Protein AF-0000000084927747 (afdb_homodimer)

Sequence (650 aa):
MRRVLSGTRPTGILHLGNYFGAIESWVKLQNEYECFFFVADWHALTTGYEDTSNLKEYTKQVVIDLLASGLDPKKCTIFVQSHVPQHAELHLLFSMITPLSWLYRCPTYKDQMRELKERNIATYGFLGYPCLQAADILIYKAELVPVGEDQLPHLELTREIARRFNFLYGQTFPEPQAILNTVKVLVGTDGRKMSKSYGNTIALSEDLESVRKKVMNMVTDPARIRKNDPGHPEVCTVFAYHQIFSQEIVAETEEDCRQGRIGCVECKKRLFENISRFLEPIQSKRRELENDLDYVLGVISEGARKAREIASTTLQEAKDRAGLLMRRVLSGTRPTGILHLGNYFGAIESWVKLQNEYECFFFVADWHALTTGYEDTSNLKEYTKQVVIDLLASGLDPKKCTIFVQSHVPQHAELHLLFSMITPLSWLYRCPTYKDQMRELKERNIATYGFLGYPCLQAADILIYKAELVPVGEDQLPHLELTREIARRFNFLYGQTFPEPQAILNTVKVLVGTDGRKMSKSYGNTIALSEDLESVRKKVMNMVTDPARIRKNDPGHPEVCTVFAYHQIFSQEIVAETEEDCRQGRIGCVECKKRLFENISRFLEPIQSKRRELENDLDYVLGVISEGARKAREIASTTLQEAKDRAGLL

InterPro domains:
  IPR001412 Aminoacyl-tRNA synthetase, class I, conserved site [PS00178] (10-19)
  IPR002305 Aminoacyl-tRNA synthetase, class Ic [PF00579] (3-279)
  IPR002306 Tryptophan-tRNA ligase [PR01039] (14-30)
  IPR002306 Tryptophan-tRNA ligase [PR01039] (65-84)
  IPR002306 Tryptophan-tRNA ligase [PR01039] (143-164)
  IPR002306 Tryptophan-tRNA ligase [PR01039] (193-203)
  IPR002306 Tryptophan-tRNA ligase [TIGR00233] (2-324)
  IPR002306 Tryptophan-tRNA ligase [cd00806] (3-278)
  IPR014729 Rossmann-like alpha/beta/alpha sandwich fold [G3DSA:3.40.50.620] (4-320)
  IPR024109 Tryptophan-tRNA ligase, bacterial-type [MF_00140_B] (1-325)
  IPR050203 Tryptophan--tRNA ligase [PTHR43766] (2-324)

Secondary structure (DSSP, 8-state):
--EEEEEE--SS--BHHHIIIIIHHHHHHTTTSEEEEEE-HHHHHHHHTT--TTHHHHHHHHHHHHHHTT--TTTEEEEEGGG-THHHHHHHHHHHHSBHHHHHT-HHHHHHHHHTTTS---BHHHHTHHHHHHHHHHTTT-SEEEE-GGGHHHHHHHHHHHHHHHHHH-S-----EEEE----PPPPTTSSPP-GGGT---BTT--HHHHHHHHHT----TT--STTSPP-GGG-HHHHHHHHH-TTTHHHHHHHHHTT-S-HHHHHHHHHHHHHHHHHHHHHHHHHHHT-HHHHHHHHHHHHHHHHHHHHHHHHHHHHHTT--/--EEEEEE--SS--BHHHIIIIIHHHHHHTTTSEEEEEE-HHHHHHHHTT--TTHHHHHHHHHHHHHHTT--TTTEEEEEGGG-THHHHHHHHHHHHSBHHHHHT-HHHHHHHHHTTTS---BHHHHTHHHHHHHHHHTTT-SEEEE-GGGHHHHHHHHHHHHHHHHHH-S-----EEEE----PPPPTTSSPP-GGGT---BTT--HHHHHHHHHT----TT--STTSPP-GGG-HHHHHHHHH-TTTHHHHHHHHHTT-S-HHHHHHHHHHHHHHHHHHHHHHHHHHHT-HHHHHHHHHHHHHHHHHHHHHHHHHHHHHTT--

Organism: Caldicellulosiruptor owensensis (strain ATCC 700167 / DSM 13100 / OL) (NCBI:txid632518)

Structure (mmCIF, N/CA/C/O backbone):
data_AF-0000000084927747-model_v1
#
loop_
_entity.id
_entity.type
_entity.pdbx_description
1 polymer 'Tryptophan--tRNA ligase'
#
loop_
_atom_site.group_PDB
_atom_site.id
_atom_site.type_symbol
_atom_site.label_atom_id
_atom_site.label_alt_id
_atom_site.label_comp_id
_atom_site.label_asym_id
_atom_site.label_entity_id
_atom_site.label_seq_id
_atom_site.pdbx_PDB_ins_code
_atom_site.Cartn_x
_atom_site.Cartn_y
_atom_site.Cartn_z
_atom_site.occupancy
_atom_site.B_iso_or_equiv
_atom_site.auth_seq_id
_atom_site.auth_comp_id
_atom_site.auth_asym_id
_atom_site.auth_atom_id
_atom_site.pdbx_PDB_model_num
ATOM 1 N N . MET A 1 1 ? 25.672 -16.641 -2.494 1 81.12 1 MET A N 1
ATOM 2 C CA . MET A 1 1 ? 24.781 -17.219 -3.492 1 81.12 1 MET A CA 1
ATOM 3 C C . MET A 1 1 ? 23.781 -16.188 -4.004 1 81.12 1 MET A C 1
ATOM 5 O O . MET A 1 1 ? 23.359 -15.312 -3.248 1 81.12 1 MET A O 1
ATOM 9 N N . ARG A 1 2 ? 23.484 -16.312 -5.383 1 93.44 2 ARG A N 1
ATOM 10 C CA . ARG A 1 2 ? 22.531 -15.383 -5.973 1 93.44 2 ARG A CA 1
ATOM 11 C C . ARG A 1 2 ? 21.109 -15.695 -5.523 1 93.44 2 ARG A C 1
ATOM 13 O O . ARG A 1 2 ? 20.766 -16.859 -5.32 1 93.44 2 ARG A O 1
ATOM 20 N N . ARG A 1 3 ? 20.266 -14.672 -5.344 1 98.19 3 ARG A N 1
ATOM 21 C CA . ARG A 1 3 ? 18.906 -14.828 -4.852 1 98.19 3 ARG A CA 1
ATOM 22 C C . ARG A 1 3 ? 17.906 -14.883 -6.004 1 98.19 3 ARG A C 1
ATOM 24 O O . ARG A 1 3 ? 18.016 -14.117 -6.965 1 98.19 3 ARG A O 1
ATOM 31 N N . VAL A 1 4 ? 17.047 -15.859 -5.895 1 97.94 4 VAL A N 1
ATOM 32 C CA . VAL A 1 4 ? 15.953 -16.047 -6.852 1 97.94 4 VAL A CA 1
ATOM 33 C C . VAL A 1 4 ? 14.609 -15.852 -6.156 1 97.94 4 VAL A C 1
ATOM 35 O O . VAL A 1 4 ? 14.422 -16.281 -5.02 1 97.94 4 VAL A O 1
ATOM 38 N N . LEU A 1 5 ? 13.734 -15.133 -6.801 1 98.12 5 LEU A N 1
ATOM 39 C CA . LEU A 1 5 ? 12.391 -14.945 -6.277 1 98.12 5 LEU A CA 1
ATOM 40 C C . LEU A 1 5 ? 11.344 -15.289 -7.332 1 98.12 5 LEU A C 1
ATOM 42 O O . LEU A 1 5 ? 11.484 -14.906 -8.5 1 98.12 5 LEU A O 1
ATOM 46 N N . SER A 1 6 ? 10.344 -15.977 -6.922 1 97.12 6 SER A N 1
ATOM 47 C CA . SER A 1 6 ? 9.164 -16.172 -7.762 1 97.12 6 SER A CA 1
ATOM 48 C C . SER A 1 6 ? 7.934 -16.484 -6.918 1 97.12 6 SER A C 1
ATOM 50 O O . SER A 1 6 ? 8.055 -16.875 -5.754 1 97.12 6 SER A O 1
ATOM 52 N N . GLY A 1 7 ? 6.797 -16.203 -7.426 1 96.62 7 GLY A N 1
ATOM 53 C CA . GLY A 1 7 ? 5.559 -16.438 -6.703 1 96.62 7 GLY A CA 1
ATOM 54 C C . GLY A 1 7 ? 4.426 -16.906 -7.602 1 96.62 7 GLY A C 1
ATOM 55 O O . GLY A 1 7 ? 4.523 -16.828 -8.828 1 96.62 7 GLY A O 1
ATOM 56 N N . THR A 1 8 ? 3.422 -17.453 -7.023 1 96.81 8 THR A N 1
ATOM 57 C CA . THR A 1 8 ? 2.221 -17.875 -7.73 1 96.81 8 THR A CA 1
ATOM 58 C C . THR A 1 8 ? 0.967 -17.484 -6.957 1 96.81 8 THR A C 1
ATOM 60 O O . THR A 1 8 ? 0.959 -17.5 -5.727 1 96.81 8 THR A O 1
ATOM 63 N N . ARG A 1 9 ? -0.05 -17.109 -7.648 1 97.25 9 ARG A N 1
ATOM 64 C CA . ARG A 1 9 ? -1.311 -16.719 -7.023 1 97.25 9 ARG A CA 1
ATOM 65 C C . ARG A 1 9 ? -2.131 -17.938 -6.629 1 97.25 9 ARG A C 1
ATOM 67 O O . ARG A 1 9 ? -2.174 -18.922 -7.367 1 97.25 9 ARG A O 1
ATOM 74 N N . PRO A 1 10 ? -2.791 -17.891 -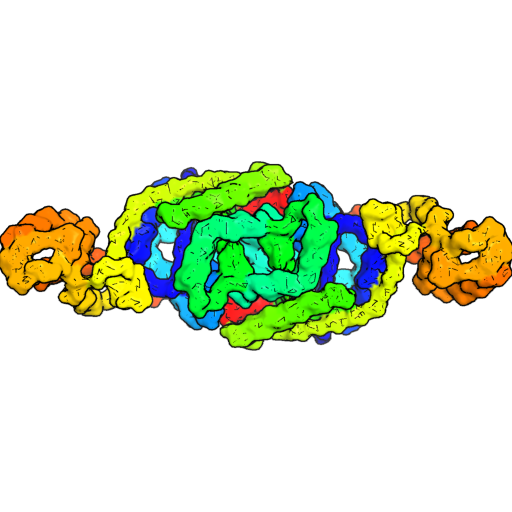5.512 1 97.94 10 PRO A N 1
ATOM 75 C CA . PRO A 1 10 ? -3.674 -18.969 -5.098 1 97.94 10 PRO A CA 1
ATOM 76 C C . PRO A 1 10 ? -5.098 -18.828 -5.633 1 97.94 10 PRO A C 1
ATOM 78 O O . PRO A 1 10 ? -6.047 -18.734 -4.855 1 97.94 10 PRO A O 1
ATOM 81 N N . THR A 1 11 ? -5.266 -18.828 -6.934 1 93.94 11 THR A N 1
ATOM 82 C CA . THR A 1 11 ? -6.562 -18.578 -7.555 1 93.94 11 THR A CA 1
ATOM 83 C C . THR A 1 11 ? -7.285 -19.891 -7.844 1 93.94 11 THR A C 1
ATOM 85 O O . THR A 1 11 ? -8.367 -19.891 -8.438 1 93.94 11 THR A O 1
ATOM 88 N N . GLY A 1 12 ? -6.719 -21 -7.484 1 90.81 12 GLY A N 1
ATOM 89 C CA . GLY A 1 12 ? -7.285 -22.328 -7.711 1 90.81 12 GLY A CA 1
ATOM 90 C C . GLY A 1 12 ? -6.301 -23.453 -7.453 1 90.81 12 GLY A C 1
ATOM 91 O O . GLY A 1 12 ? -5.191 -23.203 -6.969 1 90.81 12 GLY A O 1
ATOM 92 N N . ILE A 1 13 ? -6.785 -24.562 -7.797 1 89.5 13 ILE A N 1
ATOM 93 C CA . ILE A 1 13 ? -5.953 -25.766 -7.648 1 89.5 13 ILE A CA 1
ATOM 94 C C . ILE A 1 13 ? -4.926 -25.812 -8.773 1 89.5 13 ILE A C 1
ATOM 96 O O . ILE A 1 13 ? -5.254 -25.562 -9.938 1 89.5 13 ILE A O 1
ATOM 100 N N . LEU A 1 14 ? -3.703 -26.109 -8.398 1 96.06 14 LEU A N 1
ATOM 101 C CA . LEU A 1 14 ? -2.652 -26.156 -9.406 1 96.06 14 LEU A CA 1
ATOM 102 C C . LEU A 1 14 ? -2.824 -27.359 -10.32 1 96.06 14 LEU A C 1
ATOM 104 O O . LEU A 1 14 ? -3.297 -28.406 -9.891 1 96.06 14 LEU A O 1
ATOM 108 N N . HIS A 1 15 ? -2.541 -27.172 -11.523 1 96.31 15 HIS A N 1
ATOM 109 C CA . HIS A 1 15 ? -2.646 -28.219 -12.531 1 96.31 15 HIS A CA 1
ATOM 110 C C . HIS A 1 15 ? -1.327 -28.406 -13.266 1 96.31 15 HIS A C 1
ATOM 112 O O . HIS A 1 15 ? -0.344 -27.719 -12.977 1 96.31 15 HIS A O 1
ATOM 118 N N . LEU A 1 16 ? -1.299 -29.297 -14.188 1 96.25 16 LEU A N 1
ATOM 119 C CA . LEU A 1 16 ? -0.086 -29.656 -14.906 1 96.25 16 LEU A CA 1
ATOM 120 C C . LEU A 1 16 ? 0.507 -28.453 -15.625 1 96.25 16 LEU A C 1
ATOM 122 O O . LEU A 1 16 ? 1.729 -28.344 -15.758 1 96.25 16 LEU A O 1
ATOM 126 N N . GLY A 1 17 ? -0.354 -27.578 -16.094 1 92.88 17 GLY A N 1
ATOM 127 C CA . GLY A 1 17 ? 0.131 -26.359 -16.703 1 92.88 17 GLY A CA 1
ATOM 128 C C . GLY A 1 17 ? 0.976 -25.516 -15.766 1 92.88 17 GLY A C 1
ATOM 129 O O . GLY A 1 17 ? 2.004 -24.969 -16.172 1 92.88 17 GLY A O 1
ATOM 130 N N . ASN A 1 18 ? 0.588 -25.406 -14.516 1 93.44 18 ASN A N 1
ATOM 131 C CA . ASN A 1 18 ? 1.374 -24.703 -13.508 1 93.44 18 ASN A CA 1
ATOM 132 C C . ASN A 1 18 ? 2.715 -25.375 -13.258 1 93.44 18 ASN A C 1
ATOM 134 O O . ASN A 1 18 ? 3.742 -24.719 -13.125 1 93.44 18 ASN A O 1
ATOM 138 N N . TYR A 1 19 ? 2.633 -26.625 -13.195 1 95.19 19 TYR A N 1
ATOM 139 C CA . TYR A 1 19 ? 3.834 -27.391 -12.883 1 95.19 19 TYR A CA 1
ATOM 140 C C . TYR A 1 19 ? 4.906 -27.188 -13.945 1 95.19 19 TYR A C 1
ATOM 142 O O . TYR A 1 19 ? 6.023 -26.766 -13.641 1 95.19 19 TYR A O 1
ATOM 150 N N . PHE A 1 20 ? 4.551 -27.438 -15.133 1 93.12 20 PHE A N 1
ATOM 151 C CA . PHE A 1 20 ? 5.539 -27.391 -16.203 1 93.12 20 PHE A CA 1
ATOM 152 C C . PHE A 1 20 ? 5.828 -25.953 -16.609 1 93.12 20 PHE A C 1
ATOM 154 O O . PHE A 1 20 ? 6.852 -25.672 -17.234 1 93.12 20 PHE A O 1
ATOM 161 N N . GLY A 1 21 ? 4.926 -25.094 -16.203 1 90.56 21 GLY A N 1
ATOM 162 C CA . GLY A 1 21 ? 5.117 -23.688 -16.547 1 90.56 21 GLY A CA 1
ATOM 163 C C . GLY A 1 21 ? 6.039 -22.969 -15.578 1 90.56 21 GLY A C 1
ATOM 164 O O . GLY A 1 21 ? 6.668 -21.969 -15.938 1 90.56 21 GLY A O 1
ATOM 165 N N . ALA A 1 22 ? 6.125 -23.469 -14.359 1 92.19 22 ALA A N 1
ATOM 166 C CA . ALA A 1 22 ? 6.895 -22.688 -13.391 1 92.19 22 ALA A CA 1
ATOM 167 C C . ALA A 1 22 ? 7.512 -23.609 -12.328 1 92.19 22 ALA A C 1
ATOM 169 O O . ALA A 1 22 ? 8.711 -23.516 -12.055 1 92.19 22 ALA A O 1
ATOM 170 N N . ILE A 1 23 ? 6.781 -24.469 -11.781 1 95.19 23 ILE A N 1
ATOM 171 C CA . ILE A 1 23 ? 7.16 -25.203 -10.578 1 95.19 23 ILE A CA 1
ATOM 172 C C . ILE A 1 23 ? 8.352 -26.109 -10.867 1 95.19 23 ILE A C 1
ATOM 174 O O . ILE A 1 23 ? 9.258 -26.234 -10.047 1 95.19 23 ILE A O 1
ATOM 178 N N . GLU A 1 24 ? 8.281 -26.797 -12.039 1 94.44 24 GLU A N 1
ATOM 179 C CA . GLU A 1 24 ? 9.398 -27.641 -12.414 1 94.44 24 GLU A CA 1
ATOM 180 C C . GLU A 1 24 ? 10.719 -26.891 -12.344 1 94.44 24 GLU A C 1
ATOM 182 O O . GLU A 1 24 ? 11.711 -27.422 -11.836 1 94.44 24 GLU A O 1
ATOM 187 N N . SER A 1 25 ? 10.703 -25.688 -12.852 1 93.69 25 SER A N 1
ATOM 188 C CA . SER A 1 25 ? 11.891 -24.859 -12.82 1 93.69 25 SER A CA 1
ATOM 189 C C . SER A 1 25 ? 12.289 -24.5 -11.391 1 93.69 25 SER A C 1
ATOM 191 O O . SER A 1 25 ? 13.477 -24.484 -11.055 1 93.69 25 SER A O 1
ATOM 193 N N . TRP A 1 26 ? 11.336 -24.234 -10.484 1 96.56 26 TRP A N 1
ATOM 194 C CA . TRP A 1 26 ? 11.602 -23.906 -9.094 1 96.56 26 TRP A CA 1
ATOM 195 C C . TRP A 1 26 ? 12.328 -25.047 -8.398 1 96.56 26 TRP A C 1
ATOM 197 O O . TRP A 1 26 ? 13.281 -24.828 -7.645 1 96.56 26 TRP A O 1
ATOM 207 N N . VAL A 1 27 ? 11.859 -26.219 -8.711 1 96.88 27 VAL A N 1
ATOM 208 C CA . VAL A 1 27 ? 12.43 -27.406 -8.086 1 96.88 27 VAL A CA 1
ATOM 209 C C . VAL A 1 27 ? 13.898 -27.547 -8.484 1 96.88 27 VAL A C 1
ATOM 211 O O . VAL A 1 27 ? 14.727 -27.953 -7.668 1 96.88 27 VAL A O 1
ATOM 214 N N . LYS A 1 28 ? 14.195 -27.203 -9.703 1 95.44 28 LYS A N 1
ATOM 215 C CA . LYS A 1 28 ? 15.578 -27.266 -10.156 1 95.44 28 LYS A CA 1
ATOM 216 C C . LYS A 1 28 ? 16.406 -26.141 -9.547 1 95.44 28 LYS A C 1
ATOM 218 O O . LYS A 1 28 ? 17.516 -26.359 -9.07 1 95.44 28 LYS A O 1
ATOM 223 N N . LEU A 1 29 ? 15.898 -24.969 -9.445 1 96.56 29 LEU A N 1
ATOM 224 C CA . LEU A 1 29 ? 16.609 -23.766 -9.047 1 96.56 29 LEU A CA 1
ATOM 225 C C . LEU A 1 29 ? 16.969 -23.797 -7.562 1 96.56 29 LEU A C 1
ATOM 227 O O . LEU A 1 29 ? 18 -23.266 -7.152 1 96.56 29 LEU A O 1
ATOM 231 N N . GLN A 1 30 ? 16.125 -24.453 -6.727 1 97.75 30 GLN A N 1
ATOM 232 C CA . GLN A 1 30 ? 16.344 -24.453 -5.285 1 97.75 30 GLN A CA 1
ATOM 233 C C . GLN A 1 30 ? 17.656 -25.141 -4.926 1 97.75 30 GLN A C 1
ATOM 235 O O . GLN A 1 30 ? 18.172 -24.984 -3.816 1 97.75 30 GLN A O 1
ATOM 240 N N . ASN A 1 31 ? 18.203 -25.922 -5.883 1 97.69 31 ASN A N 1
ATOM 241 C CA . ASN A 1 31 ? 19.453 -26.656 -5.641 1 97.69 31 ASN A CA 1
ATOM 242 C C . ASN A 1 31 ? 20.672 -25.812 -5.992 1 97.69 31 ASN A C 1
ATOM 244 O O . ASN A 1 31 ? 21.797 -26.156 -5.625 1 97.69 31 ASN A O 1
ATOM 248 N N . GLU A 1 32 ? 20.469 -24.688 -6.621 1 96.75 32 GLU A N 1
ATOM 249 C CA . GLU A 1 32 ? 21.594 -23.922 -7.172 1 96.75 32 GLU A CA 1
ATOM 250 C C . GLU A 1 32 ? 21.625 -22.5 -6.617 1 96.75 32 GLU A C 1
ATOM 252 O O . GLU A 1 32 ? 22.672 -21.844 -6.625 1 96.75 32 GLU A O 1
ATOM 257 N N . TYR A 1 33 ? 20.547 -22.031 -6.102 1 97.75 33 TYR A N 1
ATOM 258 C CA . TYR A 1 33 ? 20.422 -20.625 -5.703 1 97.75 33 TYR A CA 1
ATOM 259 C C . TYR A 1 33 ? 19.781 -20.516 -4.324 1 97.75 33 TYR A C 1
ATOM 261 O O . TYR A 1 33 ? 19.281 -21.5 -3.781 1 97.75 33 TYR A O 1
ATOM 269 N N . GLU A 1 34 ? 19.891 -19.359 -3.652 1 98.5 34 GLU A N 1
ATOM 270 C CA . GLU A 1 34 ? 19 -19.016 -2.541 1 98.5 34 GLU A CA 1
ATOM 271 C C . GLU A 1 34 ? 17.625 -18.594 -3.037 1 98.5 34 GLU A C 1
ATOM 273 O O . GLU A 1 34 ? 17.469 -17.516 -3.615 1 98.5 34 GLU A O 1
ATOM 278 N N . CYS A 1 35 ? 16.688 -19.438 -2.82 1 98.56 35 CYS A N 1
ATOM 279 C CA . CYS A 1 35 ? 15.406 -19.234 -3.496 1 98.56 35 CYS A CA 1
ATOM 280 C C . CYS A 1 35 ? 14.32 -18.844 -2.502 1 98.56 35 CYS A C 1
ATOM 282 O O . CYS A 1 35 ? 14.258 -19.391 -1.402 1 98.56 35 CYS A O 1
ATOM 284 N N . PHE A 1 36 ? 13.57 -17.891 -2.855 1 98.81 36 PHE A N 1
ATOM 285 C CA . PHE A 1 36 ? 12.328 -17.484 -2.197 1 98.81 36 PHE A CA 1
ATOM 286 C C . PHE A 1 36 ? 11.133 -17.734 -3.1 1 98.81 36 PHE A C 1
ATOM 288 O O . PHE A 1 36 ? 11.016 -17.141 -4.172 1 98.81 36 PHE A O 1
ATOM 295 N N . PHE A 1 37 ? 10.266 -18.578 -2.715 1 98.75 37 PHE A N 1
ATOM 296 C CA . PHE A 1 37 ? 9.047 -18.906 -3.439 1 98.75 37 PHE A CA 1
ATOM 297 C C . PHE A 1 37 ? 7.816 -18.625 -2.58 1 98.75 37 PHE A C 1
ATOM 299 O O . PHE A 1 37 ? 7.73 -19.094 -1.442 1 98.75 37 PHE A O 1
ATOM 306 N N . PHE A 1 38 ? 6.898 -17.844 -3.146 1 98.81 38 PHE A N 1
ATOM 307 C CA . PHE A 1 38 ? 5.824 -17.438 -2.246 1 98.81 38 PHE A CA 1
ATOM 308 C C . PHE A 1 38 ? 4.469 -17.547 -2.932 1 98.81 38 PHE A C 1
ATOM 310 O O . PHE A 1 38 ? 4.391 -17.578 -4.164 1 98.81 38 PHE A O 1
ATOM 317 N N . VAL A 1 39 ? 3.434 -17.734 -2.098 1 98.81 39 VAL A N 1
ATOM 318 C CA . VAL A 1 39 ? 2.045 -17.641 -2.531 1 98.81 39 VAL A CA 1
ATOM 319 C C . VAL A 1 39 ? 1.587 -16.188 -2.49 1 98.81 39 VAL A C 1
ATOM 321 O O . VAL A 1 39 ? 1.562 -15.57 -1.426 1 98.81 39 VAL A O 1
ATOM 324 N N . ALA A 1 40 ? 1.256 -15.664 -3.617 1 98.69 40 ALA A N 1
ATOM 325 C CA . ALA A 1 40 ? 0.944 -14.25 -3.781 1 98.69 40 ALA A CA 1
ATOM 326 C C . ALA A 1 40 ? -0.539 -13.984 -3.545 1 98.69 40 ALA A C 1
ATOM 328 O O . ALA A 1 40 ? -1.267 -13.617 -4.469 1 98.69 40 ALA A O 1
ATOM 329 N N . ASP A 1 41 ? -0.934 -14.055 -2.307 1 98.69 41 ASP A N 1
ATOM 330 C CA . ASP A 1 41 ? -2.355 -13.984 -1.981 1 98.69 41 ASP A CA 1
ATOM 331 C C . ASP A 1 41 ? -2.891 -12.562 -2.131 1 98.69 41 ASP A C 1
ATOM 333 O O . ASP A 1 41 ? -4.062 -12.367 -2.465 1 98.69 41 ASP A O 1
ATOM 337 N N . TRP A 1 42 ? -2.1 -11.5 -1.941 1 98.75 42 TRP A N 1
ATOM 338 C CA . TRP A 1 42 ? -2.549 -10.141 -2.246 1 98.75 42 TRP A CA 1
ATOM 339 C C . TRP A 1 42 ? -2.793 -9.977 -3.742 1 98.75 42 TRP A C 1
ATOM 341 O O . TRP A 1 42 ? -3.771 -9.344 -4.148 1 98.75 42 TRP A O 1
ATOM 351 N N . HIS A 1 43 ? -1.912 -10.523 -4.52 1 98.5 43 HIS A N 1
ATOM 352 C CA . HIS A 1 43 ? -2.082 -10.438 -5.965 1 98.5 43 HIS A CA 1
ATOM 353 C C . HIS A 1 43 ? -3.365 -11.125 -6.414 1 98.5 43 HIS A C 1
ATOM 355 O O . HIS A 1 43 ? -3.994 -10.711 -7.387 1 98.5 43 HIS A O 1
ATOM 361 N N . ALA A 1 44 ? -3.764 -12.203 -5.766 1 98 44 ALA A N 1
ATOM 362 C CA . ALA A 1 44 ? -5.004 -12.898 -6.102 1 98 44 ALA A CA 1
ATOM 363 C C . ALA A 1 44 ? -6.203 -11.961 -5.996 1 98 44 ALA A C 1
ATOM 365 O O . ALA A 1 44 ? -7.176 -12.102 -6.738 1 98 44 ALA A O 1
ATOM 366 N N . LEU A 1 45 ? -6.117 -10.945 -5.152 1 98.12 45 LEU A N 1
ATOM 367 C CA . LEU A 1 45 ? -7.23 -10.031 -4.902 1 98.12 45 LEU A CA 1
ATOM 368 C C . LEU A 1 45 ? -7.375 -9.023 -6.035 1 98.12 45 LEU A C 1
ATOM 370 O O . LEU A 1 45 ? -8.414 -8.367 -6.156 1 98.12 45 LEU A O 1
ATOM 374 N N . THR A 1 46 ? -6.344 -8.828 -6.871 1 97.12 46 THR A N 1
ATOM 375 C CA . THR A 1 46 ? -6.406 -7.844 -7.941 1 97.12 46 THR A CA 1
ATOM 376 C C . THR A 1 46 ? -7.504 -8.203 -8.938 1 97.12 46 THR A C 1
ATOM 378 O O . THR A 1 46 ? -8.117 -7.312 -9.539 1 97.12 46 THR A O 1
ATOM 381 N N . THR A 1 47 ? -7.773 -9.508 -9.078 1 93.75 47 THR A N 1
ATOM 382 C CA . THR A 1 47 ? -8.789 -9.93 -10.039 1 93.75 47 THR A CA 1
ATOM 383 C C . THR A 1 47 ? -9.891 -10.727 -9.336 1 93.75 47 THR A C 1
ATOM 385 O O . THR A 1 47 ? -10.953 -10.969 -9.914 1 93.75 47 THR A O 1
ATOM 388 N N . GLY A 1 48 ? -9.641 -11.125 -8.094 1 95.38 48 GLY A N 1
ATOM 389 C CA . GLY A 1 48 ? -10.586 -12.016 -7.445 1 95.38 48 GLY A CA 1
ATOM 390 C C . GLY A 1 48 ? -11.156 -11.445 -6.16 1 95.38 48 GLY A C 1
ATOM 391 O O . GLY A 1 48 ? -11.586 -12.188 -5.277 1 95.38 48 GLY A O 1
ATOM 392 N N . TYR A 1 49 ? -11.219 -10.133 -6.031 1 97.5 49 TYR A N 1
ATOM 393 C CA . TYR A 1 49 ? -11.602 -9.508 -4.77 1 97.5 49 TYR A CA 1
ATOM 394 C C . TYR A 1 49 ? -13.086 -9.703 -4.488 1 97.5 49 TYR A C 1
ATOM 396 O O . TYR A 1 49 ? -13.523 -9.625 -3.34 1 97.5 49 TYR A O 1
ATOM 404 N N . GLU A 1 50 ? -13.906 -9.961 -5.426 1 97.06 50 GLU A N 1
ATOM 405 C CA . GLU A 1 50 ? -15.359 -10.008 -5.25 1 97.06 50 GLU A CA 1
ATOM 406 C C . GLU A 1 50 ? -15.781 -11.289 -4.527 1 97.06 50 GLU A C 1
ATOM 408 O O . GLU A 1 50 ? -16.812 -11.305 -3.855 1 97.06 50 GLU A O 1
ATOM 413 N N . ASP A 1 51 ? -15.047 -12.312 -4.711 1 96.62 51 ASP A N 1
ATOM 414 C CA . ASP A 1 51 ? -15.305 -13.578 -4.02 1 96.62 51 ASP A CA 1
ATOM 415 C C . ASP A 1 51 ? -14.008 -14.172 -3.475 1 96.62 51 ASP A C 1
ATOM 417 O O . ASP A 1 51 ? -13.266 -14.828 -4.207 1 96.62 51 ASP A O 1
ATOM 421 N N . THR A 1 52 ? -13.844 -14.039 -2.178 1 98 52 THR A N 1
ATOM 422 C CA . THR A 1 52 ? -12.617 -14.508 -1.544 1 98 52 THR A CA 1
ATOM 423 C C . THR A 1 52 ? -12.898 -15.719 -0.658 1 98 52 THR A C 1
ATOM 425 O O . THR A 1 52 ? -12.086 -16.062 0.21 1 98 52 THR A O 1
ATOM 428 N N . SER A 1 53 ? -14.008 -16.375 -0.823 1 96.81 53 SER A N 1
ATOM 429 C CA . SER A 1 53 ? -14.461 -17.438 0.058 1 96.81 53 SER A CA 1
ATOM 430 C C . SER A 1 53 ? -13.484 -18.609 0.052 1 96.81 53 SER A C 1
ATOM 432 O O . SER A 1 53 ? -13.367 -19.328 1.049 1 96.81 53 SER A O 1
ATOM 434 N N . ASN A 1 54 ? -12.758 -18.797 -1.074 1 97 54 ASN A N 1
ATOM 435 C CA . ASN A 1 54 ? -11.875 -19.953 -1.198 1 97 54 ASN A CA 1
ATOM 436 C C . ASN A 1 54 ? -10.406 -19.547 -1.081 1 97 54 ASN A C 1
ATOM 438 O O . ASN A 1 54 ? -9.523 -20.391 -1.209 1 97 54 ASN A O 1
ATOM 442 N N . LEU A 1 55 ? -10.133 -18.328 -0.801 1 98.19 55 LEU A N 1
ATOM 443 C CA . LEU A 1 55 ? -8.766 -17.828 -0.86 1 98.19 55 LEU A CA 1
ATOM 444 C C . LEU A 1 55 ? -7.895 -18.5 0.193 1 98.19 55 LEU A C 1
ATOM 446 O O . LEU A 1 55 ? -6.773 -18.922 -0.101 1 98.19 55 LEU A O 1
ATOM 450 N N . LYS A 1 56 ? -8.391 -18.656 1.368 1 97.44 56 LYS A N 1
ATOM 451 C CA . LYS A 1 56 ? -7.652 -19.297 2.451 1 97.44 56 LYS A CA 1
ATOM 452 C C . LYS A 1 56 ? -7.297 -20.734 2.094 1 97.44 56 LYS A C 1
ATOM 454 O O . LYS A 1 56 ? -6.145 -21.156 2.248 1 97.44 56 LYS A O 1
ATOM 459 N N . GLU A 1 57 ? -8.242 -21.422 1.66 1 97.25 57 GLU A N 1
ATOM 460 C CA . GLU A 1 57 ? -8.055 -22.828 1.324 1 97.25 57 GLU A CA 1
ATOM 461 C C . GLU A 1 57 ? -7.117 -22.984 0.128 1 97.25 57 GLU A C 1
ATOM 463 O O . GLU A 1 57 ? -6.246 -23.859 0.127 1 97.25 57 GLU A O 1
ATOM 468 N N . TYR A 1 58 ? -7.34 -22.156 -0.894 1 97.81 58 TYR A N 1
ATOM 469 C CA . TYR A 1 58 ? -6.461 -22.203 -2.057 1 97.81 58 TYR A CA 1
ATOM 470 C C . TYR A 1 58 ? -5.016 -21.922 -1.663 1 97.81 58 TYR A C 1
ATOM 472 O O . TYR A 1 58 ? -4.09 -22.531 -2.201 1 97.81 58 TYR A O 1
ATOM 480 N N . THR A 1 59 ? -4.824 -20.984 -0.733 1 98.62 59 THR A N 1
ATOM 481 C CA . THR A 1 59 ? -3.48 -20.656 -0.272 1 98.62 59 THR A CA 1
ATOM 482 C C . THR A 1 59 ? -2.807 -21.875 0.343 1 98.62 59 THR A C 1
ATOM 484 O O . THR A 1 59 ? -1.672 -22.219 -0.006 1 98.62 59 THR A O 1
ATOM 487 N N . LYS A 1 60 ? -3.494 -22.609 1.163 1 98.06 60 LYS A N 1
ATOM 488 C CA . LYS A 1 60 ? -2.959 -23.828 1.773 1 98.06 60 LYS A CA 1
ATOM 489 C C . LYS A 1 60 ? -2.678 -24.891 0.72 1 98.06 60 LYS A C 1
ATOM 491 O O . LYS A 1 60 ? -1.619 -25.516 0.736 1 98.06 60 LYS A O 1
ATOM 496 N N . GLN A 1 61 ? -3.631 -25.031 -0.178 1 97.81 61 GLN A N 1
ATOM 497 C CA . GLN A 1 61 ? -3.516 -26.047 -1.211 1 97.81 61 GLN A CA 1
ATOM 498 C C . GLN A 1 61 ? -2.311 -25.797 -2.111 1 97.81 61 GLN A C 1
ATOM 500 O O . GLN A 1 61 ? -1.621 -26.719 -2.521 1 97.81 61 GLN A O 1
ATOM 505 N N . VAL A 1 62 ? -2.09 -24.531 -2.389 1 98.44 62 VAL A N 1
ATOM 506 C CA . VAL A 1 62 ? -0.957 -24.188 -3.24 1 98.44 62 VAL A CA 1
ATOM 507 C C . VAL A 1 62 ? 0.349 -24.547 -2.531 1 98.44 62 VAL A C 1
ATOM 509 O O . VAL A 1 62 ? 1.26 -25.109 -3.143 1 98.44 62 VAL A O 1
ATOM 512 N N . VAL A 1 63 ? 0.439 -24.234 -1.245 1 98.75 63 VAL A N 1
ATOM 513 C CA . VAL A 1 63 ? 1.649 -24.594 -0.509 1 98.75 63 VAL A CA 1
ATOM 514 C C . VAL A 1 63 ? 1.829 -26.109 -0.498 1 98.75 63 VAL A C 1
ATOM 516 O O . VAL A 1 63 ? 2.936 -26.609 -0.705 1 98.75 63 VAL A O 1
ATOM 519 N N . ILE A 1 64 ? 0.73 -26.844 -0.29 1 98.56 64 ILE A N 1
ATOM 520 C CA . ILE A 1 64 ? 0.768 -28.312 -0.315 1 98.56 64 ILE A CA 1
ATOM 521 C C . ILE A 1 64 ? 1.277 -28.781 -1.673 1 98.56 64 ILE A C 1
ATOM 523 O O . ILE A 1 64 ? 2.145 -29.656 -1.744 1 98.56 64 ILE A O 1
ATOM 527 N N . ASP A 1 65 ? 0.778 -28.188 -2.713 1 98.44 65 ASP A N 1
ATOM 528 C CA . ASP A 1 65 ? 1.176 -28.578 -4.062 1 98.44 65 ASP A CA 1
ATOM 529 C C . ASP A 1 65 ? 2.65 -28.266 -4.312 1 98.44 65 ASP A C 1
ATOM 531 O O . ASP A 1 65 ? 3.355 -29.047 -4.953 1 98.44 65 ASP A O 1
ATOM 535 N N . LEU A 1 66 ? 3.133 -27.141 -3.824 1 98.56 66 LEU A N 1
ATOM 536 C CA . LEU A 1 66 ? 4.535 -26.781 -3.988 1 98.56 66 LEU A CA 1
ATOM 537 C C . LEU A 1 66 ? 5.441 -27.781 -3.287 1 98.56 66 LEU A C 1
ATOM 539 O O . LEU A 1 66 ? 6.418 -28.266 -3.871 1 98.56 66 LEU A O 1
ATOM 543 N N . LEU A 1 67 ? 5.086 -28.109 -2.086 1 98.75 67 LEU A N 1
ATOM 544 C CA . LEU A 1 67 ? 5.852 -29.078 -1.317 1 98.75 67 LEU A CA 1
ATOM 545 C C . LEU A 1 67 ? 5.793 -30.453 -1.975 1 98.75 67 LEU A C 1
ATOM 547 O O . LEU A 1 67 ? 6.824 -31.109 -2.135 1 98.75 67 LEU A O 1
ATOM 551 N N . ALA A 1 68 ? 4.598 -30.828 -2.385 1 98.44 68 ALA A N 1
ATOM 552 C CA . ALA A 1 68 ? 4.395 -32.156 -2.975 1 98.44 68 ALA A CA 1
ATOM 553 C C . ALA A 1 68 ? 5.121 -32.281 -4.312 1 98.44 68 ALA A C 1
ATOM 555 O O . ALA A 1 68 ? 5.512 -33.375 -4.715 1 98.44 68 ALA A O 1
ATOM 556 N N . SER A 1 69 ? 5.297 -31.141 -4.973 1 98.06 69 SER A N 1
ATOM 557 C CA . SER A 1 69 ? 5.918 -31.125 -6.289 1 98.06 69 SER A CA 1
ATOM 558 C C . SER A 1 69 ? 7.438 -31.172 -6.184 1 98.06 69 SER A C 1
ATOM 560 O O . SER A 1 69 ? 8.133 -31.281 -7.199 1 98.06 69 SER A O 1
ATOM 562 N N . GLY A 1 70 ? 7.984 -31 -4.973 1 98.06 70 GLY A N 1
ATOM 563 C CA . GLY A 1 70 ? 9.414 -31.25 -4.84 1 98.06 70 GLY A CA 1
ATOM 564 C C . GLY A 1 70 ? 10.156 -30.094 -4.176 1 98.06 70 GLY A C 1
ATOM 565 O O . GLY A 1 70 ? 11.367 -30.172 -3.961 1 98.06 70 GLY A O 1
ATOM 566 N N . LEU A 1 71 ? 9.484 -29.031 -3.793 1 98.56 71 LEU A N 1
ATOM 567 C CA . LEU A 1 71 ? 10.148 -27.969 -3.047 1 98.56 71 LEU A CA 1
ATOM 568 C C . LEU A 1 71 ? 10.438 -28.406 -1.616 1 98.56 71 LEU A C 1
ATOM 570 O O . LEU A 1 71 ? 9.602 -29.047 -0.977 1 98.56 71 LEU A O 1
ATOM 574 N N . ASP A 1 72 ? 11.617 -28.141 -1.219 1 98.75 72 ASP A N 1
ATOM 575 C CA . ASP A 1 72 ? 12.102 -28.531 0.102 1 98.75 72 ASP A CA 1
ATOM 576 C C . ASP A 1 72 ? 12.344 -27.312 0.978 1 98.75 72 ASP A C 1
ATOM 578 O O . ASP A 1 72 ? 13.281 -26.531 0.735 1 98.75 72 ASP A O 1
ATOM 582 N N . PRO A 1 73 ? 11.555 -27.156 2.059 1 98.62 73 PRO A N 1
ATOM 583 C CA . PRO A 1 73 ? 11.695 -25.984 2.912 1 98.62 73 PRO A CA 1
ATOM 584 C C . PRO A 1 73 ? 13.078 -25.859 3.549 1 98.62 73 PRO A C 1
ATOM 586 O O . PRO A 1 73 ? 13.422 -24.812 4.098 1 98.62 73 PRO A O 1
ATOM 589 N N . LYS A 1 74 ? 13.828 -26.844 3.475 1 98.38 74 LYS A N 1
ATOM 590 C CA . LYS A 1 74 ? 15.203 -26.781 3.963 1 98.38 74 LYS A CA 1
ATOM 591 C C . LYS A 1 74 ? 16.125 -26.172 2.918 1 98.38 74 LYS A C 1
ATOM 593 O O . LYS A 1 74 ? 17.219 -25.703 3.246 1 98.38 74 LYS A O 1
ATOM 598 N N . LYS A 1 75 ? 15.727 -26.156 1.686 1 98.44 75 LYS A N 1
ATOM 599 C CA . LYS A 1 75 ? 16.562 -25.672 0.597 1 98.44 75 LYS A CA 1
ATOM 600 C C . LYS A 1 75 ? 16.109 -24.297 0.118 1 98.44 75 LYS A C 1
ATOM 602 O O . LYS A 1 75 ? 16.891 -23.562 -0.484 1 98.44 75 LYS A O 1
ATOM 607 N N . CYS A 1 76 ? 14.906 -23.969 0.302 1 98.75 76 CYS A N 1
ATOM 608 C CA . CYS A 1 76 ? 14.344 -22.688 -0.138 1 98.75 76 CYS A CA 1
ATOM 609 C C . CYS A 1 76 ? 13.359 -22.141 0.895 1 98.75 76 CYS A C 1
ATOM 611 O O . CYS A 1 76 ? 12.984 -22.844 1.833 1 98.75 76 CYS A O 1
ATOM 613 N N . THR A 1 77 ? 13.039 -20.891 0.799 1 98.88 77 THR A N 1
ATOM 614 C CA . THR A 1 77 ? 12.062 -20.25 1.665 1 98.88 77 THR A CA 1
ATOM 615 C C . THR A 1 77 ? 10.688 -20.203 0.998 1 98.88 77 THR A C 1
ATOM 617 O O . THR A 1 77 ? 10.547 -19.688 -0.109 1 98.88 77 THR A O 1
ATOM 620 N N . ILE A 1 78 ? 9.719 -20.828 1.597 1 98.94 78 ILE A N 1
ATOM 621 C CA . ILE A 1 78 ? 8.344 -20.844 1.116 1 98.94 78 ILE A CA 1
ATOM 622 C C . ILE A 1 78 ? 7.449 -20.062 2.07 1 98.94 78 ILE A C 1
ATOM 624 O O . ILE A 1 78 ? 7.398 -20.344 3.268 1 98.94 78 ILE A O 1
ATOM 628 N N . PHE A 1 79 ? 6.781 -19.062 1.575 1 98.94 79 PHE A N 1
ATOM 629 C CA . PHE A 1 79 ? 5.98 -18.234 2.475 1 98.94 79 PHE A CA 1
ATOM 630 C C . PHE A 1 79 ? 4.754 -17.688 1.756 1 98.94 79 PHE A C 1
ATOM 632 O O . PHE A 1 79 ? 4.574 -17.922 0.559 1 98.94 79 PHE A O 1
ATOM 639 N N . VAL A 1 80 ? 3.85 -17.078 2.49 1 98.94 80 VAL A N 1
ATOM 640 C CA . VAL A 1 80 ? 2.662 -16.406 1.977 1 98.94 80 VAL A CA 1
ATOM 641 C C . VAL A 1 80 ? 2.879 -14.891 1.994 1 98.94 80 VAL A C 1
ATOM 643 O O . VAL A 1 80 ? 3.348 -14.336 2.99 1 98.94 80 VAL A O 1
ATOM 646 N N . GLN A 1 81 ? 2.576 -14.273 0.959 1 98.88 81 GLN A N 1
ATOM 647 C CA . GLN A 1 81 ? 2.836 -12.852 0.737 1 98.88 81 GLN A CA 1
ATOM 648 C C . GLN A 1 81 ? 2.34 -12.016 1.91 1 98.88 81 GLN A C 1
ATOM 650 O O . GLN A 1 81 ? 3.096 -11.227 2.479 1 98.88 81 GLN A O 1
ATOM 655 N N . SER A 1 82 ? 1.086 -12.211 2.338 1 98.81 82 SER A N 1
ATOM 656 C CA . SER A 1 82 ? 0.441 -11.375 3.348 1 98.81 82 SER A CA 1
ATOM 657 C C . SER A 1 82 ? 1.01 -11.648 4.734 1 98.81 82 SER A C 1
ATOM 659 O O . SER A 1 82 ? 0.714 -10.922 5.688 1 98.81 82 SER A O 1
ATOM 661 N N . HIS A 1 83 ? 1.836 -12.695 4.848 1 98.81 83 HIS A N 1
ATOM 662 C CA . HIS A 1 83 ? 2.5 -12.984 6.113 1 98.81 83 HIS A CA 1
ATOM 663 C C . HIS A 1 83 ? 3.787 -12.18 6.258 1 98.81 83 HIS A C 1
ATOM 665 O O . HIS A 1 83 ? 4.441 -12.227 7.301 1 98.81 83 HIS A O 1
ATOM 671 N N . VAL A 1 84 ? 4.172 -11.453 5.273 1 98.88 84 VAL A N 1
ATOM 672 C CA . VAL A 1 84 ? 5.328 -10.562 5.277 1 98.88 84 VAL A CA 1
ATOM 673 C C . VAL A 1 84 ? 4.887 -9.141 4.961 1 98.88 84 VAL A C 1
ATOM 675 O O . VAL A 1 84 ? 5.074 -8.656 3.84 1 98.88 84 VAL A O 1
ATOM 678 N N . PRO A 1 85 ? 4.41 -8.398 5.973 1 98.62 85 PRO A N 1
ATOM 679 C CA . PRO A 1 85 ? 3.771 -7.098 5.766 1 98.62 85 PRO A CA 1
ATOM 680 C C . PRO A 1 85 ? 4.719 -6.066 5.152 1 98.62 85 PRO A C 1
ATOM 682 O O . PRO A 1 85 ? 4.273 -5.039 4.637 1 98.62 85 PRO A O 1
ATOM 685 N N . GLN A 1 86 ? 6.043 -6.363 5.199 1 98.88 86 GLN A N 1
ATOM 686 C CA . GLN A 1 86 ? 7.043 -5.473 4.621 1 98.88 86 GLN A CA 1
ATOM 687 C C . GLN A 1 86 ? 6.781 -5.246 3.135 1 98.88 86 GLN A C 1
ATOM 689 O O . GLN A 1 86 ? 7.078 -4.176 2.604 1 98.88 86 GLN A O 1
ATOM 694 N N . HIS A 1 87 ? 6.16 -6.238 2.439 1 98.94 87 HIS A N 1
ATOM 695 C CA . HIS A 1 87 ? 5.797 -6.082 1.035 1 98.94 87 HIS A CA 1
ATOM 696 C C . HIS A 1 87 ? 4.871 -4.887 0.833 1 98.94 87 HIS A C 1
ATOM 698 O O . HIS A 1 87 ? 5.066 -4.094 -0.091 1 98.94 87 HIS A O 1
ATOM 704 N N . ALA A 1 88 ? 3.924 -4.746 1.732 1 98.88 88 ALA A N 1
ATOM 705 C CA . ALA A 1 88 ? 2.93 -3.684 1.615 1 98.88 88 ALA A CA 1
ATOM 706 C C . ALA A 1 88 ? 3.566 -2.312 1.824 1 98.88 88 ALA A C 1
ATOM 708 O O . ALA A 1 88 ? 3.234 -1.354 1.125 1 98.88 88 ALA A O 1
ATOM 709 N N . GLU A 1 89 ? 4.453 -2.201 2.773 1 98.81 89 GLU A N 1
ATOM 710 C CA . GLU A 1 89 ? 5.109 -0.929 3.061 1 98.81 89 GLU A CA 1
ATOM 711 C C . GLU A 1 89 ? 5.988 -0.486 1.893 1 98.81 89 GLU A C 1
ATOM 713 O O . GLU A 1 89 ? 5.957 0.681 1.495 1 98.81 89 GLU A O 1
ATOM 718 N N . LEU A 1 90 ? 6.773 -1.424 1.388 1 98.94 90 LEU A N 1
ATOM 719 C CA . LEU A 1 90 ? 7.633 -1.066 0.265 1 98.94 90 LEU A CA 1
ATOM 720 C C . LEU A 1 90 ? 6.801 -0.708 -0.963 1 98.94 90 LEU A C 1
ATOM 722 O O . LEU A 1 90 ? 7.16 0.201 -1.716 1 98.94 90 LEU A O 1
ATOM 726 N N . HIS A 1 91 ? 5.734 -1.451 -1.16 1 98.94 91 HIS A N 1
ATOM 727 C CA . HIS A 1 91 ? 4.809 -1.122 -2.238 1 98.94 91 HIS A CA 1
ATOM 728 C C . HIS A 1 91 ? 4.309 0.313 -2.115 1 98.94 91 HIS A C 1
ATOM 730 O O . HIS A 1 91 ? 4.246 1.039 -3.109 1 98.94 91 HIS A O 1
ATOM 736 N N . LEU A 1 92 ? 3.922 0.669 -0.905 1 98.94 92 LEU A N 1
ATOM 737 C CA . LEU A 1 92 ? 3.443 2.027 -0.672 1 98.94 92 LEU A CA 1
ATOM 738 C C . LEU A 1 92 ? 4.527 3.049 -1.001 1 98.94 92 LEU A C 1
ATOM 740 O O . LEU A 1 92 ? 4.258 4.051 -1.67 1 98.94 92 LEU A O 1
ATOM 744 N N . LEU A 1 93 ? 5.711 2.809 -0.552 1 98.81 93 LEU A N 1
ATOM 745 C CA . LEU A 1 93 ? 6.828 3.701 -0.845 1 98.81 93 LEU A CA 1
ATOM 746 C C . LEU A 1 93 ? 7.062 3.805 -2.348 1 98.81 93 LEU A C 1
ATOM 748 O O . LEU A 1 93 ? 7.215 4.906 -2.883 1 98.81 93 LEU A O 1
ATOM 752 N N . PHE A 1 94 ? 7.066 2.666 -3.082 1 98.94 94 PHE A N 1
ATOM 753 C CA . PHE A 1 94 ? 7.246 2.66 -4.527 1 98.94 94 PHE A CA 1
ATOM 754 C C . PHE A 1 94 ? 6.113 3.404 -5.219 1 98.94 94 PHE A C 1
ATOM 756 O O . PHE A 1 94 ? 6.324 4.051 -6.25 1 98.94 94 PHE A O 1
ATOM 763 N N . SER A 1 95 ? 4.922 3.295 -4.691 1 98.88 95 SER A N 1
ATOM 764 C CA . SER A 1 95 ? 3.766 3.969 -5.277 1 98.88 95 SER A CA 1
ATOM 765 C C . SER A 1 95 ? 3.977 5.48 -5.336 1 98.88 95 SER A C 1
ATOM 767 O O . SER A 1 95 ? 3.486 6.145 -6.25 1 98.88 95 SER A O 1
ATOM 769 N N . MET A 1 96 ? 4.73 6.023 -4.371 1 98.75 96 MET A N 1
ATOM 770 C CA . MET A 1 96 ? 4.93 7.465 -4.262 1 98.75 96 MET A CA 1
ATOM 771 C C . MET A 1 96 ? 5.836 7.977 -5.379 1 98.75 96 MET A C 1
ATOM 773 O O . MET A 1 96 ? 5.77 9.148 -5.75 1 98.75 96 MET A O 1
ATOM 777 N N . ILE A 1 97 ? 6.633 7.113 -5.969 1 98.62 97 ILE A N 1
ATOM 778 C CA . ILE A 1 97 ? 7.641 7.594 -6.906 1 98.62 97 ILE A CA 1
ATOM 779 C C . ILE A 1 97 ? 7.34 7.059 -8.305 1 98.62 97 ILE A C 1
ATOM 781 O O . ILE A 1 97 ? 8.031 7.402 -9.266 1 98.62 97 ILE A O 1
ATOM 785 N N . THR A 1 98 ? 6.332 6.191 -8.469 1 98.75 98 THR A N 1
ATOM 786 C CA . THR A 1 98 ? 6.039 5.57 -9.75 1 98.75 98 THR A CA 1
ATOM 787 C C . THR A 1 98 ? 5.043 6.414 -10.547 1 98.75 98 THR A C 1
ATOM 789 O O . THR A 1 98 ? 3.895 6.582 -10.133 1 98.75 98 THR A O 1
ATOM 792 N N . PRO A 1 99 ? 5.441 6.906 -11.695 1 97.94 99 PRO A N 1
ATOM 793 C CA . PRO A 1 99 ? 4.492 7.641 -12.531 1 97.94 99 PRO A CA 1
ATOM 794 C C . PRO A 1 99 ? 3.301 6.789 -12.961 1 97.94 99 PRO A C 1
ATOM 796 O O . PRO A 1 99 ? 3.469 5.621 -13.32 1 97.94 99 PRO A O 1
ATOM 799 N N . LEU A 1 100 ? 2.203 7.402 -12.883 1 97 100 LEU A N 1
ATOM 800 C CA . LEU A 1 100 ? 0.972 6.719 -13.266 1 97 100 LEU A CA 1
ATOM 801 C C . LEU A 1 100 ? 1.054 6.219 -14.703 1 97 100 LEU A C 1
ATOM 803 O O . LEU A 1 100 ? 0.554 5.137 -15.016 1 97 100 LEU A O 1
ATOM 807 N N . SER A 1 101 ? 1.681 6.957 -15.562 1 96.56 101 SER A N 1
ATOM 808 C CA . SER A 1 101 ? 1.771 6.641 -16.984 1 96.56 101 SER A CA 1
ATOM 809 C C . SER A 1 101 ? 2.529 5.336 -17.203 1 96.56 101 SER A C 1
ATOM 811 O O . SER A 1 101 ? 2.248 4.605 -18.156 1 96.56 101 SER A O 1
ATOM 813 N N . TRP A 1 102 ? 3.557 5.008 -16.359 1 97.88 102 TRP A N 1
ATOM 814 C CA . TRP A 1 102 ? 4.293 3.752 -16.484 1 97.88 102 TRP A CA 1
ATOM 815 C C . TRP A 1 102 ? 3.354 2.557 -16.359 1 97.88 102 TRP A C 1
ATOM 817 O O . TRP A 1 102 ? 3.498 1.567 -17.078 1 97.88 102 TRP A O 1
ATOM 827 N N . LEU A 1 103 ? 2.396 2.662 -15.469 1 97.81 103 LEU A N 1
ATOM 828 C CA . LEU A 1 103 ? 1.475 1.565 -15.195 1 97.81 103 LEU A CA 1
ATOM 829 C C . LEU A 1 103 ? 0.464 1.404 -16.328 1 97.81 103 LEU A C 1
ATOM 831 O O . LEU A 1 103 ? 0.158 0.282 -16.734 1 97.81 103 LEU A O 1
ATOM 835 N N . TYR A 1 104 ? 0.054 2.518 -16.891 1 95.44 104 TYR A N 1
ATOM 836 C CA . TYR A 1 104 ? -0.917 2.484 -17.969 1 95.44 104 TYR A CA 1
ATOM 837 C C . TYR A 1 104 ? -0.288 1.936 -19.25 1 95.44 104 TYR A C 1
ATOM 839 O O . TYR A 1 104 ? -0.984 1.383 -20.109 1 95.44 104 TYR A O 1
ATOM 847 N N . ARG A 1 105 ? 0.927 2.043 -19.312 1 94.25 105 ARG A N 1
ATOM 848 C CA . ARG A 1 105 ? 1.612 1.634 -20.531 1 94.25 105 ARG A CA 1
ATOM 849 C C . ARG A 1 105 ? 2.01 0.163 -20.469 1 94.25 105 ARG A C 1
ATOM 851 O O . ARG A 1 105 ? 2.453 -0.408 -21.469 1 94.25 105 ARG A O 1
ATOM 858 N N . CYS A 1 106 ? 1.846 -0.393 -19.375 1 92.81 106 CYS A N 1
ATOM 859 C CA . CYS A 1 106 ? 2.135 -1.819 -19.281 1 92.81 106 CYS A CA 1
ATOM 860 C C . CYS A 1 106 ? 1.232 -2.623 -20.203 1 92.81 106 CYS A C 1
ATOM 862 O O . CYS A 1 106 ? 0.007 -2.543 -20.109 1 92.81 106 CYS A O 1
ATOM 864 N N . PRO A 1 107 ? 1.781 -3.359 -21.094 1 90.94 107 PRO A N 1
ATOM 865 C CA . PRO A 1 107 ? 0.966 -4.105 -22.062 1 90.94 107 PRO A CA 1
ATOM 866 C C . PRO A 1 107 ? 0.019 -5.098 -21.391 1 90.94 107 PRO A C 1
ATOM 868 O O . PRO A 1 107 ? -1.099 -5.309 -21.859 1 90.94 107 PRO A O 1
ATOM 871 N N . THR A 1 108 ? 0.402 -5.648 -20.344 1 88.25 108 THR A N 1
ATOM 872 C CA . THR A 1 108 ? -0.416 -6.633 -19.656 1 88.25 108 THR A CA 1
ATOM 873 C C . THR A 1 108 ? -1.697 -5.996 -19.125 1 88.25 108 THR A C 1
ATOM 875 O O . THR A 1 108 ? -2.748 -6.641 -19.094 1 88.25 108 THR A O 1
ATOM 878 N N . TYR A 1 109 ? -1.603 -4.777 -18.719 1 89.62 109 TYR A N 1
ATOM 879 C CA . TYR A 1 109 ? -2.779 -4.078 -18.219 1 89.62 109 TYR A CA 1
ATOM 880 C C . TYR A 1 109 ? -3.842 -3.949 -19.297 1 89.62 109 TYR A C 1
ATOM 882 O O . TYR A 1 109 ? -5.004 -4.309 -19.078 1 89.62 109 TYR A O 1
ATOM 890 N N . LYS A 1 110 ? -3.457 -3.531 -20.391 1 85.31 110 LYS A N 1
ATOM 891 C CA . LYS A 1 110 ? -4.379 -3.34 -21.5 1 85.31 110 LYS A CA 1
ATOM 892 C C . LYS A 1 110 ? -4.992 -4.664 -21.938 1 85.31 110 LYS A C 1
ATOM 894 O O . LYS A 1 110 ? -6.203 -4.75 -22.172 1 85.31 110 LYS A O 1
ATOM 899 N N . ASP A 1 111 ? -4.168 -5.617 -21.984 1 87 111 ASP A N 1
ATOM 900 C CA . ASP A 1 111 ? -4.609 -6.938 -22.406 1 87 111 ASP A CA 1
ATOM 901 C C . ASP A 1 111 ? -5.629 -7.523 -21.438 1 87 111 ASP A C 1
ATOM 903 O O . ASP A 1 111 ? -6.656 -8.062 -21.859 1 87 111 ASP A O 1
ATOM 907 N N . GLN A 1 112 ? -5.355 -7.34 -20.219 1 86.06 112 GLN A N 1
ATOM 908 C CA . GLN A 1 112 ? -6.246 -7.895 -19.203 1 86.06 112 GLN A CA 1
ATOM 909 C C . GLN A 1 112 ? -7.57 -7.137 -19.172 1 86.06 112 GLN A C 1
ATOM 911 O O . GLN A 1 112 ? -8.633 -7.742 -19 1 86.06 112 GLN A O 1
ATOM 916 N N . MET A 1 113 ? -7.5 -5.863 -19.328 1 84.44 113 MET A N 1
ATOM 917 C CA . MET A 1 113 ? -8.719 -5.055 -19.359 1 84.44 113 MET A CA 1
ATOM 918 C C . MET A 1 113 ? -9.609 -5.453 -20.516 1 84.44 113 MET A C 1
ATOM 920 O O . MET A 1 113 ? -10.836 -5.438 -20.406 1 84.44 113 MET A O 1
ATOM 924 N N . ARG A 1 114 ? -8.961 -5.906 -21.562 1 81.94 114 ARG A N 1
ATOM 925 C CA . ARG A 1 114 ? -9.703 -6.359 -22.734 1 81.94 114 ARG A CA 1
ATOM 926 C C . ARG A 1 114 ? -10.266 -7.762 -22.516 1 81.94 114 ARG A C 1
ATOM 928 O O . ARG A 1 114 ? -11.43 -8.023 -22.812 1 81.94 114 ARG A O 1
ATOM 935 N N . GLU A 1 115 ? -9.453 -8.609 -21.969 1 79.38 115 GLU A N 1
ATOM 936 C CA . GLU A 1 115 ? -9.812 -10.016 -21.797 1 79.38 115 GLU A CA 1
ATOM 937 C C . GLU A 1 115 ? -10.859 -10.188 -20.688 1 79.38 115 GLU A C 1
ATOM 939 O O . GLU A 1 115 ? -11.719 -11.07 -20.781 1 79.38 115 GLU A O 1
ATOM 944 N N . LEU A 1 116 ? -10.773 -9.312 -19.703 1 78.44 116 LEU A N 1
ATOM 945 C CA . LEU A 1 116 ? -11.656 -9.445 -18.562 1 78.44 116 LEU A CA 1
ATOM 946 C C . LEU A 1 116 ? -12.672 -8.305 -18.516 1 78.44 116 LEU A C 1
ATOM 948 O O . LEU A 1 116 ? -13.008 -7.801 -17.438 1 78.44 116 LEU A O 1
ATOM 952 N N . LYS A 1 117 ? -13.102 -7.914 -19.609 1 75.88 117 LYS A N 1
ATOM 953 C CA . LYS A 1 117 ? -13.984 -6.754 -19.75 1 75.88 117 LYS A CA 1
ATOM 954 C C . LYS A 1 117 ? -15.281 -6.953 -18.984 1 75.88 117 LYS A C 1
ATOM 956 O O . LYS A 1 117 ? -15.891 -5.984 -18.516 1 75.88 117 LYS A O 1
ATOM 961 N N . GLU A 1 118 ? -15.602 -8.188 -18.797 1 78.31 118 GLU A N 1
ATOM 962 C CA . GLU A 1 118 ? -16.859 -8.469 -18.125 1 78.31 118 GLU A CA 1
ATOM 963 C C . GLU A 1 118 ? -16.703 -8.438 -16.609 1 78.31 118 GLU A C 1
ATOM 965 O O . GLU A 1 118 ? -17.688 -8.406 -15.875 1 78.31 118 GLU A O 1
ATOM 970 N N . ARG A 1 119 ? -15.445 -8.312 -16.219 1 83.44 119 ARG A N 1
ATOM 971 C CA . ARG A 1 119 ? -15.164 -8.289 -14.789 1 83.44 119 ARG A CA 1
ATOM 972 C C . ARG A 1 119 ? -14.922 -6.863 -14.305 1 83.44 119 ARG A C 1
ATOM 974 O O . ARG A 1 119 ? -14.453 -6.012 -15.062 1 83.44 119 ARG A O 1
ATOM 981 N N . ASN A 1 120 ? -15.312 -6.574 -13.133 1 90.69 120 ASN A N 1
ATOM 982 C CA . ASN A 1 120 ? -15.102 -5.27 -12.516 1 90.69 120 ASN A CA 1
ATOM 983 C C . ASN A 1 120 ? -13.727 -5.172 -11.859 1 90.69 120 ASN A C 1
ATOM 985 O O . ASN A 1 120 ? -13.625 -4.973 -10.648 1 90.69 120 ASN A O 1
ATOM 989 N N . ILE A 1 121 ? -12.68 -5.25 -12.766 1 91.12 121 ILE A N 1
ATOM 990 C CA . ILE A 1 121 ? -11.352 -5.367 -12.18 1 91.12 121 ILE A CA 1
ATOM 991 C C . ILE A 1 121 ? -10.625 -4.027 -12.281 1 91.12 121 ILE A C 1
ATOM 993 O O . ILE A 1 121 ? -9.445 -3.924 -11.922 1 91.12 121 ILE A O 1
ATOM 997 N N . ALA A 1 122 ? -11.297 -2.994 -12.836 1 94.81 122 ALA A N 1
ATOM 998 C CA . ALA A 1 122 ? -10.664 -1.687 -12.984 1 94.81 122 ALA A CA 1
ATOM 999 C C . ALA A 1 122 ? -10.531 -0.986 -11.633 1 94.81 122 ALA A C 1
ATOM 1001 O O . ALA A 1 122 ? -11.055 0.113 -11.445 1 94.81 122 ALA A O 1
ATOM 1002 N N . THR A 1 123 ? -9.82 -1.6 -10.789 1 97.94 123 THR A N 1
ATOM 1003 C CA . THR A 1 123 ? -9.578 -1.067 -9.453 1 97.94 123 THR A CA 1
ATOM 1004 C C . THR A 1 123 ? -8.195 -0.433 -9.359 1 97.94 123 THR A C 1
ATOM 1006 O O . THR A 1 123 ? -7.363 -0.616 -10.25 1 97.94 123 THR A O 1
ATOM 1009 N N . TYR A 1 124 ? -8.031 0.36 -8.336 1 98.5 124 TYR A N 1
ATOM 1010 C CA . TYR A 1 124 ? -6.738 0.966 -8.039 1 98.5 124 TYR A CA 1
ATOM 1011 C C . TYR A 1 124 ? -5.664 -0.1 -7.859 1 98.5 124 TYR A C 1
ATOM 1013 O O . TYR A 1 124 ? -4.566 0.022 -8.406 1 98.5 124 TYR A O 1
ATOM 1021 N N . GLY A 1 125 ? -5.996 -1.185 -7.172 1 98.38 125 GLY A N 1
ATOM 1022 C CA . GLY A 1 125 ? -5.059 -2.27 -6.922 1 98.38 125 GLY A CA 1
ATOM 1023 C C . GLY A 1 125 ? -4.668 -3.021 -8.18 1 98.38 125 GLY A C 1
ATOM 1024 O O . GLY A 1 125 ? -3.518 -3.438 -8.328 1 98.38 125 GLY A O 1
ATOM 1025 N N . PHE A 1 126 ? -5.598 -3.154 -9.102 1 97.94 126 PHE A N 1
ATOM 1026 C CA . PHE A 1 126 ? -5.312 -3.852 -10.352 1 97.94 126 PHE A CA 1
ATOM 1027 C C . PHE A 1 126 ? -4.328 -3.055 -11.195 1 97.94 126 PHE A C 1
ATOM 1029 O O . PHE A 1 126 ? -3.369 -3.611 -11.734 1 97.94 126 PHE A O 1
ATOM 1036 N N . LEU A 1 127 ? -4.547 -1.792 -11.266 1 97.75 127 LEU A N 1
ATOM 1037 C CA . LEU A 1 127 ? -3.623 -0.949 -12.016 1 97.75 127 LEU A CA 1
ATOM 1038 C C . LEU A 1 127 ? -2.221 -1.016 -11.422 1 97.75 127 LEU A C 1
ATOM 1040 O O . LEU A 1 127 ? -1.229 -0.995 -12.148 1 97.75 127 LEU A O 1
ATOM 1044 N N . GLY A 1 128 ? -2.158 -1.072 -10.094 1 98.06 128 GLY A N 1
ATOM 1045 C CA . GLY A 1 128 ? -0.901 -0.932 -9.375 1 98.06 128 GLY A CA 1
ATOM 1046 C C . GLY A 1 128 ? -0.198 -2.256 -9.141 1 98.06 128 GLY A C 1
ATOM 1047 O O . GLY A 1 128 ? 0.862 -2.297 -8.516 1 98.06 128 GLY A O 1
ATOM 1048 N N . TYR A 1 129 ? -0.749 -3.377 -9.641 1 97.56 129 TYR A N 1
ATOM 1049 C CA . TYR A 1 129 ? -0.204 -4.68 -9.273 1 97.56 129 TYR A CA 1
ATOM 1050 C C . TYR A 1 129 ? 1.233 -4.828 -9.766 1 97.56 129 TYR A C 1
ATOM 1052 O O . TYR A 1 129 ? 2.045 -5.5 -9.125 1 97.56 129 TYR A O 1
ATOM 1060 N N . PRO A 1 130 ? 1.68 -4.195 -10.93 1 98 130 PRO A N 1
ATOM 1061 C CA . PRO A 1 130 ? 3.098 -4.285 -11.281 1 98 130 PRO A CA 1
ATOM 1062 C C . PRO A 1 130 ? 4.008 -3.627 -10.25 1 98 130 PRO A C 1
ATOM 1064 O O . PRO A 1 130 ? 5.141 -4.07 -10.047 1 98 130 PRO A O 1
ATOM 1067 N N . CYS A 1 131 ? 3.527 -2.537 -9.68 1 98.62 131 CYS A N 1
ATOM 1068 C CA . CYS A 1 131 ? 4.277 -1.887 -8.609 1 98.62 131 CYS A CA 1
ATOM 1069 C C . CYS A 1 131 ? 4.41 -2.807 -7.398 1 98.62 131 CYS A C 1
ATOM 1071 O O . CYS A 1 131 ? 5.469 -2.857 -6.77 1 98.62 131 CYS A O 1
ATOM 1073 N N . LEU A 1 132 ? 3.299 -3.512 -7.027 1 98.81 132 LEU A N 1
ATOM 1074 C CA . LEU A 1 132 ? 3.352 -4.496 -5.949 1 98.81 132 LEU A CA 1
ATOM 1075 C C . LEU A 1 132 ? 4.328 -5.617 -6.285 1 98.81 132 LEU A C 1
ATOM 1077 O O . LEU A 1 132 ? 5.078 -6.074 -5.418 1 98.81 132 LEU A O 1
ATOM 1081 N N . GLN A 1 133 ? 4.34 -6.059 -7.539 1 98.69 133 GLN A N 1
ATOM 1082 C CA . GLN A 1 133 ? 5.277 -7.078 -7.996 1 98.69 133 GLN A CA 1
ATOM 1083 C C . GLN A 1 133 ? 6.723 -6.613 -7.828 1 98.69 133 GLN A C 1
ATOM 1085 O O . GLN A 1 133 ? 7.586 -7.391 -7.414 1 98.69 133 GLN A O 1
ATOM 1090 N N . ALA A 1 134 ? 6.969 -5.359 -8.18 1 98.88 134 ALA A N 1
ATOM 1091 C CA . ALA A 1 134 ? 8.297 -4.793 -7.984 1 98.88 134 ALA A CA 1
ATOM 1092 C C . ALA A 1 134 ? 8.719 -4.863 -6.52 1 98.88 134 ALA A C 1
ATOM 1094 O O . ALA A 1 134 ? 9.859 -5.215 -6.207 1 98.88 134 ALA A O 1
ATOM 1095 N N . ALA A 1 135 ? 7.809 -4.516 -5.625 1 98.94 135 ALA A N 1
ATOM 1096 C CA . ALA A 1 135 ? 8.094 -4.594 -4.195 1 98.94 135 ALA A CA 1
ATOM 1097 C C . ALA A 1 135 ? 8.414 -6.027 -3.775 1 98.94 135 ALA A C 1
ATOM 1099 O O . ALA A 1 135 ? 9.328 -6.258 -2.984 1 98.94 135 ALA A O 1
ATOM 1100 N N . ASP A 1 136 ? 7.668 -7.012 -4.305 1 98.88 136 ASP A N 1
ATOM 1101 C CA . ASP A 1 136 ? 7.887 -8.422 -3.996 1 98.88 136 ASP A CA 1
ATOM 1102 C C . ASP A 1 136 ? 9.312 -8.844 -4.352 1 98.88 136 ASP A C 1
ATOM 1104 O O . ASP A 1 136 ? 9.938 -9.617 -3.621 1 98.88 136 ASP A O 1
ATOM 1108 N N . ILE A 1 137 ? 9.758 -8.367 -5.473 1 98.88 137 ILE A N 1
ATOM 1109 C CA . ILE A 1 137 ? 11.047 -8.797 -6.016 1 98.88 137 ILE A CA 1
ATOM 1110 C C . ILE A 1 137 ? 12.18 -8.062 -5.297 1 98.88 137 ILE A C 1
ATOM 1112 O O . ILE A 1 137 ? 13.109 -8.688 -4.789 1 98.88 137 ILE A O 1
ATOM 1116 N N . LEU A 1 138 ? 12.07 -6.781 -5.164 1 98.94 138 LEU A N 1
ATOM 1117 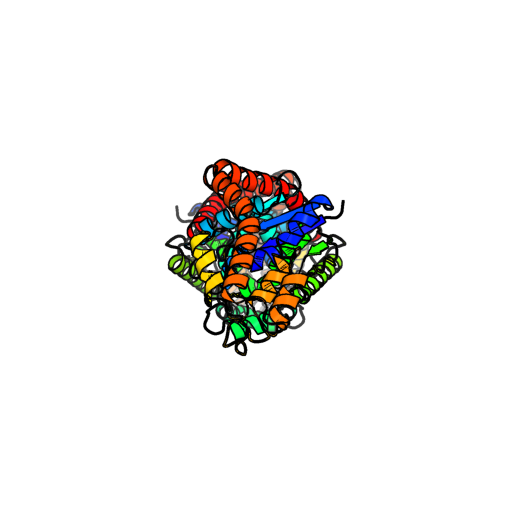C CA . LEU A 1 138 ? 13.195 -5.926 -4.785 1 98.94 138 LEU A CA 1
ATOM 1118 C C . LEU A 1 138 ? 13.422 -5.969 -3.277 1 98.94 138 LEU A C 1
ATOM 1120 O O . LEU A 1 138 ? 14.531 -5.723 -2.807 1 98.94 138 LEU A O 1
ATOM 1124 N N . ILE A 1 139 ? 12.352 -6.305 -2.508 1 98.94 139 ILE A N 1
ATOM 1125 C CA . ILE A 1 139 ? 12.492 -6.305 -1.055 1 98.94 139 ILE A CA 1
ATOM 1126 C C . ILE A 1 139 ? 13.492 -7.375 -0.634 1 98.94 139 ILE A C 1
ATOM 1128 O O . ILE A 1 139 ? 14.117 -7.266 0.426 1 98.94 139 ILE A O 1
ATOM 1132 N N . TYR A 1 140 ? 13.695 -8.398 -1.441 1 98.88 140 TYR A N 1
ATOM 1133 C CA . TYR A 1 140 ? 14.672 -9.445 -1.164 1 98.88 140 TYR A CA 1
ATOM 1134 C C . TYR A 1 140 ? 15.953 -9.211 -1.953 1 98.88 140 TYR A C 1
ATOM 1136 O O . TYR A 1 140 ? 16.859 -10.055 -1.948 1 98.88 140 TYR A O 1
ATOM 1144 N N . LYS A 1 141 ? 15.977 -8.109 -2.705 1 98.62 141 LYS A N 1
ATOM 1145 C CA . LYS A 1 141 ? 17.094 -7.789 -3.59 1 98.62 141 LYS A CA 1
ATOM 1146 C C . LYS A 1 141 ? 17.438 -8.969 -4.496 1 98.62 141 LYS A C 1
ATOM 1148 O O . LYS A 1 141 ? 18.594 -9.336 -4.641 1 98.62 141 LYS A O 1
ATOM 1153 N N . ALA A 1 142 ? 16.391 -9.594 -4.98 1 98.31 142 ALA A N 1
ATOM 1154 C CA . ALA A 1 142 ? 16.562 -10.727 -5.883 1 98.31 142 ALA A CA 1
ATOM 1155 C C . ALA A 1 142 ? 17.266 -10.312 -7.168 1 98.31 142 ALA A C 1
ATOM 1157 O O . ALA A 1 142 ? 16.938 -9.289 -7.766 1 98.31 142 ALA A O 1
ATOM 1158 N N . GLU A 1 143 ? 18.188 -11.062 -7.59 1 97.75 143 GLU A N 1
ATOM 1159 C CA . GLU A 1 143 ? 18.938 -10.789 -8.805 1 97.75 143 GLU A CA 1
ATOM 1160 C C . GLU A 1 143 ? 18.328 -11.492 -10.016 1 97.75 143 GLU A C 1
ATOM 1162 O O . GLU A 1 143 ? 18.484 -11.047 -11.148 1 97.75 143 GLU A O 1
ATOM 1167 N N . LEU A 1 144 ? 17.703 -12.625 -9.703 1 97.44 144 LEU A N 1
ATOM 1168 C CA . LEU A 1 144 ? 17.156 -13.453 -10.766 1 97.44 144 LEU A CA 1
ATOM 1169 C C . LEU A 1 144 ? 15.68 -13.75 -10.5 1 97.44 144 LEU A C 1
ATOM 1171 O O . LEU A 1 144 ? 15.281 -13.992 -9.359 1 97.44 144 LEU A O 1
ATOM 1175 N N . VAL A 1 145 ? 14.93 -13.68 -11.547 1 97.5 145 VAL A N 1
ATOM 1176 C CA . VAL A 1 145 ? 13.5 -13.969 -11.484 1 97.5 145 VAL A CA 1
ATOM 1177 C C . VAL A 1 145 ? 13.109 -14.891 -12.633 1 97.5 145 VAL A C 1
ATOM 1179 O O . VAL A 1 145 ? 13.141 -14.492 -13.797 1 97.5 145 VAL A O 1
ATOM 1182 N N . PRO A 1 146 ? 12.75 -16.109 -12.297 1 95.44 146 PRO A N 1
ATOM 1183 C CA . PRO A 1 146 ? 12.25 -16.969 -13.367 1 95.44 146 PRO A CA 1
ATOM 1184 C C . PRO A 1 146 ? 10.883 -16.531 -13.883 1 95.44 146 PRO A C 1
ATOM 1186 O O . PRO A 1 146 ? 9.914 -16.484 -13.117 1 95.44 146 PRO A O 1
ATOM 1189 N N . VAL A 1 147 ? 10.836 -16.203 -15.133 1 90.19 147 VAL A N 1
ATOM 1190 C CA . VAL A 1 147 ? 9.57 -15.695 -15.672 1 90.19 147 VAL A CA 1
ATOM 1191 C C . VAL A 1 147 ? 9.414 -16.156 -17.125 1 90.19 147 VAL A C 1
ATOM 1193 O O . VAL A 1 147 ? 10.398 -16.469 -17.781 1 90.19 147 VAL A O 1
ATOM 1196 N N . GLY A 1 148 ? 8.117 -16.266 -17.484 1 86 148 GLY A N 1
ATOM 1197 C CA . GLY A 1 148 ? 7.836 -16.391 -18.906 1 86 148 GLY A CA 1
ATOM 1198 C C . GLY A 1 148 ? 8.055 -15.102 -19.672 1 86 148 GLY A C 1
ATOM 1199 O O . GLY A 1 148 ? 8.211 -14.039 -19.078 1 86 148 GLY A O 1
ATOM 1200 N N . GLU A 1 149 ? 8.023 -15.188 -20.984 1 85.81 149 GLU A N 1
ATOM 1201 C CA . GLU A 1 149 ? 8.227 -14.031 -21.859 1 85.81 149 GLU A CA 1
ATOM 1202 C C . GLU A 1 149 ? 7.156 -12.969 -21.609 1 85.81 149 GLU A C 1
ATOM 1204 O O . GLU A 1 149 ? 7.43 -11.773 -21.734 1 85.81 149 GLU A O 1
ATOM 1209 N N . ASP A 1 150 ? 6.02 -13.453 -21.266 1 84.31 150 ASP A N 1
ATOM 1210 C CA . ASP A 1 150 ? 4.887 -12.555 -21.078 1 84.31 150 ASP A CA 1
ATOM 1211 C C . ASP A 1 150 ? 5.09 -11.672 -19.844 1 84.31 150 ASP A C 1
ATOM 1213 O O . ASP A 1 150 ? 4.41 -10.656 -19.688 1 84.31 150 ASP A O 1
ATOM 1217 N N . GLN A 1 151 ? 6.008 -11.984 -18.984 1 90.5 151 GLN A N 1
ATOM 1218 C CA . GLN A 1 151 ? 6.227 -11.258 -17.734 1 90.5 151 GLN A CA 1
ATOM 1219 C C . GLN A 1 151 ? 7.402 -10.289 -17.875 1 90.5 151 GLN A C 1
ATOM 1221 O O . GLN A 1 151 ? 7.676 -9.516 -16.953 1 90.5 151 GLN A O 1
ATOM 1226 N N . LEU A 1 152 ? 8.07 -10.273 -18.969 1 94.06 152 LEU A N 1
ATOM 1227 C CA . LEU A 1 152 ? 9.266 -9.461 -19.172 1 94.06 152 LEU A CA 1
ATOM 1228 C C . LEU A 1 152 ? 8.953 -7.977 -19.031 1 94.06 152 LEU A C 1
ATOM 1230 O O . LEU A 1 152 ? 9.734 -7.227 -18.453 1 94.06 152 LEU A O 1
ATOM 1234 N N . PRO A 1 153 ? 7.797 -7.566 -19.531 1 95.25 153 PRO A N 1
ATOM 1235 C CA . PRO A 1 153 ? 7.469 -6.156 -19.328 1 95.25 153 PRO A CA 1
ATOM 1236 C C . PRO A 1 153 ? 7.383 -5.773 -17.859 1 95.25 153 PRO A C 1
ATOM 1238 O O . PRO A 1 153 ? 7.824 -4.691 -17.469 1 95.25 153 PRO A O 1
ATOM 1241 N N . HIS A 1 154 ? 6.832 -6.621 -17.062 1 96.56 154 HIS A N 1
ATOM 1242 C CA . HIS A 1 154 ? 6.746 -6.363 -15.625 1 96.56 154 HIS A CA 1
ATOM 1243 C C . HIS A 1 154 ? 8.133 -6.309 -14.992 1 96.56 154 HIS A C 1
ATOM 1245 O O . HIS A 1 154 ? 8.383 -5.496 -14.102 1 96.56 154 HIS A O 1
ATOM 1251 N N . LEU A 1 155 ? 8.977 -7.156 -15.43 1 97.31 155 LEU A N 1
ATOM 1252 C CA . LEU A 1 155 ? 10.344 -7.156 -14.914 1 97.31 155 LEU A CA 1
ATOM 1253 C C . LEU A 1 155 ? 11.07 -5.871 -15.297 1 97.31 155 LEU A C 1
ATOM 1255 O O . LEU A 1 155 ? 11.852 -5.336 -14.508 1 97.31 155 LEU A O 1
ATOM 1259 N N . GLU A 1 156 ? 10.812 -5.453 -16.531 1 97.81 156 GLU A N 1
ATOM 1260 C CA . GLU A 1 156 ? 11.414 -4.188 -16.938 1 97.81 156 GLU A CA 1
ATOM 1261 C C . GLU A 1 156 ? 10.906 -3.027 -16.094 1 97.81 156 GLU A C 1
ATOM 1263 O O . GLU A 1 156 ? 11.68 -2.15 -15.703 1 97.81 156 GLU A O 1
ATOM 1268 N N . LEU A 1 157 ? 9.633 -3.02 -15.875 1 98.25 157 LEU A N 1
ATOM 1269 C CA . LEU A 1 157 ? 9.078 -1.991 -15.008 1 98.25 157 LEU A CA 1
ATOM 1270 C C . LEU A 1 157 ? 9.711 -2.057 -13.617 1 98.25 157 LEU A C 1
ATOM 1272 O O . LEU A 1 157 ? 9.969 -1.021 -13 1 98.25 157 LEU A O 1
ATOM 1276 N N . THR A 1 158 ? 9.914 -3.291 -13.109 1 98.69 158 THR A N 1
ATOM 1277 C CA . THR A 1 158 ? 10.594 -3.475 -11.836 1 98.69 158 THR A CA 1
ATOM 1278 C C . THR A 1 158 ? 11.969 -2.818 -11.852 1 98.69 158 THR A C 1
ATOM 1280 O O . THR A 1 158 ? 12.344 -2.125 -10.906 1 98.69 158 THR A O 1
ATOM 1283 N N . ARG A 1 159 ? 12.703 -2.977 -12.922 1 98.75 159 ARG A N 1
ATOM 1284 C CA . ARG A 1 159 ? 14.016 -2.361 -13.062 1 98.75 159 ARG A CA 1
ATOM 1285 C C . ARG A 1 159 ? 13.906 -0.84 -13.094 1 98.75 159 ARG A C 1
ATOM 1287 O O . ARG A 1 159 ? 14.734 -0.142 -12.5 1 98.75 159 ARG A O 1
ATOM 1294 N N . GLU A 1 160 ? 12.914 -0.344 -13.781 1 98.69 160 GLU A N 1
ATOM 1295 C CA . GLU A 1 160 ? 12.703 1.099 -13.852 1 98.69 160 GLU A CA 1
ATOM 1296 C C . GLU A 1 160 ? 12.422 1.688 -12.477 1 98.69 160 GLU A C 1
ATOM 1298 O O . GLU A 1 160 ? 12.961 2.742 -12.125 1 98.69 160 GLU A O 1
ATOM 1303 N N . ILE A 1 161 ? 11.641 1.043 -11.727 1 98.88 161 ILE A N 1
ATOM 1304 C CA . ILE A 1 161 ? 11.312 1.502 -10.375 1 98.88 161 ILE A CA 1
ATOM 1305 C C . ILE A 1 161 ? 12.562 1.464 -9.5 1 98.88 161 ILE A C 1
ATOM 1307 O O . ILE A 1 161 ? 12.82 2.398 -8.742 1 98.88 161 ILE A O 1
ATOM 1311 N N . ALA A 1 162 ? 13.305 0.376 -9.633 1 98.88 162 ALA A N 1
ATOM 1312 C CA . ALA A 1 162 ? 14.57 0.274 -8.898 1 98.88 162 ALA A CA 1
ATOM 1313 C C . ALA A 1 162 ? 15.5 1.432 -9.25 1 98.88 162 ALA A C 1
ATOM 1315 O O . ALA A 1 162 ? 16.047 2.08 -8.352 1 98.88 162 ALA A O 1
ATOM 1316 N N . ARG A 1 163 ? 15.664 1.711 -10.523 1 98.75 163 ARG A N 1
ATOM 1317 C CA . ARG A 1 163 ? 16.531 2.791 -10.977 1 98.75 163 ARG A CA 1
ATOM 1318 C C . ARG A 1 163 ? 16.062 4.137 -10.438 1 98.75 163 ARG A C 1
ATOM 1320 O O . ARG A 1 163 ? 16.875 4.961 -10.008 1 98.75 163 ARG A O 1
ATOM 1327 N N . ARG A 1 164 ? 14.82 4.352 -10.547 1 98.69 164 ARG A N 1
ATOM 1328 C CA . ARG A 1 164 ? 14.266 5.625 -10.094 1 98.69 164 ARG A CA 1
ATOM 1329 C C . ARG A 1 164 ? 14.492 5.824 -8.602 1 98.69 164 ARG A C 1
ATOM 1331 O O . ARG A 1 164 ? 14.883 6.91 -8.172 1 98.69 164 ARG A O 1
ATOM 1338 N N . PHE A 1 165 ? 14.211 4.805 -7.812 1 98.88 165 PHE A N 1
ATOM 1339 C CA . PHE A 1 165 ? 14.469 4.891 -6.383 1 98.88 165 PHE A CA 1
ATOM 1340 C C . PHE A 1 165 ? 15.93 5.219 -6.113 1 98.88 165 PHE A C 1
ATOM 1342 O O . PHE A 1 165 ? 16.234 6.117 -5.324 1 98.88 165 PHE A O 1
ATOM 1349 N N . ASN A 1 166 ? 16.766 4.414 -6.77 1 98.81 166 ASN A N 1
ATOM 1350 C CA . ASN A 1 166 ? 18.203 4.605 -6.59 1 98.81 166 ASN A CA 1
ATOM 1351 C C . ASN A 1 166 ? 18.641 6.02 -6.965 1 98.81 166 ASN A C 1
ATOM 1353 O O . ASN A 1 166 ? 19.5 6.602 -6.316 1 98.81 166 ASN A O 1
ATOM 1357 N N . PHE A 1 167 ? 18.062 6.523 -8 1 98.62 167 PHE A N 1
ATOM 1358 C CA . PHE A 1 167 ? 18.359 7.875 -8.453 1 98.62 167 PHE A CA 1
ATOM 1359 C C . PHE A 1 167 ? 17.906 8.906 -7.43 1 98.62 167 PHE A C 1
ATOM 1361 O O . PHE A 1 167 ? 18.656 9.828 -7.094 1 98.62 167 PHE A O 1
ATOM 1368 N N . LEU A 1 168 ? 16.719 8.773 -6.914 1 98.5 168 LEU A N 1
ATOM 1369 C CA . LEU A 1 168 ? 16.109 9.742 -6.012 1 98.5 168 LEU A CA 1
ATOM 1370 C C . LEU A 1 168 ? 16.75 9.688 -4.633 1 98.5 168 LEU A C 1
ATOM 1372 O O . LEU A 1 168 ? 16.984 10.727 -4.012 1 98.5 168 LEU A O 1
ATOM 1376 N N . TYR A 1 169 ? 17.062 8.445 -4.113 1 98.44 169 TYR A N 1
ATOM 1377 C CA . TYR A 1 169 ? 17.312 8.305 -2.684 1 98.44 169 TYR A CA 1
ATOM 1378 C C . TYR A 1 169 ? 18.672 7.668 -2.434 1 98.44 169 TYR A C 1
ATOM 1380 O O . TYR A 1 169 ? 19.141 7.605 -1.292 1 98.44 169 TYR A O 1
ATOM 1388 N N . GLY A 1 170 ? 19.281 7.141 -3.443 1 98 170 GLY A N 1
ATOM 1389 C CA . GLY A 1 170 ? 20.562 6.48 -3.316 1 98 170 GLY A CA 1
ATOM 1390 C C . GLY A 1 170 ? 20.516 5 -3.633 1 98 170 GLY A C 1
ATOM 1391 O O . GLY A 1 170 ? 19.469 4.367 -3.5 1 98 170 GLY A O 1
ATOM 1392 N N . GLN A 1 171 ? 21.688 4.418 -3.994 1 98.19 171 GLN A N 1
ATOM 1393 C CA . GLN A 1 171 ? 21.797 3.035 -4.441 1 98.19 171 GLN A CA 1
ATOM 1394 C C . GLN A 1 171 ? 21.312 2.068 -3.361 1 98.19 171 GLN A C 1
ATOM 1396 O O . GLN A 1 171 ? 21.938 1.946 -2.305 1 98.19 171 GLN A O 1
ATOM 1401 N N . THR A 1 172 ? 20.266 1.344 -3.656 1 98.56 172 THR A N 1
ATOM 1402 C CA . THR A 1 172 ? 19.656 0.42 -2.699 1 98.56 172 THR A CA 1
ATOM 1403 C C . THR A 1 172 ? 19.281 -0.889 -3.381 1 98.56 172 THR A C 1
ATOM 1405 O O . THR A 1 172 ? 19.562 -1.972 -2.867 1 98.56 172 THR A O 1
ATOM 1408 N N . PHE A 1 173 ? 18.656 -0.754 -4.547 1 98.81 173 PHE A N 1
ATOM 1409 C CA . PHE A 1 173 ? 18.047 -1.93 -5.16 1 98.81 173 PHE A CA 1
ATOM 1410 C C . PHE A 1 173 ? 18.797 -2.332 -6.418 1 98.81 173 PHE A C 1
ATOM 1412 O O . PHE A 1 173 ? 19.203 -1.476 -7.211 1 98.81 173 PHE A O 1
ATOM 1419 N N . PRO A 1 174 ? 19.016 -3.623 -6.633 1 98.56 174 PRO A N 1
ATOM 1420 C CA . PRO A 1 174 ? 19.562 -4.113 -7.895 1 98.56 174 PRO A CA 1
ATOM 1421 C C . PRO A 1 174 ? 18.531 -4.156 -9.023 1 98.56 174 PRO A C 1
ATOM 1423 O O . PRO A 1 174 ? 17.344 -3.941 -8.781 1 98.56 174 PRO A O 1
ATOM 1426 N N . GLU A 1 175 ? 19.016 -4.352 -10.195 1 98.56 175 GLU A N 1
ATOM 1427 C CA . GLU A 1 175 ? 18.141 -4.609 -11.336 1 98.56 175 GLU A CA 1
ATOM 1428 C C . GLU A 1 175 ? 18.016 -6.105 -11.609 1 98.56 175 GLU A C 1
ATOM 1430 O O . GLU A 1 175 ? 18.938 -6.723 -12.141 1 98.56 175 GLU A O 1
ATOM 1435 N N . PRO A 1 176 ? 16.891 -6.699 -11.25 1 98.5 176 PRO A N 1
ATOM 1436 C CA . PRO A 1 176 ? 16.734 -8.148 -11.422 1 98.5 176 PRO A CA 1
ATOM 1437 C C . PRO A 1 176 ? 16.766 -8.578 -12.891 1 98.5 176 PRO A C 1
ATOM 1439 O O . PRO A 1 176 ? 16.344 -7.816 -13.766 1 98.5 176 PRO A O 1
ATOM 1442 N N . GLN A 1 177 ? 17.266 -9.766 -13.133 1 97.69 177 GLN A N 1
ATOM 1443 C CA . GLN A 1 177 ? 17.328 -10.352 -14.469 1 97.69 177 GLN A CA 1
ATOM 1444 C C . GLN A 1 177 ? 16.375 -11.547 -14.594 1 97.69 177 GLN A C 1
ATOM 1446 O O . GLN A 1 177 ? 16.078 -12.203 -13.594 1 97.69 177 GLN A O 1
ATOM 1451 N N . ALA A 1 178 ? 15.977 -11.773 -15.797 1 96.19 178 ALA A N 1
ATOM 1452 C CA . ALA A 1 178 ? 15.07 -12.898 -16.047 1 96.19 178 ALA A CA 1
ATOM 1453 C C . ALA A 1 178 ? 15.844 -14.211 -16.172 1 96.19 178 ALA A C 1
ATOM 1455 O O . A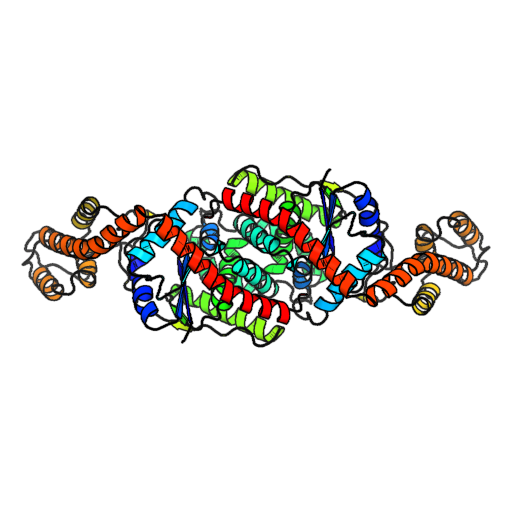LA A 1 178 ? 16.938 -14.234 -16.75 1 96.19 178 ALA A O 1
ATOM 1456 N N . ILE A 1 179 ? 15.438 -15.188 -15.547 1 93.81 179 ILE A N 1
ATOM 1457 C CA . ILE A 1 179 ? 15.758 -16.547 -15.945 1 93.81 179 ILE A CA 1
ATOM 1458 C C . ILE A 1 179 ? 14.672 -17.094 -16.875 1 93.81 179 ILE A C 1
ATOM 1460 O O . ILE A 1 179 ? 13.578 -17.438 -16.422 1 93.81 179 ILE A O 1
ATOM 1464 N N . LEU A 1 180 ? 15.094 -16.984 -18.125 1 83.81 180 LEU A N 1
ATOM 1465 C CA . LEU A 1 180 ? 14.086 -17.453 -19.062 1 83.81 180 LEU A CA 1
ATOM 1466 C C . LEU A 1 180 ? 14.008 -18.984 -19.047 1 83.81 180 LEU A C 1
ATOM 1468 O O . LEU A 1 180 ? 15.023 -19.656 -19.172 1 83.81 180 LEU A O 1
ATOM 1472 N N . ASN A 1 181 ? 13.055 -19.453 -18.453 1 69.56 181 ASN A N 1
ATOM 1473 C CA . ASN A 1 181 ? 12.914 -20.906 -18.422 1 69.56 181 ASN A CA 1
ATOM 1474 C C . ASN A 1 181 ? 12.266 -21.422 -19.703 1 69.56 181 ASN A C 1
ATOM 1476 O O . ASN A 1 181 ? 11.43 -20.75 -20.312 1 69.56 181 ASN A O 1
ATOM 1480 N N . THR A 1 182 ? 12.992 -22.422 -20.266 1 65.56 182 THR A N 1
ATOM 1481 C CA . THR A 1 182 ? 12.32 -23.172 -21.328 1 65.56 182 THR A CA 1
ATOM 1482 C C . THR A 1 182 ? 11.062 -23.859 -20.797 1 65.56 182 THR A C 1
ATOM 1484 O O . THR A 1 182 ? 11.148 -24.781 -19.984 1 65.56 182 THR A O 1
ATOM 1487 N N . VAL A 1 183 ? 10.016 -23 -20.672 1 67.12 183 VAL A N 1
ATOM 1488 C CA . VAL A 1 183 ? 8.758 -23.516 -20.141 1 67.12 183 VAL A CA 1
ATOM 1489 C C . VAL A 1 183 ? 8.141 -24.484 -21.156 1 67.12 183 VAL A C 1
ATOM 1491 O O . VAL A 1 183 ? 8.266 -24.281 -22.375 1 67.12 183 VAL A O 1
ATOM 1494 N N . LYS A 1 184 ? 7.855 -25.672 -20.656 1 77.94 184 LYS A N 1
ATOM 1495 C CA . LYS A 1 184 ? 7.031 -26.578 -21.438 1 77.94 184 LYS A CA 1
ATOM 1496 C C . LYS A 1 184 ? 5.566 -26.172 -21.406 1 77.94 184 LYS A C 1
ATOM 1498 O O . LYS A 1 184 ? 4.949 -26.125 -20.344 1 77.94 184 LYS A O 1
ATOM 1503 N N . VAL A 1 185 ? 5.191 -25.672 -22.5 1 79.06 185 VAL A N 1
ATOM 1504 C CA . VAL A 1 185 ? 3.781 -25.297 -22.562 1 79.06 185 VAL A CA 1
ATOM 1505 C C . VAL A 1 185 ? 2.936 -26.531 -22.875 1 79.06 185 VAL A C 1
ATOM 1507 O O . VAL A 1 185 ? 3.137 -27.188 -23.906 1 79.06 185 VAL A O 1
ATOM 1510 N N . LEU A 1 186 ? 2.125 -26.859 -21.969 1 88.81 186 LEU A N 1
ATOM 1511 C CA . LEU A 1 186 ? 1.211 -27.984 -22.141 1 88.81 186 LEU A CA 1
ATOM 1512 C C . LEU A 1 186 ? -0.183 -27.5 -22.531 1 88.81 186 LEU A C 1
ATOM 1514 O O . LEU A 1 186 ? -0.766 -26.656 -21.828 1 88.81 186 LEU A O 1
ATOM 1518 N N . VAL A 1 187 ? -0.662 -27.984 -23.625 1 91 187 VAL A N 1
ATOM 1519 C CA . VAL A 1 187 ? -2.01 -27.625 -24.047 1 91 187 VAL A CA 1
ATOM 1520 C C . VAL A 1 187 ? -3.039 -28.359 -23.203 1 91 187 VAL A C 1
ATOM 1522 O O . VAL A 1 187 ? -2.707 -29.344 -22.531 1 91 187 VAL A O 1
ATOM 1525 N N . GLY A 1 188 ? -4.277 -27.891 -23.297 1 95 188 GLY A N 1
ATOM 1526 C CA . GLY A 1 188 ? -5.359 -28.594 -22.625 1 95 188 GLY A CA 1
ATOM 1527 C C . GLY A 1 188 ? -5.691 -29.922 -23.25 1 95 188 GLY A C 1
ATOM 1528 O O . GLY A 1 188 ? -5.223 -30.234 -24.359 1 95 188 GLY A O 1
ATOM 1529 N N . THR A 1 189 ? -6.492 -30.688 -22.578 1 95.81 189 THR A N 1
ATOM 1530 C CA . THR A 1 189 ? -6.84 -32.031 -23.031 1 95.81 189 THR A CA 1
ATOM 1531 C C . THR A 1 189 ? -7.66 -31.969 -24.328 1 95.81 189 THR A C 1
ATOM 1533 O O . THR A 1 189 ? -7.82 -32.969 -25.016 1 95.81 189 THR A O 1
ATOM 1536 N N . ASP A 1 190 ? -8.211 -30.781 -24.609 1 94.31 190 ASP A N 1
ATOM 1537 C CA . ASP A 1 190 ? -9 -30.594 -25.828 1 94.31 190 ASP A CA 1
ATOM 1538 C C . ASP A 1 190 ? -8.18 -29.938 -26.922 1 94.31 190 ASP A C 1
ATOM 1540 O O . ASP A 1 190 ? -8.711 -29.578 -27.969 1 94.31 190 ASP A O 1
ATOM 1544 N N . GLY A 1 191 ? -6.906 -29.641 -26.688 1 92.12 191 GLY A N 1
ATOM 1545 C CA . GLY A 1 191 ? -6.023 -29.062 -27.688 1 92.12 191 GLY A CA 1
ATOM 1546 C C . GLY A 1 191 ? -5.98 -27.547 -27.625 1 92.12 191 GLY A C 1
ATOM 1547 O O . GLY A 1 191 ? -5.125 -26.922 -28.266 1 92.12 191 GLY A O 1
ATOM 1548 N N . ARG A 1 192 ? -6.887 -27.016 -26.969 1 91.19 192 ARG A N 1
ATOM 1549 C CA . ARG A 1 192 ? -6.879 -25.578 -26.766 1 91.19 192 ARG A CA 1
ATOM 1550 C C . ARG A 1 192 ? -5.949 -25.188 -25.625 1 91.19 192 ARG A C 1
ATOM 1552 O O . ARG A 1 192 ? -5.332 -26.047 -25 1 91.19 192 ARG A O 1
ATOM 1559 N N . LYS A 1 193 ? -5.703 -23.969 -25.469 1 88.25 193 LYS A N 1
ATOM 1560 C CA . LYS A 1 193 ? -4.945 -23.5 -24.312 1 88.25 193 LYS A CA 1
ATOM 1561 C C . LYS A 1 193 ? -5.531 -24.047 -23.016 1 88.25 193 LYS A C 1
ATOM 1563 O O . LYS A 1 193 ? -6.754 -24.078 -22.844 1 88.25 193 LYS A O 1
ATOM 1568 N N . MET A 1 194 ? -4.668 -24.469 -22.172 1 90.69 194 MET A N 1
ATOM 1569 C CA . MET A 1 194 ? -5.121 -25.016 -20.891 1 90.69 194 MET A CA 1
ATOM 1570 C C . MET A 1 194 ? -5.738 -23.938 -20.016 1 90.69 194 MET A C 1
ATOM 1572 O O . MET A 1 194 ? -5.16 -22.859 -19.844 1 90.69 194 MET A O 1
ATOM 1576 N N . SER A 1 195 ? -6.922 -24.172 -19.609 1 88.06 195 SER A N 1
ATOM 1577 C CA . SER A 1 195 ? -7.621 -23.234 -18.734 1 88.06 195 SER A CA 1
ATOM 1578 C C . SER A 1 195 ? -8.656 -23.953 -17.875 1 88.06 195 SER A C 1
ATOM 1580 O O . SER A 1 195 ? -9.328 -24.891 -18.344 1 88.06 195 SER A O 1
ATOM 1582 N N . LYS A 1 196 ? -8.766 -23.438 -16.703 1 86 196 LYS A N 1
ATOM 1583 C CA . LYS A 1 196 ? -9.766 -24 -15.805 1 86 196 LYS A CA 1
ATOM 1584 C C . LYS A 1 196 ? -11.18 -23.781 -16.344 1 86 196 LYS A C 1
ATOM 1586 O O . LYS A 1 196 ? -12.031 -24.656 -16.234 1 86 196 LYS A O 1
ATOM 1591 N N . SER A 1 197 ? -11.398 -22.688 -16.922 1 84.69 197 SER A N 1
ATOM 1592 C CA . SER A 1 197 ? -12.719 -22.312 -17.422 1 84.69 197 SER A CA 1
ATOM 1593 C C . SER A 1 197 ? -13.164 -23.234 -18.547 1 84.69 197 SER A C 1
ATOM 1595 O O . SER A 1 197 ? -14.359 -23.453 -18.734 1 84.69 197 SER A O 1
ATOM 1597 N N . TYR A 1 198 ? -12.203 -23.891 -19.203 1 90.12 198 TYR A N 1
ATOM 1598 C CA . TYR A 1 198 ? -12.531 -24.797 -20.312 1 90.12 198 TYR A CA 1
ATOM 1599 C C . TYR A 1 198 ? -12.719 -26.219 -19.797 1 90.12 198 TYR A C 1
ATOM 1601 O O . TYR A 1 198 ? -13.164 -27.094 -20.547 1 90.12 198 TYR A O 1
ATOM 1609 N N . GLY A 1 199 ? -12.32 -26.406 -18.641 1 90.31 199 GLY A N 1
ATOM 1610 C CA . GLY A 1 199 ? -12.406 -27.75 -18.094 1 90.31 199 GLY A CA 1
ATOM 1611 C C . GLY A 1 199 ? -11.422 -28.719 -18.719 1 90.31 199 GLY A C 1
ATOM 1612 O O . GLY A 1 199 ? -11.656 -29.938 -18.734 1 90.31 199 GLY A O 1
ATOM 1613 N N . ASN A 1 200 ? -10.406 -28.203 -19.344 1 95 200 ASN A N 1
ATOM 1614 C CA . ASN A 1 200 ? -9.477 -29.047 -20.078 1 95 200 ASN A CA 1
ATOM 1615 C C . ASN A 1 200 ? -8.156 -29.219 -19.312 1 95 200 ASN A C 1
ATOM 1617 O O . ASN A 1 200 ? -7.121 -29.5 -19.922 1 95 200 ASN A O 1
ATOM 1621 N N . THR A 1 201 ? -8.203 -28.938 -18 1 96.06 201 THR A N 1
ATOM 1622 C CA . THR A 1 201 ? -7.004 -29.031 -17.172 1 96.06 201 THR A CA 1
ATOM 1623 C C . THR A 1 201 ? -6.953 -30.375 -16.438 1 96.06 201 THR A C 1
ATOM 1625 O O . THR A 1 201 ? -7.98 -31.031 -16.266 1 96.06 201 THR A O 1
ATOM 1628 N N . ILE A 1 202 ? -5.785 -30.828 -16.109 1 97.06 202 ILE A N 1
ATOM 1629 C CA . ILE A 1 202 ? -5.547 -31.938 -15.195 1 97.06 202 ILE A CA 1
ATOM 1630 C C . ILE A 1 202 ? -4.859 -31.422 -13.93 1 97.06 202 ILE A C 1
ATOM 1632 O O . ILE A 1 202 ? -3.699 -31.016 -13.977 1 97.06 202 ILE A O 1
ATOM 1636 N N . ALA A 1 203 ? -5.559 -31.438 -12.836 1 97 203 ALA A N 1
ATOM 1637 C CA . ALA A 1 203 ? -5.008 -30.938 -11.578 1 97 203 ALA A CA 1
ATOM 1638 C C . ALA A 1 203 ? -3.947 -31.891 -11.031 1 97 203 ALA A C 1
ATOM 1640 O O . ALA A 1 203 ? -4.004 -33.094 -11.266 1 97 203 ALA A O 1
ATOM 1641 N N . LEU A 1 204 ? -2.992 -31.375 -10.305 1 97.62 204 LEU A N 1
ATOM 1642 C CA . LEU A 1 204 ? -1.962 -32.188 -9.68 1 97.62 204 LEU A CA 1
ATOM 1643 C C . LEU A 1 204 ? -2.576 -33.156 -8.68 1 97.62 204 LEU A C 1
ATOM 1645 O O . LEU A 1 204 ? -2.053 -34.281 -8.484 1 97.62 204 LEU A O 1
ATOM 1649 N N . SER A 1 205 ? -3.707 -32.75 -8.102 1 96.62 205 SER A N 1
ATOM 1650 C CA . SER A 1 205 ? -4.367 -33.562 -7.066 1 96.62 205 SER A CA 1
ATOM 1651 C C . SER A 1 205 ? -5.52 -34.344 -7.648 1 96.62 205 SER A C 1
ATOM 1653 O O . SER A 1 205 ? -6.262 -35 -6.906 1 96.62 205 SER A O 1
ATOM 1655 N N . GLU A 1 206 ? -5.734 -34.312 -8.922 1 96.5 206 GLU A N 1
ATOM 1656 C CA . GLU A 1 206 ? -6.887 -34.969 -9.547 1 96.5 206 GLU A CA 1
ATOM 1657 C C . GLU A 1 206 ? -6.801 -36.469 -9.43 1 96.5 206 GLU A C 1
ATOM 1659 O O . GLU A 1 206 ? -5.727 -37.062 -9.602 1 96.5 206 GLU A O 1
ATOM 1664 N N . ASP A 1 207 ? -7.93 -37 -9.086 1 96.75 207 ASP A N 1
ATOM 1665 C CA . ASP A 1 207 ? -7.961 -38.469 -8.953 1 96.75 207 ASP A CA 1
ATOM 1666 C C . ASP A 1 207 ? -7.609 -39.156 -10.273 1 96.75 207 ASP A C 1
ATOM 1668 O O . ASP A 1 207 ? -8.016 -38.688 -11.344 1 96.75 207 ASP A O 1
ATOM 1672 N N . LEU A 1 208 ? -6.918 -40.281 -10.172 1 97.88 208 LEU A N 1
ATOM 1673 C CA . LEU A 1 208 ? -6.359 -40.938 -11.359 1 97.88 208 LEU A CA 1
ATOM 1674 C C . LEU A 1 208 ? -7.465 -41.469 -12.266 1 97.88 208 LEU A C 1
ATOM 1676 O O . LEU A 1 208 ? -7.297 -41.531 -13.484 1 97.88 208 LEU A O 1
ATOM 1680 N N . GLU A 1 209 ? -8.578 -41.875 -11.648 1 98 209 GLU A N 1
ATOM 1681 C CA . GLU A 1 209 ? -9.695 -42.312 -12.484 1 98 209 GLU A CA 1
ATOM 1682 C C . GLU A 1 209 ? -10.242 -41.156 -13.32 1 98 209 GLU A C 1
ATOM 1684 O O . GLU A 1 209 ? -10.594 -41.344 -14.484 1 98 209 GLU A O 1
ATOM 1689 N N . SER A 1 210 ? -10.359 -40.094 -12.688 1 97.75 210 SER A N 1
ATOM 1690 C CA . SER A 1 210 ? -10.773 -38.875 -13.414 1 97.75 210 SER A CA 1
ATOM 1691 C C . SER A 1 210 ? -9.75 -38.531 -14.492 1 97.75 210 SER A C 1
ATOM 1693 O O . SER A 1 210 ? -10.125 -38.156 -15.609 1 97.75 210 SER A O 1
ATOM 1695 N N . VAL A 1 211 ? -8.484 -38.594 -14.172 1 98.25 211 VAL A N 1
ATOM 1696 C CA . VAL A 1 211 ? -7.422 -38.344 -15.133 1 98.25 211 VAL A CA 1
ATOM 1697 C C . VAL A 1 211 ? -7.531 -39.312 -16.312 1 98.25 211 VAL A C 1
ATOM 1699 O O . VAL A 1 211 ? -7.398 -38.906 -17.469 1 98.25 211 VAL A O 1
ATOM 1702 N N . ARG A 1 212 ? -7.801 -40.531 -15.992 1 98.25 212 ARG A N 1
ATOM 1703 C CA . ARG A 1 212 ? -7.961 -41.531 -17.031 1 98.25 212 ARG A CA 1
ATOM 1704 C C . ARG A 1 212 ? -9.07 -41.125 -18 1 98.25 212 ARG A C 1
ATOM 1706 O O . ARG A 1 212 ? -8.883 -41.188 -19.219 1 98.25 212 ARG A O 1
ATOM 1713 N N . LYS A 1 213 ? -10.172 -40.781 -17.438 1 97.88 213 LYS A N 1
ATOM 1714 C CA . LYS A 1 213 ? -11.305 -40.375 -18.266 1 97.88 213 LYS A CA 1
ATOM 1715 C C . LYS A 1 213 ? -10.945 -39.219 -19.156 1 97.88 213 LYS A C 1
ATOM 1717 O O . LYS A 1 213 ? -11.289 -39.188 -20.344 1 97.88 213 LYS A O 1
ATOM 1722 N N . LYS A 1 214 ? -10.242 -38.25 -18.625 1 97.69 214 LYS A N 1
ATOM 1723 C CA . LYS A 1 214 ? -9.836 -37.062 -19.391 1 97.69 214 LYS A CA 1
ATOM 1724 C C . LYS A 1 214 ? -8.867 -37.469 -20.516 1 97.69 214 LYS A C 1
ATOM 1726 O O . LYS A 1 214 ? -9 -37 -21.641 1 97.69 214 LYS A O 1
ATOM 1731 N N . VAL A 1 215 ? -7.918 -38.312 -20.188 1 98.12 215 VAL A N 1
ATOM 1732 C CA . VAL A 1 215 ? -6.914 -38.719 -21.156 1 98.12 215 VAL A CA 1
ATOM 1733 C C . VAL A 1 215 ? -7.582 -39.5 -22.297 1 98.12 215 VAL A C 1
ATOM 1735 O O . VAL A 1 215 ? -7.293 -39.281 -23.469 1 98.12 215 VAL A O 1
ATOM 1738 N N . MET A 1 216 ? -8.547 -40.375 -21.938 1 97.62 216 MET A N 1
ATOM 1739 C CA . MET A 1 216 ? -9.227 -41.219 -22.938 1 97.62 216 MET A CA 1
ATOM 1740 C C . MET A 1 216 ? -10.094 -40.344 -23.859 1 97.62 216 MET A C 1
ATOM 1742 O O . MET A 1 216 ? -10.414 -40.75 -24.969 1 97.62 216 MET A O 1
ATOM 1746 N N . ASN A 1 217 ? -10.43 -39.188 -23.406 1 96.44 217 ASN A N 1
ATOM 1747 C CA . ASN A 1 217 ? -11.297 -38.312 -24.188 1 96.44 217 ASN A CA 1
ATOM 1748 C C . ASN A 1 217 ? -10.5 -37.219 -24.906 1 96.44 217 ASN A C 1
ATOM 1750 O O . ASN A 1 217 ? -11.086 -36.312 -25.516 1 96.44 217 ASN A O 1
ATOM 1754 N N . MET A 1 218 ? -9.195 -37.219 -24.812 1 96.94 218 MET A N 1
ATOM 1755 C CA . MET A 1 218 ? -8.367 -36.219 -25.453 1 96.94 218 MET A CA 1
ATOM 1756 C C . MET A 1 218 ? -8.555 -36.219 -26.969 1 96.94 218 MET A C 1
ATOM 1758 O O . MET A 1 218 ? -8.781 -37.281 -27.547 1 96.94 218 MET A O 1
ATOM 1762 N N . VAL A 1 219 ? -8.391 -35.125 -27.547 1 93.12 219 VAL A N 1
ATOM 1763 C CA . VAL A 1 219 ? -8.539 -35 -28.984 1 93.12 219 VAL A CA 1
ATOM 1764 C C . VAL A 1 219 ? -7.293 -35.531 -29.688 1 93.12 219 VAL A C 1
ATOM 1766 O O . VAL A 1 219 ? -6.172 -35.156 -29.328 1 93.12 219 VAL A O 1
ATOM 1769 N N . THR A 1 220 ? -7.516 -36.406 -30.609 1 93.88 220 THR A N 1
ATOM 1770 C CA . THR A 1 220 ? -6.426 -36.938 -31.406 1 93.88 220 THR A CA 1
ATOM 1771 C C . THR A 1 220 ? -6.48 -36.438 -32.844 1 93.88 220 THR A C 1
ATOM 1773 O O . THR A 1 220 ? -7.109 -35.406 -33.125 1 93.88 220 THR A O 1
ATOM 1776 N N . ASP A 1 221 ? -5.715 -37.031 -33.75 1 93.19 221 ASP A N 1
ATOM 1777 C CA . ASP A 1 221 ? -5.699 -36.719 -35.188 1 93.19 221 ASP A CA 1
ATOM 1778 C C . ASP A 1 221 ? -7.035 -37.062 -35.844 1 93.19 221 ASP A C 1
ATOM 1780 O O . ASP A 1 221 ? -7.387 -38.219 -35.969 1 93.19 221 ASP A O 1
ATOM 1784 N N . PRO A 1 222 ? -7.734 -36 -36.281 1 90 222 PRO A N 1
ATOM 1785 C CA . PRO A 1 222 ? -9.055 -36.25 -36.875 1 90 222 PRO A CA 1
ATOM 1786 C C . PRO A 1 222 ? -8.984 -37.062 -38.156 1 90 222 PRO A C 1
ATOM 1788 O O . PRO A 1 222 ? -9.977 -37.688 -38.562 1 90 222 PRO A O 1
ATOM 1791 N N . ALA A 1 223 ? -7.875 -37.062 -38.688 1 90.75 223 ALA A N 1
ATOM 1792 C CA . ALA A 1 223 ? -7.738 -37.781 -39.938 1 90.75 223 ALA A CA 1
ATOM 1793 C C . ALA A 1 223 ? -7.645 -39.281 -39.719 1 90.75 223 ALA A C 1
ATOM 1795 O O . ALA A 1 223 ? -7.797 -40.062 -40.656 1 90.75 223 ALA A O 1
ATOM 1796 N N . ARG A 1 224 ? -7.375 -39.656 -38.5 1 90.88 224 ARG A N 1
ATOM 1797 C CA . ARG A 1 224 ? -7.293 -41.062 -38.156 1 90.88 224 ARG A CA 1
ATOM 1798 C C . ARG A 1 224 ? -8.672 -41.656 -37.875 1 90.88 224 ARG A C 1
ATOM 1800 O O . ARG A 1 224 ? -9.125 -41.625 -36.719 1 90.88 224 ARG A O 1
ATOM 1807 N N . ILE A 1 225 ? -9.258 -42.219 -38.781 1 87.44 225 ILE A N 1
ATOM 1808 C CA . ILE A 1 225 ? -10.617 -42.75 -38.656 1 87.44 225 ILE A CA 1
ATOM 1809 C C . ILE A 1 225 ? -10.57 -44.219 -38.25 1 87.44 225 ILE A C 1
ATOM 1811 O O . ILE A 1 225 ? -11.305 -44.625 -37.344 1 87.44 225 ILE A O 1
ATOM 1815 N N . ARG A 1 226 ? -9.688 -44.875 -38.844 1 91 226 ARG A N 1
ATOM 1816 C CA . ARG A 1 226 ? -9.523 -46.281 -38.5 1 91 226 ARG A CA 1
ATOM 1817 C C . ARG A 1 226 ? -8.242 -46.5 -37.719 1 91 226 ARG A C 1
ATOM 1819 O O . ARG A 1 226 ? -7.297 -45.719 -37.812 1 91 226 ARG A O 1
ATOM 1826 N N . LYS A 1 227 ? -8.133 -47.625 -37.062 1 88.12 227 LYS A N 1
ATOM 1827 C CA . LYS A 1 227 ? -7.047 -47.969 -36.156 1 88.12 227 LYS A CA 1
ATOM 1828 C C . LYS A 1 227 ? -5.703 -47.969 -36.875 1 88.12 227 LYS A C 1
ATOM 1830 O O . LYS A 1 227 ? -4.684 -47.594 -36.312 1 88.12 227 LYS A O 1
ATOM 1835 N N . ASN A 1 228 ? -5.77 -48.344 -38.188 1 90.94 228 ASN A N 1
ATOM 1836 C CA . ASN A 1 228 ? -4.516 -48.531 -38.906 1 90.94 228 ASN A CA 1
ATOM 1837 C C . ASN A 1 228 ? -4.23 -47.375 -39.844 1 90.94 228 ASN A C 1
ATOM 1839 O O . ASN A 1 228 ? -3.275 -47.406 -40.625 1 90.94 228 ASN A O 1
ATOM 1843 N N . ASP A 1 229 ? -5.098 -46.375 -39.75 1 94.5 229 ASP A N 1
ATOM 1844 C CA . ASP A 1 229 ? -4.816 -45.188 -40.531 1 94.5 229 ASP A CA 1
ATOM 1845 C C . ASP A 1 229 ? -3.545 -44.5 -40.062 1 94.5 229 ASP A C 1
ATOM 1847 O O . ASP A 1 229 ? -3.316 -44.375 -38.844 1 94.5 229 ASP A O 1
ATOM 1851 N N . PRO A 1 230 ? -2.658 -44.125 -41.062 1 94.94 230 PRO A N 1
ATOM 1852 C CA . PRO A 1 230 ? -1.496 -43.344 -40.625 1 94.94 230 PRO A CA 1
ATOM 1853 C C . PRO A 1 230 ? -1.885 -42.062 -39.906 1 94.94 230 PRO A C 1
ATOM 1855 O O . PRO A 1 230 ? -2.854 -41.375 -40.281 1 94.94 230 PRO A O 1
ATOM 1858 N N . GLY A 1 231 ? -1.155 -41.781 -38.781 1 95.19 231 GLY A N 1
ATOM 1859 C CA . GLY A 1 231 ? -1.462 -40.625 -37.969 1 95.19 231 GLY A CA 1
ATOM 1860 C C . GLY A 1 231 ? -0.531 -39.438 -38.25 1 95.19 231 GLY A C 1
ATOM 1861 O O . GLY A 1 231 ? 0.482 -39.594 -38.938 1 95.19 231 GLY A O 1
ATOM 1862 N N . HIS A 1 232 ? -0.852 -38.312 -37.812 1 96.25 232 HIS A N 1
ATOM 1863 C CA . HIS A 1 232 ? -0.08 -37.062 -37.844 1 96.25 232 HIS A CA 1
ATOM 1864 C C . HIS A 1 232 ? 0.174 -36.531 -36.438 1 96.25 232 HIS A C 1
ATOM 1866 O O . HIS A 1 232 ? -0.562 -35.688 -35.969 1 96.25 232 HIS A O 1
ATOM 1872 N N . PRO A 1 233 ? 1.265 -37 -35.844 1 95.62 233 PRO A N 1
ATOM 1873 C CA . PRO A 1 233 ? 1.55 -36.625 -34.469 1 95.62 233 PRO A CA 1
ATOM 1874 C C . PRO A 1 233 ? 1.587 -35.125 -34.25 1 95.62 233 PRO A C 1
ATOM 1876 O O . PRO A 1 233 ? 1.253 -34.625 -33.156 1 95.62 233 PRO A O 1
ATOM 1879 N N . GLU A 1 234 ? 1.912 -34.344 -35.281 1 93.19 234 GLU A N 1
ATOM 1880 C CA . GLU A 1 234 ? 2.117 -32.906 -35.156 1 93.19 234 GLU A CA 1
ATOM 1881 C C . GLU A 1 234 ? 0.806 -32.188 -34.875 1 93.19 234 GLU A C 1
ATOM 1883 O O . GLU A 1 234 ? 0.809 -31.047 -34.375 1 93.19 234 GLU A O 1
ATOM 1888 N N . VAL A 1 235 ? -0.342 -32.781 -35.062 1 93.81 235 VAL A N 1
ATOM 1889 C CA . VAL A 1 235 ? -1.625 -32.156 -34.812 1 93.81 235 VAL A CA 1
ATOM 1890 C C . VAL A 1 235 ? -2.361 -32.844 -33.688 1 93.81 235 VAL A C 1
ATOM 1892 O O . VAL A 1 235 ? -3.506 -32.5 -33.375 1 93.81 235 VAL A O 1
ATOM 1895 N N . CYS A 1 236 ? -1.764 -33.844 -33.031 1 95.25 236 CYS A N 1
ATOM 1896 C CA . CYS A 1 236 ? -2.414 -34.688 -32.062 1 95.25 236 CYS A CA 1
ATOM 1897 C C . CYS A 1 236 ? -2.084 -34.219 -30.641 1 95.25 236 CYS A C 1
ATOM 1899 O O . CYS A 1 236 ? -0.915 -34.188 -30.25 1 95.25 236 CYS A O 1
ATOM 1901 N N . THR A 1 237 ? -3.08 -33.938 -29.812 1 96.06 237 THR A N 1
ATOM 1902 C CA . THR A 1 237 ? -2.912 -33.5 -28.438 1 96.06 237 THR A CA 1
ATOM 1903 C C . THR A 1 237 ? -2.27 -34.594 -27.594 1 96.06 237 THR A C 1
ATOM 1905 O O . THR A 1 237 ? -1.409 -34.312 -26.75 1 96.06 237 THR A O 1
ATOM 1908 N N . VAL A 1 238 ? -2.668 -35.75 -27.844 1 96.81 238 VAL A N 1
ATOM 1909 C CA . VAL A 1 238 ? -2.143 -36.906 -27.109 1 96.81 238 VAL A CA 1
ATOM 1910 C C . VAL A 1 238 ? -0.633 -37 -27.312 1 96.81 238 VAL A C 1
ATOM 1912 O O . VAL A 1 238 ? 0.117 -37.219 -26.359 1 96.81 238 VAL A O 1
ATOM 1915 N N . PHE A 1 239 ? -0.235 -36.812 -28.516 1 96.12 239 PHE A N 1
ATOM 1916 C CA . PHE A 1 239 ? 1.19 -36.938 -28.812 1 96.12 239 PHE A CA 1
ATOM 1917 C C . PHE A 1 239 ? 1.962 -35.781 -28.141 1 96.12 239 PHE A C 1
ATOM 1919 O O . PHE A 1 239 ? 3.086 -36 -27.672 1 96.12 239 PHE A O 1
ATOM 1926 N N . ALA A 1 240 ? 1.398 -34.625 -28.109 1 94.44 240 ALA A N 1
ATOM 1927 C CA . ALA A 1 240 ? 2.023 -33.5 -27.406 1 94.44 240 ALA A CA 1
ATOM 1928 C C . ALA A 1 240 ? 2.303 -33.844 -25.953 1 94.44 240 ALA A C 1
ATOM 1930 O O . ALA A 1 240 ? 3.35 -33.5 -25.406 1 94.44 240 ALA A O 1
ATOM 1931 N N . TYR A 1 241 ? 1.437 -34.531 -25.344 1 96.94 241 TYR A N 1
ATOM 1932 C CA . TYR A 1 241 ? 1.615 -34.938 -23.953 1 96.94 241 TYR A CA 1
ATOM 1933 C C . TYR A 1 241 ? 2.688 -36.031 -23.859 1 96.94 241 TYR A C 1
ATOM 1935 O O . TYR A 1 241 ? 3.461 -36.062 -22.891 1 96.94 241 TYR A O 1
ATOM 1943 N N . HIS A 1 242 ? 2.68 -36.938 -24.844 1 96.62 242 HIS A N 1
ATOM 1944 C CA . HIS A 1 242 ? 3.717 -37.938 -24.859 1 96.62 242 HIS A CA 1
ATOM 1945 C C . HIS A 1 242 ? 5.109 -37.312 -24.875 1 96.62 242 HIS A C 1
ATOM 1947 O O . HIS A 1 242 ? 6.043 -37.875 -24.281 1 96.62 242 HIS A O 1
ATOM 1953 N N . GLN A 1 243 ? 5.266 -36.25 -25.547 1 94.88 243 GLN A N 1
ATOM 1954 C CA . GLN A 1 243 ? 6.551 -35.562 -25.656 1 94.88 243 GLN A CA 1
ATOM 1955 C C . GLN A 1 243 ? 7.043 -35.125 -24.281 1 94.88 243 GLN A C 1
ATOM 1957 O O . GLN A 1 243 ? 8.25 -34.969 -24.062 1 94.88 243 GLN A O 1
ATOM 1962 N N . ILE A 1 244 ? 6.148 -35 -23.375 1 94.31 244 ILE A N 1
ATOM 1963 C CA . ILE A 1 244 ? 6.488 -34.5 -22.047 1 94.31 244 ILE A CA 1
ATOM 1964 C C . ILE A 1 244 ? 6.551 -35.656 -21.062 1 94.31 244 ILE A C 1
ATOM 1966 O O . ILE A 1 244 ? 7.512 -35.781 -20.297 1 94.31 244 ILE A O 1
ATOM 1970 N N . PHE A 1 245 ? 5.594 -36.594 -21.156 1 96.5 245 PHE A N 1
ATOM 1971 C CA . PHE A 1 245 ? 5.414 -37.562 -20.094 1 96.5 245 PHE A CA 1
ATOM 1972 C C . PHE A 1 245 ? 6.02 -38.906 -20.5 1 96.5 245 PHE A C 1
ATOM 1974 O O . PHE A 1 245 ? 6.211 -39.781 -19.656 1 96.5 245 PHE A O 1
ATOM 1981 N N . SER A 1 246 ? 6.227 -39.094 -21.812 1 95 246 SER A N 1
ATOM 1982 C CA . SER A 1 246 ? 6.617 -40.406 -22.328 1 95 246 SER A CA 1
ATOM 1983 C C . SER A 1 246 ? 7.953 -40.344 -23.062 1 95 246 SER A C 1
ATOM 1985 O O . SER A 1 246 ? 8.078 -40.844 -24.188 1 95 246 SER A O 1
ATOM 1987 N N . GLN A 1 247 ? 8.852 -39.781 -22.5 1 91.81 247 GLN A N 1
ATOM 1988 C CA . GLN A 1 247 ? 10.117 -39.5 -23.188 1 91.81 247 GLN A CA 1
ATOM 1989 C C . GLN A 1 247 ? 10.789 -40.812 -23.641 1 91.81 247 GLN A C 1
ATOM 1991 O O . GLN A 1 247 ? 11.383 -40.844 -24.719 1 91.81 247 GLN A O 1
ATOM 1996 N N . GLU A 1 248 ? 10.641 -41.875 -22.922 1 93.44 248 GLU A N 1
ATOM 1997 C CA . GLU A 1 248 ? 11.312 -43.125 -23.219 1 93.44 248 GLU A CA 1
ATOM 1998 C C . GLU A 1 248 ? 10.711 -43.812 -24.438 1 93.44 248 GLU A C 1
ATOM 2000 O O . GLU A 1 248 ? 11.383 -44.594 -25.109 1 93.44 248 GLU A O 1
ATOM 2005 N N . ILE A 1 249 ? 9.508 -43.438 -24.734 1 94.81 249 ILE A N 1
ATOM 2006 C CA . ILE A 1 249 ? 8.844 -44.188 -25.797 1 94.81 249 ILE A CA 1
ATOM 2007 C C . ILE A 1 249 ? 8.32 -43.219 -26.859 1 94.81 249 ILE A C 1
ATOM 2009 O O . ILE A 1 249 ? 7.57 -43.625 -27.75 1 94.81 249 ILE A O 1
ATOM 2013 N N . VAL A 1 250 ? 8.625 -42 -26.766 1 95.88 250 VAL A N 1
ATOM 2014 C CA . VAL A 1 250 ? 8 -41 -27.625 1 95.88 250 VAL A CA 1
ATOM 2015 C C . VAL A 1 250 ? 8.383 -41.281 -29.078 1 95.88 250 VAL A C 1
ATOM 2017 O O . VAL A 1 250 ? 7.543 -41.156 -29.969 1 95.88 250 VAL A O 1
ATOM 2020 N N . ALA A 1 251 ? 9.602 -41.625 -29.344 1 96.62 251 ALA A N 1
ATOM 2021 C CA . ALA A 1 251 ? 10.055 -41.906 -30.688 1 96.62 251 ALA A CA 1
ATOM 2022 C C . ALA A 1 251 ? 9.312 -43.094 -31.281 1 96.62 251 ALA A C 1
ATOM 2024 O O . ALA A 1 251 ? 8.852 -43.031 -32.438 1 96.62 251 ALA A O 1
ATOM 2025 N N . GLU A 1 252 ? 9.25 -44.094 -30.516 1 97 252 GLU A N 1
ATOM 2026 C CA . GLU A 1 252 ? 8.508 -45.281 -30.938 1 97 252 GLU A CA 1
ATOM 2027 C C . GLU A 1 252 ? 7.031 -44.969 -31.141 1 97 252 GLU A C 1
ATOM 2029 O O . GLU A 1 252 ? 6.426 -45.406 -32.125 1 97 252 GLU A O 1
ATOM 2034 N N . THR A 1 253 ? 6.461 -44.219 -30.281 1 96.69 253 THR A N 1
ATOM 2035 C CA . THR A 1 253 ? 5.059 -43.844 -30.391 1 96.69 253 THR A CA 1
ATOM 2036 C C . THR A 1 253 ? 4.801 -43.031 -31.656 1 96.69 253 THR A C 1
ATOM 2038 O O . THR A 1 253 ? 3.795 -43.25 -32.344 1 96.69 253 THR A O 1
ATOM 2041 N N . GLU A 1 254 ? 5.734 -42.125 -31.938 1 96.88 254 GLU A N 1
ATOM 2042 C CA . GLU A 1 254 ? 5.613 -41.344 -33.156 1 96.88 254 GLU A CA 1
ATOM 2043 C C . GLU A 1 254 ? 5.645 -42.219 -34.406 1 96.88 254 GLU A C 1
ATOM 2045 O O . GLU A 1 254 ? 4.801 -42.094 -35.281 1 96.88 254 GLU A O 1
ATOM 2050 N N . GLU A 1 255 ? 6.609 -43.094 -34.438 1 97 255 GLU A N 1
ATOM 2051 C CA . GLU A 1 255 ? 6.758 -43.969 -35.594 1 97 255 GLU A CA 1
ATOM 2052 C C . GLU A 1 255 ? 5.527 -44.875 -35.75 1 97 255 GLU A C 1
ATOM 2054 O O . GLU A 1 255 ? 5.008 -45 -36.844 1 97 255 GLU A O 1
ATOM 2059 N N . ASP A 1 256 ? 5.109 -45.438 -34.656 1 96.69 256 ASP A N 1
ATOM 2060 C CA . ASP A 1 256 ? 3.951 -46.312 -34.688 1 96.69 256 ASP A CA 1
ATOM 2061 C C . ASP A 1 256 ? 2.695 -45.562 -35.125 1 96.69 256 ASP A C 1
ATOM 2063 O O . ASP A 1 256 ? 1.868 -46.125 -35.844 1 96.69 256 ASP A O 1
ATOM 2067 N N . CYS A 1 257 ? 2.543 -44.375 -34.719 1 96.62 257 CYS A N 1
ATOM 2068 C CA . CYS A 1 257 ? 1.4 -43.531 -35.094 1 96.62 257 CYS A CA 1
ATOM 2069 C C . CYS A 1 257 ? 1.425 -43.25 -36.594 1 96.62 257 CYS A C 1
ATOM 2071 O O . CYS A 1 257 ? 0.43 -43.469 -37.281 1 96.62 257 CYS A O 1
ATOM 2073 N N . ARG A 1 258 ? 2.598 -42.812 -37.062 1 96.69 258 ARG A N 1
ATOM 2074 C CA . ARG A 1 258 ? 2.738 -42.438 -38.438 1 96.69 258 ARG A CA 1
ATOM 2075 C C . ARG A 1 258 ? 2.527 -43.625 -39.375 1 96.69 258 ARG A C 1
ATOM 2077 O O . ARG A 1 258 ? 2.027 -43.469 -40.5 1 96.69 258 ARG A O 1
ATOM 2084 N N . GLN A 1 259 ? 2.867 -44.781 -38.844 1 96.5 259 GLN A N 1
ATOM 2085 C CA . GLN A 1 259 ? 2.764 -46 -39.688 1 96.5 259 GLN A CA 1
ATOM 2086 C C . GLN A 1 259 ? 1.441 -46.719 -39.438 1 96.5 259 GLN A C 1
ATOM 2088 O O . GLN A 1 259 ? 1.182 -47.75 -40 1 96.5 259 GLN A O 1
ATOM 2093 N N . GLY A 1 260 ? 0.686 -46.219 -38.562 1 94.88 260 GLY A N 1
ATOM 2094 C CA . GLY A 1 260 ? -0.603 -46.812 -38.25 1 94.88 260 GLY A CA 1
ATOM 2095 C C . GLY A 1 260 ? -0.484 -48.156 -37.531 1 94.88 260 GLY A C 1
ATOM 2096 O O . GLY A 1 260 ? -1.3 -49.062 -37.75 1 94.88 260 GLY A O 1
ATOM 2097 N N . ARG A 1 261 ? 0.537 -48.25 -36.75 1 95.62 261 ARG A N 1
ATOM 2098 C CA . ARG A 1 261 ? 0.807 -49.5 -36.062 1 95.62 261 ARG A CA 1
ATOM 2099 C C . ARG A 1 261 ? 0.223 -49.5 -34.625 1 95.62 261 ARG A C 1
ATOM 2101 O O . ARG A 1 261 ? 0.165 -50.531 -33.969 1 95.62 261 ARG A O 1
ATOM 2108 N N . ILE A 1 262 ? -0.272 -48.344 -34.219 1 95.25 262 ILE A N 1
ATOM 2109 C CA . ILE A 1 262 ? -0.88 -48.25 -32.906 1 95.25 262 ILE A CA 1
ATOM 2110 C C . ILE A 1 262 ? -2.199 -47.469 -33 1 95.25 262 ILE A C 1
ATOM 2112 O O . ILE A 1 262 ? -2.289 -46.469 -33.719 1 95.25 262 ILE A O 1
ATOM 2116 N N . GLY A 1 263 ? -3.232 -48.031 -32.375 1 94.94 263 GLY A N 1
ATOM 2117 C CA . GLY A 1 263 ? -4.496 -47.312 -32.312 1 94.94 263 GLY A CA 1
ATOM 2118 C C . GLY A 1 263 ? -4.492 -46.188 -31.312 1 94.94 263 GLY A C 1
ATOM 2119 O O . GLY A 1 263 ? -3.707 -46.188 -30.359 1 94.94 263 GLY A O 1
ATOM 2120 N N . CYS A 1 264 ? -5.422 -45.281 -31.516 1 96.19 264 CYS A N 1
ATOM 2121 C CA . CYS A 1 264 ? -5.488 -44.094 -30.641 1 96.19 264 CYS A CA 1
ATOM 2122 C C . CYS A 1 264 ? -5.816 -44.5 -29.203 1 96.19 264 CYS A C 1
ATOM 2124 O O . CYS A 1 264 ? -5.316 -43.906 -28.266 1 96.19 264 CYS A O 1
ATOM 2126 N N . VAL A 1 265 ? -6.664 -45.5 -28.969 1 96.06 265 VAL A N 1
ATOM 2127 C CA . VAL A 1 265 ? -7.062 -45.938 -27.641 1 96.06 265 VAL A CA 1
ATOM 2128 C C . VAL A 1 265 ? -5.848 -46.5 -26.891 1 96.06 265 VAL A C 1
ATOM 2130 O O . VAL A 1 265 ? -5.602 -46.125 -25.75 1 96.06 265 VAL A O 1
ATOM 2133 N N . GLU A 1 266 ? -5.121 -47.281 -27.594 1 95.88 266 GLU A N 1
ATOM 2134 C CA . GLU A 1 266 ? -3.92 -47.844 -26.984 1 95.88 266 GLU A CA 1
ATOM 2135 C C . GLU A 1 266 ? -2.891 -46.781 -26.688 1 95.88 266 GLU A C 1
ATOM 2137 O O . GLU A 1 266 ? -2.232 -46.812 -25.656 1 95.88 266 GLU A O 1
ATOM 2142 N N . CYS A 1 267 ? -2.717 -45.844 -27.609 1 97.31 267 CYS A N 1
ATOM 2143 C CA . CYS A 1 267 ? -1.809 -44.719 -27.438 1 97.31 267 CYS A CA 1
ATOM 2144 C C . CYS A 1 267 ? -2.176 -43.906 -26.188 1 97.31 267 CYS A C 1
ATOM 2146 O O . CYS A 1 267 ? -1.301 -43.531 -25.406 1 97.31 267 CYS A O 1
ATOM 2148 N N . LYS A 1 268 ? -3.434 -43.719 -25.969 1 97.88 268 LYS A N 1
ATOM 2149 C CA . LYS A 1 268 ? -3.932 -43 -24.812 1 97.88 268 LYS A CA 1
ATOM 2150 C C . LYS A 1 268 ? -3.693 -43.781 -23.531 1 97.88 268 LYS A C 1
ATOM 2152 O O . LYS A 1 268 ? -3.365 -43.188 -22.484 1 97.88 268 LYS A O 1
ATOM 2157 N N . LYS A 1 269 ? -3.885 -45.031 -23.609 1 97.75 269 LYS A N 1
ATOM 2158 C CA . LYS A 1 269 ? -3.645 -45.844 -22.438 1 97.75 269 LYS A CA 1
ATOM 2159 C C . LYS A 1 269 ? -2.191 -45.75 -21.984 1 97.75 269 LYS A C 1
ATOM 2161 O O . LYS A 1 269 ? -1.916 -45.625 -20.781 1 97.75 269 LYS A O 1
ATOM 2166 N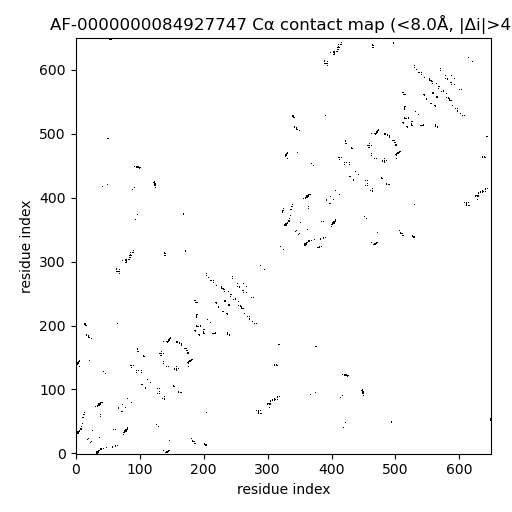 N . ARG A 1 270 ? -1.279 -45.781 -22.938 1 97.5 270 ARG A N 1
ATOM 2167 C CA . ARG A 1 270 ? 0.138 -45.625 -22.625 1 97.5 270 ARG A CA 1
ATOM 2168 C C . ARG A 1 270 ? 0.415 -44.25 -22.016 1 97.5 270 ARG A C 1
ATOM 2170 O O . ARG A 1 270 ? 1.192 -44.156 -21.062 1 97.5 270 ARG A O 1
ATOM 2177 N N . LEU A 1 271 ? -0.195 -43.312 -22.578 1 98.19 271 LEU A N 1
ATOM 2178 C CA . LEU A 1 271 ? -0.034 -41.969 -22.047 1 98.19 271 LEU A CA 1
ATOM 2179 C C . LEU A 1 271 ? -0.526 -41.875 -20.609 1 98.19 271 LEU A C 1
ATOM 2181 O O . LEU A 1 271 ? 0.145 -41.312 -19.75 1 98.19 271 LEU A O 1
ATOM 2185 N N . PHE A 1 272 ? -1.719 -42.438 -20.344 1 98.31 272 PHE A N 1
ATOM 2186 C CA . PHE A 1 272 ? -2.289 -42.406 -19 1 98.31 272 PHE A CA 1
ATOM 2187 C C . PHE A 1 272 ? -1.342 -43.062 -18 1 98.31 272 PHE A C 1
ATOM 2189 O O . PHE A 1 272 ? -1.166 -42.562 -16.891 1 98.31 272 PHE A O 1
ATOM 2196 N N . GLU A 1 273 ? -0.751 -44.156 -18.391 1 98.06 273 GLU A N 1
ATOM 2197 C CA . GLU A 1 273 ? 0.194 -44.844 -17.516 1 98.06 273 GLU A CA 1
ATOM 2198 C C . GLU A 1 273 ? 1.355 -43.938 -17.141 1 98.06 273 GLU A C 1
ATOM 2200 O O . GLU A 1 273 ? 1.776 -43.906 -15.977 1 98.06 273 GLU A O 1
ATOM 2205 N N . ASN A 1 274 ? 1.855 -43.25 -18.109 1 98 274 ASN A N 1
ATOM 2206 C CA . ASN A 1 274 ? 2.988 -42.375 -17.859 1 98 274 ASN A CA 1
ATOM 2207 C C . ASN A 1 274 ? 2.58 -41.156 -17.031 1 98 274 ASN A C 1
ATOM 2209 O O . ASN A 1 274 ? 3.33 -40.719 -16.156 1 98 274 ASN A O 1
ATOM 2213 N N . ILE A 1 275 ? 1.421 -40.562 -17.312 1 98.19 275 ILE A N 1
ATOM 2214 C CA . ILE A 1 275 ? 0.917 -39.469 -16.516 1 98.19 275 ILE A CA 1
ATOM 2215 C C . ILE A 1 275 ? 0.7 -39.906 -15.078 1 98.19 275 ILE A C 1
ATOM 2217 O O . ILE A 1 275 ? 1.023 -39.188 -14.133 1 98.19 275 ILE A O 1
ATOM 2221 N N . SER A 1 276 ? 0.163 -41.125 -14.961 1 98.19 276 SER A N 1
ATOM 2222 C CA . SER A 1 276 ? -0.064 -41.688 -13.633 1 98.19 276 SER A CA 1
ATOM 2223 C C . SER A 1 276 ? 1.245 -41.844 -12.867 1 98.19 276 SER A C 1
ATOM 2225 O O . SER A 1 276 ? 1.313 -41.531 -11.68 1 98.19 276 SER A O 1
ATOM 2227 N N . ARG A 1 277 ? 2.246 -42.344 -13.555 1 97.56 277 ARG A N 1
ATOM 2228 C CA . ARG A 1 277 ? 3.557 -42.5 -12.93 1 97.56 277 ARG A CA 1
ATOM 2229 C C . ARG A 1 277 ? 4.098 -41.156 -12.453 1 97.56 277 ARG A C 1
ATOM 2231 O O . ARG A 1 277 ? 4.777 -41.094 -11.43 1 97.56 277 ARG A O 1
ATOM 2238 N N . PHE A 1 278 ? 3.857 -40.156 -13.195 1 97.44 278 PHE A N 1
ATOM 2239 C CA . PHE A 1 278 ? 4.293 -38.812 -12.859 1 97.44 278 PHE A CA 1
ATOM 2240 C C . PHE A 1 278 ? 3.502 -38.281 -11.672 1 97.44 278 PHE A C 1
ATOM 2242 O O . PHE A 1 278 ? 4.078 -37.688 -10.75 1 97.44 278 PHE A O 1
ATOM 2249 N N . LEU A 1 279 ? 2.174 -38.469 -11.602 1 98.38 279 LEU A N 1
ATOM 2250 C CA . LEU A 1 279 ? 1.272 -37.844 -10.641 1 98.38 279 LEU A CA 1
ATOM 2251 C C . LEU A 1 279 ? 1.293 -38.594 -9.312 1 98.38 279 LEU A C 1
ATOM 2253 O O . LEU A 1 279 ? 1.106 -38 -8.25 1 98.38 279 LEU A O 1
ATOM 2257 N N . GLU A 1 280 ? 1.52 -39.875 -9.367 1 98 280 GLU A N 1
ATOM 2258 C CA . GLU A 1 280 ? 1.349 -40.719 -8.195 1 98 280 GLU A CA 1
ATOM 2259 C C . GLU A 1 280 ? 2.23 -40.25 -7.043 1 98 280 GLU A C 1
ATOM 2261 O O . GLU A 1 280 ? 1.756 -40.125 -5.91 1 98 280 GLU A O 1
ATOM 2266 N N . PRO A 1 281 ? 3.572 -40.062 -7.324 1 98 281 PRO A N 1
ATOM 2267 C CA . PRO A 1 281 ? 4.406 -39.594 -6.211 1 98 281 PRO A CA 1
ATOM 2268 C C . PRO A 1 281 ? 3.959 -38.25 -5.656 1 98 281 PRO A C 1
ATOM 2270 O O . PRO A 1 281 ? 4.027 -38.031 -4.449 1 98 281 PRO A O 1
ATOM 2273 N N . ILE A 1 282 ? 3.549 -37.344 -6.469 1 98.31 282 ILE A N 1
ATOM 2274 C CA . ILE A 1 282 ? 3.055 -36.031 -6.051 1 98.31 282 ILE A CA 1
ATOM 2275 C C . ILE A 1 282 ? 1.802 -36.188 -5.195 1 98.31 282 ILE A C 1
ATOM 2277 O O . ILE A 1 282 ? 1.693 -35.594 -4.117 1 98.31 282 ILE A O 1
ATOM 2281 N N . GLN A 1 283 ? 0.888 -37.031 -5.668 1 98.31 283 GLN A N 1
ATOM 2282 C CA . GLN A 1 283 ? -0.381 -37.25 -4.98 1 98.31 283 GLN A CA 1
ATOM 2283 C C . GLN A 1 283 ? -0.171 -37.938 -3.641 1 98.31 283 GLN A C 1
ATOM 2285 O O . GLN A 1 283 ? -0.864 -37.656 -2.664 1 98.31 283 GLN A O 1
ATOM 2290 N N . SER A 1 284 ? 0.738 -38.906 -3.619 1 98.19 284 SER A N 1
ATOM 2291 C CA . SER A 1 284 ? 1.072 -39.562 -2.365 1 98.19 284 SER A CA 1
ATOM 2292 C C . SER A 1 284 ? 1.596 -38.562 -1.335 1 98.19 284 SER A C 1
ATOM 2294 O O . SER A 1 284 ? 1.146 -38.562 -0.187 1 98.19 284 SER A O 1
ATOM 2296 N N . LYS A 1 285 ? 2.537 -37.781 -1.772 1 98.19 285 LYS A N 1
ATOM 2297 C CA . LYS A 1 285 ? 3.08 -36.75 -0.879 1 98.19 285 LYS A CA 1
ATOM 2298 C C . LYS A 1 285 ? 2 -35.75 -0.455 1 98.19 285 LYS A C 1
ATOM 2300 O O . LYS A 1 285 ? 1.973 -35.312 0.696 1 98.19 285 LYS A O 1
ATOM 2305 N N . ARG A 1 286 ? 1.165 -35.344 -1.332 1 97.88 286 ARG A N 1
ATOM 2306 C CA . ARG A 1 286 ? 0.059 -34.469 -1.003 1 97.88 286 ARG A CA 1
ATOM 2307 C C . ARG A 1 286 ? -0.792 -35.031 0.125 1 97.88 286 ARG A C 1
ATOM 2309 O O . ARG A 1 286 ? -1.147 -34.312 1.065 1 97.88 286 ARG A O 1
ATOM 2316 N N . ARG A 1 287 ? -1.125 -36.312 -0.043 1 97.62 287 ARG A N 1
ATOM 2317 C CA . ARG A 1 287 ? -1.942 -36.969 0.972 1 97.62 287 ARG A CA 1
ATOM 2318 C C . ARG A 1 287 ? -1.265 -36.906 2.338 1 97.62 287 ARG A C 1
ATOM 2320 O O . ARG A 1 287 ? -1.92 -36.656 3.354 1 97.62 287 ARG A O 1
ATOM 2327 N N . GLU A 1 288 ? -0.014 -37.156 2.334 1 98.25 288 GLU A N 1
ATOM 2328 C CA . GLU A 1 288 ? 0.75 -37.062 3.574 1 98.25 288 GLU A CA 1
ATOM 2329 C C . GLU A 1 288 ? 0.647 -35.656 4.18 1 98.25 288 GLU A C 1
ATOM 2331 O O . GLU A 1 288 ? 0.406 -35.5 5.379 1 98.25 288 GLU A O 1
ATOM 2336 N N . LEU A 1 289 ? 0.825 -34.656 3.389 1 98.44 289 LEU A N 1
ATOM 2337 C CA . LEU A 1 289 ? 0.818 -33.281 3.834 1 98.44 289 LEU A CA 1
ATOM 2338 C C . LEU A 1 289 ? -0.576 -32.875 4.293 1 98.44 289 LEU A C 1
ATOM 2340 O O . LEU A 1 289 ? -0.717 -32.125 5.262 1 98.44 289 LEU A O 1
ATOM 2344 N N . GLU A 1 290 ? -1.604 -33.312 3.568 1 97.19 290 GLU A N 1
ATOM 2345 C CA . GLU A 1 290 ? -2.982 -33.031 3.945 1 97.19 290 GLU A CA 1
ATOM 2346 C C . GLU A 1 290 ? -3.314 -33.594 5.316 1 97.19 290 GLU A C 1
ATOM 2348 O O . GLU A 1 290 ? -4.145 -33.031 6.043 1 97.19 290 GLU A O 1
ATOM 2353 N N . ASN A 1 291 ? -2.635 -34.656 5.645 1 97.44 291 ASN A N 1
ATOM 2354 C CA . ASN A 1 291 ? -2.842 -35.312 6.934 1 97.44 291 ASN A CA 1
ATOM 2355 C C . ASN A 1 291 ? -1.953 -34.719 8.016 1 97.44 291 ASN A C 1
ATOM 2357 O O . ASN A 1 291 ? -2.023 -35.125 9.18 1 97.44 291 ASN A O 1
ATOM 2361 N N . ASP A 1 292 ? -1.114 -33.812 7.668 1 97.94 292 ASP A N 1
ATOM 2362 C CA . ASP A 1 292 ? -0.238 -33.125 8.602 1 97.94 292 ASP A CA 1
ATOM 2363 C C . ASP A 1 292 ? -0.231 -31.625 8.336 1 97.94 292 ASP A C 1
ATOM 2365 O O . ASP A 1 292 ? 0.822 -31.031 8.07 1 97.94 292 ASP A O 1
ATOM 2369 N N . LEU A 1 293 ? -1.345 -31.062 8.492 1 97.75 293 LEU A N 1
ATOM 2370 C CA . LEU A 1 293 ? -1.513 -29.641 8.188 1 97.75 293 LEU A CA 1
ATOM 2371 C C . LEU A 1 293 ? -0.655 -28.781 9.117 1 97.75 293 LEU A C 1
ATOM 2373 O O . LEU A 1 293 ? -0.26 -27.672 8.75 1 97.75 293 LEU A O 1
ATOM 2377 N N . ASP A 1 294 ? -0.396 -29.281 10.32 1 98.31 294 ASP A N 1
ATOM 2378 C CA . ASP A 1 294 ? 0.49 -28.578 11.234 1 98.31 294 ASP A CA 1
ATOM 2379 C C . ASP A 1 294 ? 1.868 -28.359 10.609 1 98.31 294 ASP A C 1
ATOM 2381 O O . ASP A 1 294 ? 2.477 -27.312 10.773 1 98.31 294 ASP A O 1
ATOM 2385 N N . TYR A 1 295 ? 2.314 -29.453 10.008 1 98.62 295 TYR A N 1
ATOM 2386 C CA . TYR A 1 295 ? 3.594 -29.328 9.312 1 98.62 295 TYR A CA 1
ATOM 2387 C C . TYR A 1 295 ? 3.533 -28.25 8.234 1 98.62 295 TYR A C 1
ATOM 2389 O O . TYR A 1 295 ? 4.434 -27.422 8.133 1 98.62 295 TYR A O 1
ATOM 2397 N N . VAL A 1 296 ? 2.496 -28.219 7.426 1 98.69 296 VAL A N 1
ATOM 2398 C CA . VAL A 1 296 ? 2.326 -27.266 6.336 1 98.69 296 VAL A CA 1
ATOM 2399 C C . VAL A 1 296 ? 2.305 -25.844 6.895 1 98.69 296 VAL A C 1
ATOM 2401 O O . VAL A 1 296 ? 3.012 -24.969 6.395 1 98.69 296 VAL A O 1
ATOM 2404 N N . LEU A 1 297 ? 1.524 -25.656 7.91 1 98.62 297 LEU A N 1
ATOM 2405 C CA . LEU A 1 297 ? 1.43 -24.344 8.539 1 98.62 297 LEU A CA 1
ATOM 2406 C C . LEU A 1 297 ? 2.766 -23.938 9.156 1 98.62 297 LEU A C 1
ATOM 2408 O O . LEU A 1 297 ? 3.117 -22.75 9.172 1 98.62 297 LEU A O 1
ATOM 2412 N N . GLY A 1 298 ? 3.443 -24.906 9.664 1 98.75 298 GLY A N 1
ATOM 2413 C CA . GLY A 1 298 ? 4.781 -24.656 10.18 1 98.75 298 GLY A CA 1
ATOM 2414 C C . GLY A 1 298 ? 5.75 -24.172 9.117 1 98.75 298 GLY A C 1
ATOM 2415 O O . GLY A 1 298 ? 6.539 -23.266 9.359 1 98.75 298 GLY A O 1
ATOM 2416 N N . VAL A 1 299 ? 5.68 -24.797 7.934 1 98.81 299 VAL A N 1
ATOM 2417 C CA . VAL A 1 299 ? 6.52 -24.391 6.812 1 98.81 299 VAL A CA 1
ATOM 2418 C C . VAL A 1 299 ? 6.211 -22.953 6.43 1 98.81 299 VAL A C 1
ATOM 2420 O O . VAL A 1 299 ? 7.125 -22.156 6.203 1 98.81 299 VAL A O 1
ATOM 2423 N N . ILE A 1 300 ? 4.961 -22.625 6.41 1 98.81 300 ILE A N 1
ATOM 2424 C CA . ILE A 1 300 ? 4.523 -21.281 6.062 1 98.81 300 ILE A CA 1
ATOM 2425 C C . ILE A 1 300 ? 5.055 -20.281 7.086 1 98.81 300 ILE A C 1
ATOM 2427 O O . ILE A 1 300 ? 5.633 -19.25 6.723 1 98.81 300 ILE A O 1
ATOM 2431 N N . SER A 1 301 ? 4.895 -20.625 8.336 1 98.75 301 SER A N 1
ATOM 2432 C CA . SER A 1 301 ? 5.301 -19.734 9.414 1 98.75 301 SER A CA 1
ATOM 2433 C C . SER A 1 301 ? 6.812 -19.547 9.438 1 98.75 301 SER A C 1
ATOM 2435 O O . SER A 1 301 ? 7.301 -18.422 9.586 1 98.75 301 SER A O 1
ATOM 2437 N N . GLU A 1 302 ? 7.512 -20.641 9.336 1 98.81 302 GLU A N 1
ATOM 2438 C CA . GLU A 1 302 ? 8.969 -20.562 9.32 1 98.81 302 GLU A CA 1
ATOM 2439 C C . GLU A 1 302 ? 9.469 -19.812 8.078 1 98.81 302 GLU A C 1
ATOM 2441 O O . GLU A 1 302 ? 10.414 -19.031 8.156 1 98.81 302 GLU A O 1
ATOM 2446 N N . GLY A 1 303 ? 8.836 -20.125 6.969 1 98.88 303 GLY A N 1
ATOM 2447 C CA . GLY A 1 303 ? 9.172 -19.391 5.758 1 98.88 303 GLY A CA 1
ATOM 2448 C C . GLY A 1 303 ? 8.945 -17.891 5.879 1 98.88 303 GLY A C 1
ATOM 2449 O O . GLY A 1 303 ? 9.781 -17.094 5.441 1 98.88 303 GLY A O 1
ATOM 2450 N N . ALA A 1 304 ? 7.848 -17.531 6.473 1 98.88 304 ALA A N 1
ATOM 2451 C CA . ALA A 1 304 ? 7.543 -16.109 6.688 1 98.88 304 ALA A CA 1
ATOM 2452 C C . ALA A 1 304 ? 8.57 -15.461 7.602 1 98.88 304 ALA A C 1
ATOM 2454 O O . ALA A 1 304 ? 8.984 -14.32 7.375 1 98.88 304 ALA A O 1
ATOM 2455 N N . ARG A 1 305 ? 8.898 -16.156 8.664 1 98.81 305 ARG A N 1
ATOM 2456 C CA . ARG A 1 305 ? 9.906 -15.648 9.586 1 98.81 305 ARG A CA 1
ATOM 2457 C C . ARG A 1 305 ? 11.219 -15.359 8.852 1 98.81 305 ARG A C 1
ATOM 2459 O O . ARG A 1 305 ? 11.781 -14.273 9 1 98.81 305 ARG A O 1
ATOM 2466 N N . LYS A 1 306 ? 11.695 -16.312 8.047 1 98.75 306 LYS A N 1
ATOM 2467 C CA . LYS A 1 306 ? 12.922 -16.141 7.281 1 98.75 306 LYS A CA 1
ATOM 2468 C C . LYS A 1 306 ? 12.805 -14.992 6.293 1 98.75 306 LYS A C 1
ATOM 2470 O O . LYS A 1 306 ? 13.719 -14.18 6.16 1 98.75 306 LYS A O 1
ATOM 2475 N N . ALA A 1 307 ? 11.703 -14.945 5.621 1 98.88 307 ALA A N 1
ATOM 2476 C CA . ALA A 1 307 ? 11.461 -13.891 4.641 1 98.88 307 ALA A CA 1
ATOM 2477 C C . ALA A 1 307 ? 11.438 -12.516 5.305 1 98.88 307 ALA A C 1
ATOM 2479 O O . ALA A 1 307 ? 12.016 -11.555 4.785 1 98.88 307 ALA A O 1
ATOM 2480 N N . ARG A 1 308 ? 10.797 -12.406 6.48 1 98.88 308 ARG A N 1
ATOM 2481 C CA . ARG A 1 308 ? 10.68 -11.141 7.199 1 98.88 308 ARG A CA 1
ATOM 2482 C C . ARG A 1 308 ? 12.047 -10.633 7.637 1 98.88 308 ARG A C 1
ATOM 2484 O O . ARG A 1 308 ? 12.289 -9.422 7.656 1 98.88 308 ARG A O 1
ATOM 2491 N N . GLU A 1 309 ? 12.852 -11.5 8 1 98.62 309 GLU A N 1
ATOM 2492 C CA . GLU A 1 309 ? 14.188 -11.094 8.438 1 98.62 309 GLU A CA 1
ATOM 2493 C C . GLU A 1 309 ? 14.914 -10.32 7.344 1 98.62 309 GLU A C 1
ATOM 2495 O O . GLU A 1 309 ? 15.469 -9.25 7.594 1 98.62 309 GLU A O 1
ATOM 2500 N N . ILE A 1 310 ? 14.867 -10.812 6.148 1 98.56 310 ILE A N 1
ATOM 2501 C CA . ILE A 1 310 ? 15.523 -10.164 5.02 1 98.56 310 ILE A CA 1
ATOM 2502 C C . ILE A 1 310 ? 14.727 -8.93 4.602 1 98.56 310 ILE A C 1
ATOM 2504 O O . ILE A 1 310 ? 15.305 -7.855 4.391 1 98.56 310 ILE A O 1
ATOM 2508 N N . ALA A 1 311 ? 13.438 -9.102 4.52 1 98.88 311 ALA A N 1
ATOM 2509 C CA . ALA A 1 311 ? 12.547 -8.031 4.07 1 98.88 311 ALA A CA 1
ATOM 2510 C C . ALA A 1 311 ? 12.633 -6.824 5 1 98.88 311 ALA A C 1
ATOM 2512 O O . ALA A 1 311 ? 12.617 -5.676 4.547 1 98.88 311 ALA A O 1
ATOM 2513 N N . SER A 1 312 ? 12.688 -7.082 6.285 1 98.81 312 SER A N 1
ATOM 2514 C CA . SER A 1 312 ? 12.742 -6 7.266 1 98.81 312 SER A CA 1
ATOM 2515 C C . SER A 1 312 ? 14.023 -5.18 7.113 1 98.81 312 SER A C 1
ATOM 2517 O O . SER A 1 312 ? 13.992 -3.955 7.23 1 98.81 312 SER A O 1
ATOM 2519 N N . THR A 1 313 ? 15.07 -5.84 6.902 1 98.75 313 THR A N 1
ATOM 2520 C CA . THR A 1 313 ? 16.344 -5.164 6.73 1 98.75 313 THR A CA 1
ATOM 2521 C C . THR A 1 313 ? 16.328 -4.27 5.492 1 98.75 313 THR A C 1
ATOM 2523 O O . THR A 1 313 ? 16.719 -3.102 5.555 1 98.75 313 THR A O 1
ATOM 2526 N N . THR A 1 314 ? 15.883 -4.836 4.398 1 98.88 314 THR A N 1
ATOM 2527 C CA . THR A 1 314 ? 15.82 -4.082 3.15 1 98.88 314 THR A CA 1
ATOM 2528 C C . THR A 1 314 ? 14.859 -2.902 3.279 1 98.88 314 THR A C 1
ATOM 2530 O O . THR A 1 314 ? 15.164 -1.797 2.824 1 98.88 314 THR A O 1
ATOM 2533 N N . LEU A 1 315 ? 13.711 -3.176 3.895 1 98.88 315 LEU A N 1
ATOM 2534 C CA . LEU A 1 315 ? 12.703 -2.131 4.051 1 98.88 315 LEU A CA 1
ATOM 2535 C C . LEU A 1 315 ? 13.242 -0.982 4.895 1 98.88 315 LEU A C 1
ATOM 2537 O O . LEU A 1 315 ? 13.008 0.187 4.578 1 98.88 315 LEU A O 1
ATOM 2541 N N . GLN A 1 316 ? 13.883 -1.304 5.977 1 98.69 316 GLN A N 1
ATOM 2542 C CA . GLN A 1 316 ? 14.43 -0.264 6.84 1 98.69 316 GLN A CA 1
ATOM 2543 C C . GLN A 1 316 ? 15.445 0.595 6.086 1 98.69 316 GLN A C 1
ATOM 2545 O O . GLN A 1 316 ? 15.453 1.819 6.23 1 98.69 316 GLN A O 1
ATOM 2550 N N . GLU A 1 317 ? 16.266 -0.059 5.316 1 98.75 317 GLU A N 1
ATOM 2551 C CA . GLU A 1 317 ? 17.219 0.678 4.484 1 98.75 317 GLU A CA 1
ATOM 2552 C C . GLU A 1 317 ? 16.484 1.633 3.539 1 98.75 317 GLU A C 1
ATOM 2554 O O . GLU A 1 317 ? 16.875 2.795 3.402 1 98.75 317 GLU A O 1
ATOM 2559 N N . ALA A 1 318 ? 15.461 1.122 2.895 1 98.81 318 ALA A N 1
ATOM 2560 C CA . ALA A 1 318 ? 14.703 1.929 1.945 1 98.81 318 ALA A CA 1
ATOM 2561 C C . ALA A 1 318 ? 14.031 3.107 2.643 1 98.81 318 ALA A C 1
ATOM 2563 O O . ALA A 1 318 ? 14.047 4.23 2.137 1 98.81 318 ALA A O 1
ATOM 2564 N N . LYS A 1 319 ? 13.445 2.871 3.791 1 98.62 319 LYS A N 1
ATOM 2565 C CA . LYS A 1 319 ? 12.773 3.926 4.551 1 98.62 319 LYS A CA 1
ATOM 2566 C C . LYS A 1 319 ? 13.766 5.004 4.98 1 98.62 319 LYS A C 1
ATOM 2568 O O . LYS A 1 319 ? 13.469 6.199 4.879 1 98.62 319 LYS A O 1
ATOM 2573 N N . ASP A 1 320 ? 14.898 4.559 5.422 1 98.31 320 ASP A N 1
ATOM 2574 C CA . ASP A 1 320 ? 15.938 5.5 5.828 1 98.31 320 ASP A CA 1
ATOM 2575 C C . ASP A 1 320 ? 16.375 6.371 4.652 1 98.31 320 ASP A C 1
ATOM 2577 O O . ASP A 1 320 ? 16.516 7.59 4.793 1 98.31 320 ASP A O 1
ATOM 2581 N N . ARG A 1 321 ? 16.594 5.73 3.525 1 98.12 321 ARG A N 1
ATOM 2582 C CA . ARG A 1 321 ? 17.031 6.441 2.322 1 98.12 321 ARG A CA 1
ATOM 2583 C C . ARG A 1 321 ? 15.961 7.43 1.867 1 98.12 321 ARG A C 1
ATOM 2585 O O . ARG A 1 321 ? 16.281 8.5 1.345 1 98.12 321 ARG A O 1
ATOM 2592 N N . ALA A 1 322 ? 14.719 7.078 2.09 1 98.25 322 ALA A N 1
ATOM 2593 C CA . ALA A 1 322 ? 13.602 7.918 1.662 1 98.25 322 ALA A CA 1
ATOM 2594 C C . ALA A 1 322 ? 13.344 9.039 2.662 1 98.25 322 ALA A C 1
ATOM 2596 O O . ALA A 1 322 ? 12.445 9.859 2.469 1 98.25 322 ALA A O 1
ATOM 2597 N N . GLY A 1 323 ? 14.055 9.109 3.764 1 97.94 323 GLY A N 1
ATOM 2598 C CA . GLY A 1 323 ? 14.008 10.227 4.695 1 97.94 323 GLY A CA 1
ATOM 2599 C C . GLY A 1 323 ? 12.922 10.078 5.75 1 97.94 323 GLY A C 1
ATOM 2600 O O . GLY A 1 323 ? 12.539 11.055 6.395 1 97.94 323 GLY A O 1
ATOM 2601 N N . LEU A 1 324 ? 12.414 8.844 5.906 1 98.25 324 LEU A N 1
ATOM 2602 C CA . LEU A 1 324 ? 11.406 8.602 6.926 1 98.25 324 LEU A CA 1
ATOM 2603 C C . LEU A 1 324 ? 12.039 8.445 8.305 1 98.25 324 LEU A C 1
ATOM 2605 O O . LEU A 1 324 ? 13.117 7.855 8.43 1 98.25 324 LEU A O 1
ATOM 2609 N N . LEU A 1 325 ? 11.359 8.977 9.32 1 96.12 325 LEU A N 1
ATOM 2610 C CA . LEU A 1 325 ? 11.859 8.922 10.695 1 96.12 325 LEU A CA 1
ATOM 2611 C C . LEU A 1 325 ? 11.773 7.504 11.25 1 96.12 325 LEU A C 1
ATOM 2613 O O . LEU A 1 325 ? 10.719 6.867 11.164 1 96.12 325 LEU A O 1
ATOM 2617 N N . MET B 1 1 ? -15.883 5.723 24.984 1 81.25 1 MET B N 1
ATOM 2618 C CA . MET B 1 1 ? -15.648 7.031 24.391 1 81.25 1 MET B CA 1
ATOM 2619 C C . MET B 1 1 ? -15.492 6.922 22.875 1 81.25 1 MET B C 1
ATOM 2621 O O . MET B 1 1 ? -14.961 5.93 22.375 1 81.25 1 MET B O 1
ATOM 2625 N N . ARG B 1 2 ? -16.047 8.016 22.172 1 93.44 2 ARG B N 1
ATOM 2626 C CA . ARG B 1 2 ? -15.945 8.023 20.719 1 93.44 2 ARG B CA 1
ATOM 2627 C C . ARG B 1 2 ? -14.516 8.336 20.281 1 93.44 2 ARG B C 1
ATOM 2629 O O . ARG B 1 2 ? -13.805 9.094 20.938 1 93.44 2 ARG B O 1
ATOM 2636 N N . ARG B 1 3 ? -14.062 7.746 19.156 1 98.19 3 ARG B N 1
ATOM 2637 C CA . ARG B 1 3 ? -12.695 7.902 18.672 1 98.19 3 ARG B CA 1
ATOM 2638 C C . ARG B 1 3 ? -12.609 8.984 17.609 1 98.19 3 ARG B C 1
ATOM 2640 O O . ARG B 1 3 ? -13.477 9.062 16.734 1 98.19 3 ARG B O 1
ATOM 2647 N N . VAL B 1 4 ? -11.633 9.82 17.797 1 97.94 4 VAL B N 1
ATOM 2648 C CA . VAL B 1 4 ? -11.328 10.891 16.844 1 97.94 4 VAL B CA 1
ATOM 2649 C C . VAL B 1 4 ? -9.961 10.656 16.219 1 97.94 4 VAL B C 1
ATOM 2651 O O . VAL B 1 4 ? -9.016 10.25 16.906 1 97.94 4 VAL B O 1
ATOM 2654 N N . LEU B 1 5 ? -9.883 10.836 14.93 1 98.12 5 LEU B N 1
ATOM 2655 C CA . LEU B 1 5 ? -8.609 10.727 14.234 1 98.12 5 LEU B CA 1
ATOM 2656 C C . LEU B 1 5 ? -8.352 11.953 13.367 1 98.12 5 LEU B C 1
ATOM 2658 O O . LEU B 1 5 ? -9.258 12.422 12.672 1 98.12 5 LEU B O 1
ATOM 2662 N N . SER B 1 6 ? -7.164 12.438 13.422 1 97.12 6 SER B N 1
ATOM 2663 C CA . SER B 1 6 ? -6.719 13.453 12.477 1 97.12 6 SER B CA 1
ATOM 2664 C C . SER B 1 6 ? -5.203 13.438 12.32 1 97.12 6 SER B C 1
ATOM 2666 O O . SER B 1 6 ? -4.492 12.891 13.172 1 97.12 6 SER B O 1
ATOM 2668 N N . GLY B 1 7 ? -4.723 13.906 11.242 1 96.62 7 GLY B N 1
ATOM 2669 C CA . GLY B 1 7 ? -3.291 13.93 10.984 1 96.62 7 GLY B CA 1
ATOM 2670 C C . GLY B 1 7 ? -2.846 15.156 10.211 1 96.62 7 GLY B C 1
ATOM 2671 O O . GLY B 1 7 ? -3.674 15.883 9.656 1 96.62 7 GLY B O 1
ATOM 2672 N N . THR B 1 8 ? -1.591 15.43 10.234 1 96.81 8 THR B N 1
ATOM 2673 C CA . THR B 1 8 ? -0.991 16.531 9.484 1 96.81 8 THR B CA 1
ATOM 2674 C C . THR B 1 8 ? 0.303 16.078 8.812 1 96.81 8 THR B C 1
ATOM 2676 O O . THR B 1 8 ? 1.046 15.266 9.367 1 96.81 8 THR B O 1
ATOM 2679 N N . ARG B 1 9 ? 0.551 16.547 7.645 1 97.25 9 ARG B N 1
ATOM 2680 C CA . ARG B 1 9 ? 1.766 16.219 6.91 1 97.25 9 ARG B CA 1
ATOM 2681 C C . ARG B 1 9 ? 2.953 17.031 7.41 1 97.25 9 ARG B C 1
ATOM 2683 O O . ARG B 1 9 ? 2.816 18.219 7.719 1 97.25 9 ARG B O 1
ATOM 2690 N N . PRO B 1 10 ? 4.102 16.422 7.48 1 97.94 10 PRO B N 1
ATOM 2691 C CA . PRO B 1 10 ? 5.312 17.141 7.863 1 97.94 10 PRO B CA 1
ATOM 2692 C C . PRO B 1 10 ? 6.023 17.781 6.672 1 97.94 10 PRO B C 1
ATOM 2694 O O . PRO B 1 10 ? 7.188 17.484 6.406 1 97.94 10 PRO B O 1
ATOM 2697 N N . THR B 1 11 ? 5.371 18.688 5.984 1 93.94 11 THR B N 1
ATOM 2698 C CA . THR B 1 11 ? 5.91 19.281 4.766 1 93.94 11 THR B CA 1
ATOM 2699 C C . THR B 1 11 ? 6.641 20.594 5.074 1 93.94 11 THR B C 1
ATOM 2701 O O . THR B 1 11 ? 7.102 21.281 4.16 1 93.94 11 THR B O 1
ATOM 2704 N N . GLY B 1 12 ? 6.734 20.969 6.312 1 90.81 12 GLY B N 1
ATOM 2705 C CA . GLY B 1 12 ? 7.391 22.188 6.75 1 90.81 12 GLY B CA 1
ATOM 2706 C C . GLY B 1 12 ? 7.113 22.531 8.203 1 90.81 12 GLY B C 1
ATOM 2707 O O . GLY B 1 12 ? 6.516 21.734 8.93 1 90.81 12 GLY B O 1
ATOM 2708 N N . ILE B 1 13 ? 7.578 23.672 8.508 1 89.56 13 ILE B N 1
ATOM 2709 C CA . ILE B 1 13 ? 7.375 24.172 9.867 1 89.56 13 ILE B CA 1
ATOM 2710 C C . ILE B 1 13 ? 5.941 24.672 10.016 1 89.56 13 ILE B C 1
ATOM 2712 O O . ILE B 1 13 ? 5.422 25.359 9.133 1 89.56 13 ILE B O 1
ATOM 2716 N N . LEU B 1 14 ? 5.336 24.281 11.117 1 96 14 LEU B N 1
ATOM 2717 C CA . LEU B 1 14 ? 3.953 24.703 11.328 1 96 14 LEU B CA 1
ATOM 2718 C C . LEU B 1 14 ? 3.869 26.188 11.625 1 96 14 LEU B C 1
ATOM 2720 O O . LEU B 1 14 ? 4.777 26.766 12.234 1 96 14 LEU B O 1
ATOM 2724 N N . HIS B 1 15 ? 2.871 26.781 11.133 1 96.19 15 HIS B N 1
ATOM 2725 C CA . HIS B 1 15 ? 2.641 28.219 11.32 1 96.19 15 HIS B CA 1
ATOM 2726 C C . HIS B 1 15 ? 1.259 28.469 11.914 1 96.19 15 HIS B C 1
ATOM 2728 O O . HIS B 1 15 ? 0.503 27.531 12.172 1 96.19 15 HIS B O 1
ATOM 2734 N N . LEU B 1 16 ? 0.933 29.688 12.102 1 96.12 16 LEU B N 1
ATOM 2735 C CA . LEU B 1 16 ? -0.31 30.078 12.758 1 96.12 16 LEU B CA 1
ATOM 2736 C C . LEU B 1 16 ? -1.52 29.562 11.984 1 96.12 16 LEU B C 1
ATOM 2738 O O . LEU B 1 16 ? -2.545 29.234 12.586 1 96.12 16 LEU B O 1
ATOM 2742 N N . GLY B 1 17 ? -1.395 29.5 10.688 1 92.75 17 GLY B N 1
ATOM 2743 C CA . GLY B 1 17 ? -2.465 28.938 9.883 1 92.75 17 GLY B CA 1
ATOM 2744 C C . GLY B 1 17 ? -2.771 27.484 10.25 1 92.75 17 GLY B C 1
ATOM 2745 O O . GLY B 1 17 ? -3.938 27.094 10.312 1 92.75 17 GLY B O 1
ATOM 2746 N N . ASN B 1 18 ? -1.755 26.672 10.508 1 93.38 18 ASN B N 1
ATOM 2747 C CA . ASN B 1 18 ? -1.938 25.297 10.953 1 93.38 18 ASN B CA 1
ATOM 2748 C C . ASN B 1 18 ? -2.609 25.234 12.32 1 93.38 18 ASN B C 1
ATOM 2750 O O . ASN B 1 18 ? -3.484 24.406 12.555 1 93.38 18 ASN B O 1
ATOM 2754 N N . TYR B 1 19 ? -2.16 26.094 13.125 1 95.12 19 TYR B N 1
ATOM 2755 C CA . TYR B 1 19 ? -2.664 26.094 14.5 1 95.12 19 TYR B CA 1
ATOM 2756 C C . TYR B 1 19 ? -4.164 26.359 14.531 1 95.12 19 TYR B C 1
ATOM 2758 O O . TYR B 1 19 ? -4.934 25.547 15.055 1 95.12 19 TYR B O 1
ATOM 2766 N N . PHE B 1 20 ? -4.539 27.422 13.953 1 92.94 20 PHE B N 1
ATOM 2767 C CA . PHE B 1 20 ? -5.938 27.844 14.039 1 92.94 20 PHE B CA 1
ATOM 2768 C C . PHE B 1 20 ? -6.797 27.031 13.07 1 92.94 20 PHE B C 1
ATOM 2770 O O . PHE B 1 20 ? -8.016 26.969 13.227 1 92.94 20 PHE B O 1
ATOM 2777 N N . GLY B 1 21 ? -6.117 26.406 12.133 1 90.44 21 GLY B N 1
ATOM 2778 C CA . GLY B 1 21 ? -6.848 25.609 11.164 1 90.44 21 GLY B CA 1
ATOM 2779 C C . GLY B 1 21 ? -7.16 24.203 11.664 1 90.44 21 GLY B C 1
ATOM 2780 O O . GLY B 1 21 ? -8.125 23.578 11.219 1 90.44 21 GLY B O 1
ATOM 2781 N N . ALA B 1 22 ? -6.355 23.719 12.586 1 92.12 22 ALA B N 1
ATOM 2782 C CA . ALA B 1 22 ? -6.566 22.328 12.969 1 92.12 22 ALA B CA 1
ATOM 2783 C C . ALA B 1 22 ? -6.148 22.078 14.414 1 92.12 22 ALA B C 1
ATOM 2785 O O . ALA B 1 22 ? -6.906 21.5 15.195 1 92.12 22 ALA B O 1
ATOM 2786 N N . ILE B 1 23 ? -5.031 22.516 14.812 1 95.19 23 ILE B N 1
ATOM 2787 C CA . ILE B 1 23 ? -4.395 22.109 16.062 1 95.19 23 ILE B CA 1
ATOM 2788 C C . ILE B 1 23 ? -5.211 22.609 17.25 1 95.19 23 ILE B C 1
ATOM 2790 O O . ILE B 1 23 ? -5.379 21.891 18.234 1 95.19 23 ILE B O 1
ATOM 2794 N N . GLU B 1 24 ? -5.664 23.891 17.141 1 94.44 24 GLU B N 1
ATOM 2795 C CA . GLU B 1 24 ? -6.496 24.422 18.203 1 94.44 24 GLU B CA 1
ATOM 2796 C C . GLU B 1 24 ? -7.66 23.484 18.531 1 94.44 24 GLU B C 1
ATOM 2798 O O . GLU B 1 24 ? -7.961 23.234 19.688 1 94.44 24 GLU B O 1
ATOM 2803 N N . SER B 1 25 ? -8.281 23 17.484 1 93.62 25 SER B N 1
ATOM 2804 C CA . SER B 1 25 ? -9.391 22.078 17.656 1 93.62 25 SER B CA 1
ATOM 2805 C C . SER B 1 25 ? -8.938 20.766 18.297 1 93.62 25 SER B C 1
ATOM 2807 O O . SER B 1 25 ? -9.641 20.203 19.141 1 93.62 25 SER B O 1
ATOM 2809 N N . TRP B 1 26 ? -7.758 20.234 17.938 1 96.5 26 TRP B N 1
ATOM 2810 C CA . TRP B 1 26 ? -7.223 19 18.5 1 96.5 26 TRP B CA 1
ATOM 2811 C C . TRP B 1 26 ? -7.035 19.125 20.016 1 96.5 26 TRP B C 1
ATOM 2813 O O . TRP B 1 26 ? -7.363 18.203 20.766 1 96.5 26 TRP B O 1
ATOM 2823 N N . VAL B 1 27 ? -6.539 20.281 20.375 1 96.81 27 VAL B N 1
ATOM 2824 C CA . VAL B 1 27 ? -6.27 20.531 21.781 1 96.81 27 VAL B CA 1
ATOM 2825 C C . VAL B 1 27 ? -7.57 20.484 22.578 1 96.81 27 VAL B C 1
ATOM 2827 O O . VAL B 1 27 ? -7.602 19.984 23.703 1 96.81 27 VAL B O 1
ATOM 2830 N N . LYS B 1 28 ? -8.617 20.969 21.984 1 95.38 28 LYS B N 1
ATOM 2831 C CA . LYS B 1 28 ? -9.922 20.938 22.641 1 95.38 28 LYS B CA 1
ATOM 2832 C C . LYS B 1 28 ? -10.492 19.531 22.656 1 95.38 28 LYS B C 1
ATOM 2834 O O . LYS B 1 28 ? -10.984 19.062 23.688 1 95.38 28 LYS B O 1
ATOM 2839 N N . LEU B 1 29 ? -10.375 18.797 21.609 1 96.56 29 LEU B N 1
ATOM 2840 C CA . LEU B 1 29 ? -11.008 17.5 21.422 1 96.56 29 LEU B CA 1
ATOM 2841 C C . LEU B 1 29 ? -10.383 16.438 22.312 1 96.56 29 LEU B C 1
ATOM 2843 O O . LEU B 1 29 ? -11.062 15.508 22.766 1 96.56 29 LEU B O 1
ATOM 2847 N N . GLN B 1 30 ? -9.062 16.562 22.625 1 97.75 30 GLN B N 1
ATOM 2848 C CA . GLN B 1 30 ? -8.367 15.539 23.391 1 97.75 30 GLN B CA 1
ATOM 2849 C C . GLN B 1 30 ? -8.945 15.406 24.797 1 97.75 30 GLN B C 1
ATOM 2851 O O . GLN B 1 30 ? -8.719 14.406 25.484 1 97.75 30 GLN B O 1
ATOM 2856 N N . ASN B 1 31 ? -9.719 16.438 25.219 1 97.62 31 ASN B N 1
ATOM 2857 C CA . ASN B 1 31 ? -10.305 16.438 26.562 1 97.62 31 ASN B CA 1
ATOM 2858 C C . ASN B 1 31 ? -11.664 15.75 26.562 1 97.62 31 ASN B C 1
ATOM 2860 O O . ASN B 1 31 ? -12.195 15.422 27.625 1 97.62 31 ASN B O 1
ATOM 2864 N N . GLU B 1 32 ? -12.203 15.445 25.422 1 96.69 32 GLU B N 1
ATOM 2865 C CA . GLU B 1 32 ? -13.586 14.984 25.328 1 96.69 32 GLU B CA 1
ATOM 2866 C C . GLU B 1 32 ? -13.672 13.625 24.656 1 96.69 32 GLU B C 1
ATOM 2868 O O . GLU B 1 32 ? -14.648 12.891 24.828 1 96.69 32 GLU B O 1
ATOM 2873 N N . TYR B 1 33 ? -12.688 13.25 23.922 1 97.69 33 TYR B N 1
ATOM 2874 C CA . TYR B 1 33 ? -12.734 12.062 23.078 1 97.69 33 TYR B CA 1
ATOM 2875 C C . TYR B 1 33 ? -11.461 11.234 23.234 1 97.69 33 TYR B C 1
ATOM 2877 O O . TYR B 1 33 ? -10.492 11.688 23.844 1 97.69 33 TYR B O 1
ATOM 2885 N N . GLU B 1 34 ? -11.469 9.961 22.828 1 98.5 34 GLU B N 1
ATOM 2886 C CA . GLU B 1 34 ? -10.234 9.219 22.562 1 98.5 34 GLU B CA 1
ATOM 2887 C C . GLU B 1 34 ? -9.609 9.641 21.234 1 98.5 34 GLU B C 1
ATOM 2889 O O . GLU B 1 34 ? -10.133 9.32 20.172 1 98.5 34 GLU B O 1
ATOM 2894 N N . CYS B 1 35 ? -8.539 10.344 21.344 1 98.56 35 CYS B N 1
ATOM 2895 C CA . CYS B 1 35 ? -8.039 11.008 20.141 1 98.56 35 CYS B CA 1
ATOM 2896 C C . CYS B 1 35 ? -6.738 10.367 19.672 1 98.56 35 CYS B C 1
ATOM 2898 O O . CYS B 1 35 ? -5.879 10.023 20.5 1 98.56 35 CYS B O 1
ATOM 2900 N N . PHE B 1 36 ? -6.641 10.156 18.422 1 98.81 36 PHE B N 1
ATOM 2901 C CA . PHE B 1 36 ? -5.43 9.773 17.719 1 98.81 36 PHE B CA 1
ATOM 2902 C C . PHE B 1 36 ? -4.992 10.891 16.766 1 98.81 36 PHE B C 1
ATOM 2904 O O . PHE B 1 36 ? -5.711 11.227 15.828 1 98.81 36 PHE B O 1
ATOM 2911 N N . PHE B 1 37 ? -3.873 11.445 16.984 1 98.75 37 PHE B N 1
ATOM 2912 C CA . PHE B 1 37 ? -3.293 12.492 16.141 1 98.75 37 PHE B CA 1
ATOM 2913 C C . PHE B 1 37 ? -1.932 12.062 15.609 1 98.75 37 PHE B C 1
ATOM 2915 O O . PHE B 1 37 ? -1.059 11.648 16.375 1 98.75 37 PHE B O 1
ATOM 2922 N N . PHE B 1 38 ? -1.796 12.148 14.289 1 98.81 38 PHE B N 1
ATOM 2923 C CA . PHE B 1 38 ? -0.562 11.562 13.781 1 98.81 38 PHE B CA 1
ATOM 2924 C C . PHE B 1 38 ? 0.083 12.469 12.742 1 98.81 38 PHE B C 1
ATOM 2926 O O . PHE B 1 38 ? -0.584 13.328 12.156 1 98.81 38 PHE B O 1
ATOM 2933 N N . VAL B 1 39 ? 1.413 12.32 12.625 1 98.81 39 VAL B N 1
ATOM 2934 C CA . VAL B 1 39 ? 2.178 12.93 11.539 1 98.81 39 VAL B CA 1
ATOM 2935 C C . VAL B 1 39 ? 2.141 12.023 10.305 1 98.81 39 VAL B C 1
ATOM 2937 O O . VAL B 1 39 ? 2.621 10.891 10.352 1 98.81 39 VAL B O 1
ATOM 2940 N N . ALA B 1 40 ? 1.57 12.5 9.258 1 98.69 40 ALA B N 1
ATOM 2941 C CA . ALA B 1 40 ? 1.312 11.719 8.055 1 98.69 40 ALA B CA 1
ATOM 2942 C C . ALA B 1 40 ? 2.498 11.781 7.094 1 98.69 40 ALA B C 1
ATOM 2944 O O . ALA B 1 40 ? 2.393 12.344 6 1 98.69 40 ALA B O 1
ATOM 2945 N N . ASP B 1 41 ? 3.551 11.125 7.461 1 98.69 41 ASP B N 1
ATOM 2946 C CA . ASP B 1 41 ? 4.801 11.25 6.715 1 98.69 41 ASP B CA 1
ATOM 2947 C C . ASP B 1 41 ? 4.723 10.516 5.379 1 98.69 41 ASP B C 1
ATOM 2949 O O . ASP B 1 41 ? 5.355 10.922 4.402 1 98.69 41 ASP B O 1
ATOM 2953 N N . TRP B 1 42 ? 3.943 9.43 5.219 1 98.75 42 TRP B N 1
ATOM 2954 C CA . TRP B 1 42 ? 3.727 8.82 3.912 1 98.75 42 TRP B CA 1
ATOM 2955 C C . TRP B 1 42 ? 2.971 9.773 2.986 1 98.75 42 TRP B C 1
ATOM 2957 O O . TRP B 1 42 ? 3.289 9.875 1.8 1 98.75 42 TRP B O 1
ATOM 2967 N N . HIS B 1 43 ? 1.994 10.422 3.537 1 98.5 43 HIS B N 1
ATOM 2968 C CA . HIS B 1 43 ? 1.237 11.375 2.732 1 98.5 43 HIS B CA 1
ATOM 2969 C C . HIS B 1 43 ? 2.129 12.508 2.232 1 98.5 43 HIS B C 1
ATOM 2971 O O . HIS B 1 43 ? 1.908 13.047 1.146 1 98.5 43 HIS B O 1
ATOM 2977 N N . ALA B 1 44 ? 3.111 12.93 3 1 98 44 ALA B N 1
ATOM 2978 C CA . ALA B 1 44 ? 4.039 13.977 2.578 1 98 44 ALA B CA 1
ATOM 2979 C C . ALA B 1 44 ? 4.75 13.586 1.285 1 98 44 ALA B C 1
ATOM 2981 O O . ALA B 1 44 ? 5.086 14.453 0.469 1 98 44 ALA B O 1
ATOM 2982 N N . LEU B 1 45 ? 4.902 12.289 1.034 1 98.12 45 LEU B N 1
ATOM 2983 C CA . LEU B 1 45 ? 5.645 11.805 -0.123 1 98.12 45 LEU B CA 1
ATOM 2984 C C . LEU B 1 45 ? 4.801 11.898 -1.39 1 98.12 45 LEU B C 1
ATOM 2986 O O . LEU B 1 45 ? 5.332 11.812 -2.5 1 98.12 45 LEU B O 1
ATOM 2990 N N . THR B 1 46 ? 3.475 12.039 -1.286 1 97.06 46 THR B N 1
ATOM 2991 C CA . THR B 1 46 ? 2.611 12.086 -2.461 1 97.06 46 THR B CA 1
ATOM 2992 C C . THR B 1 46 ? 2.943 13.297 -3.326 1 97.06 46 THR B C 1
ATOM 2994 O O . THR B 1 46 ? 2.814 13.25 -4.551 1 97.06 46 THR B O 1
ATOM 2997 N N . THR B 1 47 ? 3.416 14.383 -2.672 1 93.69 47 THR B N 1
ATOM 2998 C CA . THR B 1 47 ? 3.732 15.594 -3.426 1 93.69 47 THR B CA 1
ATOM 2999 C C . THR B 1 47 ? 5.199 15.977 -3.238 1 93.69 47 THR B C 1
ATOM 3001 O O . THR B 1 47 ? 5.723 16.828 -3.969 1 93.69 47 THR B O 1
ATOM 3004 N N . GLY B 1 48 ? 5.859 15.359 -2.266 1 95.38 48 GLY B N 1
ATOM 3005 C CA . GLY B 1 48 ? 7.207 15.797 -1.942 1 95.38 48 GLY B CA 1
ATOM 3006 C C . GLY B 1 48 ? 8.242 14.703 -2.1 1 95.38 48 GLY B C 1
ATOM 3007 O O . GLY B 1 48 ? 9.305 14.758 -1.475 1 95.38 48 GLY B O 1
ATOM 3008 N N . TYR B 1 49 ? 8.008 13.719 -2.959 1 97.44 49 TYR B N 1
ATOM 3009 C CA . TYR B 1 49 ? 8.875 12.555 -3.047 1 97.44 49 TYR B CA 1
ATOM 3010 C C . TYR B 1 49 ? 10.211 12.914 -3.676 1 97.44 49 TYR B C 1
ATOM 3012 O O . TYR B 1 49 ? 11.211 12.211 -3.477 1 97.44 49 TYR B O 1
ATOM 3020 N N . GLU B 1 50 ? 10.344 13.945 -4.406 1 97.06 50 GLU B N 1
ATOM 3021 C CA . GLU B 1 50 ? 11.555 14.258 -5.16 1 97.06 50 GLU B CA 1
ATOM 3022 C C . GLU B 1 50 ? 12.656 14.781 -4.246 1 97.06 50 GLU B C 1
ATOM 3024 O O . GLU B 1 50 ? 13.844 14.633 -4.551 1 97.06 50 GLU B O 1
ATOM 3029 N N . ASP B 1 51 ? 12.273 15.406 -3.193 1 96.62 51 ASP B N 1
ATOM 3030 C CA . ASP B 1 51 ? 13.227 15.891 -2.199 1 96.62 51 ASP B CA 1
ATOM 3031 C C . ASP B 1 51 ? 12.742 15.586 -0.783 1 96.62 51 ASP B C 1
ATOM 3033 O O . ASP B 1 51 ? 11.93 16.328 -0.229 1 96.62 51 ASP B O 1
ATOM 3037 N N . THR B 1 52 ? 13.359 14.578 -0.196 1 98 52 THR B N 1
ATOM 3038 C CA . THR B 1 52 ? 12.945 14.141 1.133 1 98 52 THR B CA 1
ATOM 3039 C C . THR B 1 52 ? 14.016 14.461 2.168 1 98 52 THR B C 1
ATOM 3041 O O . THR B 1 52 ? 14.016 13.898 3.264 1 98 52 THR B O 1
ATOM 3044 N N . SER B 1 53 ? 14.93 15.336 1.862 1 96.81 53 SER B N 1
ATOM 3045 C CA . SER B 1 53 ? 16.094 15.609 2.697 1 96.81 53 SER B CA 1
ATOM 3046 C C . SER B 1 53 ? 15.68 16.156 4.062 1 96.81 53 SER B C 1
ATOM 3048 O O . SER B 1 53 ? 16.375 15.945 5.055 1 96.81 53 SER B O 1
ATOM 3050 N N . ASN B 1 54 ? 14.516 16.828 4.117 1 97 54 ASN B N 1
ATOM 3051 C CA . ASN B 1 54 ? 14.102 17.469 5.363 1 97 54 ASN B CA 1
ATOM 3052 C C . ASN B 1 54 ? 12.953 16.703 6.023 1 97 54 ASN B C 1
ATOM 3054 O O . ASN B 1 54 ? 12.438 17.125 7.059 1 97 54 ASN B O 1
ATOM 3058 N N . LEU B 1 55 ? 12.578 15.609 5.5 1 98.19 55 LEU B N 1
ATOM 3059 C CA . LEU B 1 55 ? 11.367 14.922 5.949 1 98.19 55 LEU B CA 1
ATOM 3060 C C . LEU B 1 55 ? 11.523 14.438 7.391 1 98.19 55 LEU B C 1
ATOM 3062 O O . LEU B 1 55 ? 10.617 14.609 8.203 1 98.19 55 LEU B O 1
ATOM 3066 N N . LYS B 1 56 ? 12.641 13.898 7.723 1 97.44 56 LYS B N 1
ATOM 3067 C CA . LYS B 1 56 ? 12.906 13.414 9.078 1 97.44 56 LYS B CA 1
ATOM 3068 C C . LYS B 1 56 ? 12.828 14.547 10.094 1 97.44 56 LYS B C 1
ATOM 3070 O O . LYS B 1 56 ? 12.164 14.414 11.125 1 97.44 56 LYS B O 1
ATOM 3075 N N . GLU B 1 57 ? 13.469 15.586 9.789 1 97.25 57 GLU B N 1
ATOM 3076 C CA . GLU B 1 57 ? 13.508 16.734 10.695 1 97.25 57 GLU B CA 1
ATOM 3077 C C . GLU B 1 57 ? 12.133 17.375 10.82 1 97.25 57 GLU B C 1
ATOM 3079 O O . GLU B 1 57 ? 11.719 17.75 11.922 1 97.25 57 GLU B O 1
ATOM 3084 N N . TYR B 1 58 ? 11.461 17.531 9.68 1 97.88 58 TYR B N 1
ATOM 3085 C CA . TYR B 1 58 ? 10.117 18.109 9.719 1 97.88 58 TYR B CA 1
ATOM 3086 C C . TYR B 1 58 ? 9.188 17.25 10.57 1 97.88 58 TYR B C 1
ATOM 3088 O O . TYR B 1 58 ? 8.336 17.766 11.289 1 97.88 58 TYR B O 1
ATOM 3096 N N . THR B 1 59 ? 9.344 15.93 10.469 1 98.62 59 THR B N 1
ATOM 3097 C CA . THR B 1 59 ? 8.516 15.023 11.258 1 98.62 59 THR B CA 1
ATOM 3098 C C . THR B 1 59 ? 8.711 15.273 12.75 1 98.62 59 THR B C 1
ATOM 3100 O O . THR B 1 59 ? 7.738 15.422 13.492 1 98.62 59 THR B O 1
ATOM 3103 N N . LYS B 1 60 ? 9.922 15.414 13.195 1 98.06 60 LYS B N 1
ATOM 3104 C CA . LYS B 1 60 ? 10.219 15.703 14.594 1 98.06 60 LYS B CA 1
ATOM 3105 C C . LYS B 1 60 ? 9.664 17.062 15.008 1 98.06 60 LYS B C 1
ATOM 3107 O O . LYS B 1 60 ? 9.047 17.203 16.062 1 98.06 60 LYS B O 1
ATOM 3112 N N . GLN B 1 61 ? 9.883 18.031 14.125 1 97.81 61 GLN B N 1
ATOM 3113 C CA . GLN B 1 61 ? 9.461 19.391 14.414 1 97.81 61 GLN B CA 1
ATOM 3114 C C . GLN B 1 61 ? 7.941 19.484 14.555 1 97.81 61 GLN B C 1
ATOM 3116 O O . GLN B 1 61 ? 7.434 20.219 15.406 1 97.81 61 GLN B O 1
ATOM 3121 N N . VAL B 1 62 ? 7.262 18.734 13.727 1 98.44 62 VAL B N 1
ATOM 3122 C CA . VAL B 1 62 ? 5.805 18.75 13.797 1 98.44 62 VAL B CA 1
ATOM 3123 C C . VAL B 1 62 ? 5.344 18.156 15.133 1 98.44 62 VAL B C 1
ATOM 3125 O O . VAL B 1 62 ? 4.449 18.703 15.781 1 98.44 62 VAL B O 1
ATOM 3128 N N . VAL B 1 63 ? 5.965 17.062 15.555 1 98.75 63 VAL B N 1
ATOM 3129 C CA . VAL B 1 63 ? 5.59 16.484 16.844 1 98.75 63 VAL B CA 1
ATOM 3130 C C . VAL B 1 63 ? 5.879 17.484 17.953 1 98.75 63 VAL B C 1
ATOM 3132 O O . VAL B 1 63 ? 5.062 17.656 18.859 1 98.75 63 VAL B O 1
ATOM 3135 N N . ILE B 1 64 ? 7.035 18.156 17.891 1 98.56 64 ILE B N 1
ATOM 3136 C CA . ILE B 1 64 ? 7.391 19.188 18.875 1 98.56 64 ILE B CA 1
ATOM 3137 C C . ILE B 1 64 ? 6.328 20.281 18.891 1 98.56 64 ILE B C 1
ATOM 3139 O O . ILE B 1 64 ? 5.875 20.688 19.969 1 98.56 64 ILE B O 1
ATOM 3143 N N . ASP B 1 65 ? 5.914 20.703 17.734 1 98.44 65 ASP B N 1
ATOM 3144 C CA . ASP B 1 65 ? 4.914 21.75 17.625 1 98.44 65 ASP B CA 1
ATOM 3145 C C . ASP B 1 65 ? 3.572 21.297 18.203 1 98.44 65 ASP B C 1
ATOM 31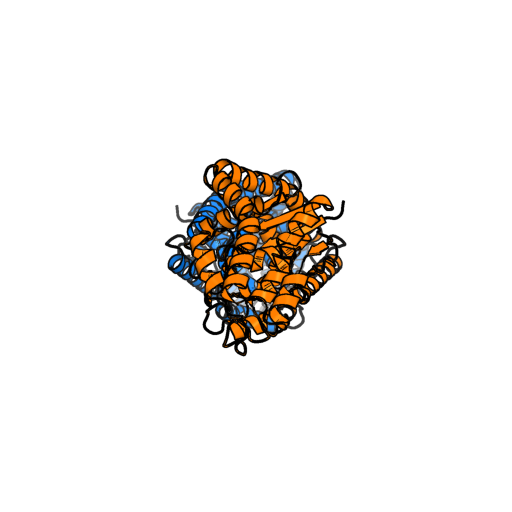47 O O . ASP B 1 65 ? 2.873 22.078 18.844 1 98.44 65 ASP B O 1
ATOM 3151 N N . LEU B 1 66 ? 3.193 20.047 17.953 1 98.62 66 LEU B N 1
ATOM 3152 C CA . LEU B 1 66 ? 1.939 19.516 18.469 1 98.62 66 LEU B CA 1
ATOM 3153 C C . LEU B 1 66 ? 1.955 19.5 20 1 98.62 66 LEU B C 1
ATOM 3155 O O . LEU B 1 66 ? 1.004 19.953 20.641 1 98.62 66 LEU B O 1
ATOM 3159 N N . LEU B 1 67 ? 3.029 19.031 20.531 1 98.75 67 LEU B N 1
ATOM 3160 C CA . LEU B 1 67 ? 3.184 18.984 21.984 1 98.75 67 LEU B CA 1
ATOM 3161 C C . LEU B 1 67 ? 3.213 20.391 22.578 1 98.75 67 LEU B C 1
ATOM 3163 O O . LEU B 1 67 ? 2.525 20.672 23.562 1 98.75 67 LEU B O 1
ATOM 3167 N N . ALA B 1 68 ? 3.973 21.25 21.922 1 98.44 68 ALA B N 1
ATOM 3168 C CA . ALA B 1 68 ? 4.137 22.625 22.422 1 98.44 68 ALA B CA 1
ATOM 3169 C C . ALA B 1 68 ? 2.826 23.391 22.344 1 98.44 68 ALA B C 1
ATOM 3171 O O . ALA B 1 68 ? 2.592 24.312 23.125 1 98.44 68 ALA B O 1
ATOM 3172 N N . SER B 1 69 ? 1.99 23 21.391 1 98.12 69 SER B N 1
ATOM 3173 C CA . SER B 1 69 ? 0.726 23.688 21.172 1 98.12 69 SER B CA 1
ATOM 3174 C C . SER B 1 69 ? -0.34 23.234 22.156 1 98.12 69 SER B C 1
ATOM 3176 O O . SER B 1 69 ? -1.438 23.797 22.203 1 98.12 69 SER B O 1
ATOM 3178 N N . GLY B 1 70 ? -0.08 22.156 22.906 1 98.12 70 GLY B N 1
ATOM 3179 C CA . GLY B 1 70 ? -1.009 21.844 23.984 1 98.12 70 GLY B CA 1
ATOM 3180 C C . GLY B 1 70 ? -1.489 20.406 23.953 1 98.12 70 GLY B C 1
ATOM 3181 O O . GLY B 1 70 ? -2.252 19.969 24.828 1 98.12 70 GLY B O 1
ATOM 3182 N N . LEU B 1 71 ? -1.048 19.594 23.016 1 98.56 71 LEU B N 1
ATOM 3183 C CA . LEU B 1 71 ? -1.398 18.172 23.031 1 98.56 71 LEU B CA 1
ATOM 3184 C C . LEU B 1 71 ? -0.642 17.453 24.141 1 98.56 71 LEU B C 1
ATOM 3186 O O . LEU B 1 71 ? 0.548 17.688 24.344 1 98.56 71 LEU B O 1
ATOM 3190 N N . ASP B 1 72 ? -1.36 16.656 24.844 1 98.75 72 ASP B N 1
ATOM 3191 C CA . ASP B 1 72 ? -0.832 15.914 25.969 1 98.75 72 ASP B CA 1
ATOM 3192 C C . ASP B 1 72 ? -0.83 14.414 25.688 1 98.75 72 ASP B C 1
ATOM 3194 O O . ASP B 1 72 ? -1.889 13.789 25.625 1 98.75 72 ASP B O 1
ATOM 3198 N N . PRO B 1 73 ? 0.366 13.812 25.609 1 98.62 73 PRO B N 1
ATOM 3199 C CA . PRO B 1 73 ? 0.45 12.391 25.281 1 98.62 73 PRO B CA 1
ATOM 3200 C C . PRO B 1 73 ? -0.244 11.5 26.312 1 98.62 73 PRO B C 1
ATOM 3202 O O . PRO B 1 73 ? -0.467 10.312 26.062 1 98.62 73 PRO B O 1
ATOM 3205 N N . LYS B 1 74 ? -0.592 12.031 27.375 1 98.38 74 LYS B N 1
ATOM 3206 C CA . LYS B 1 74 ? -1.354 11.289 28.375 1 98.38 74 LYS B CA 1
ATOM 3207 C C . LYS B 1 74 ? -2.846 11.305 28.047 1 98.38 74 LYS B C 1
ATOM 3209 O O . LYS B 1 74 ? -3.604 10.461 28.547 1 98.38 74 LYS B O 1
ATOM 3214 N N . LYS B 1 75 ? -3.279 12.227 27.25 1 98.44 75 LYS B N 1
ATOM 3215 C CA . LYS B 1 75 ? -4.699 12.383 26.953 1 98.44 75 LYS B CA 1
ATOM 3216 C C . LYS B 1 75 ? -5.02 11.883 25.547 1 98.44 75 LYS B C 1
ATOM 3218 O O . LYS B 1 75 ? -6.168 11.555 25.25 1 98.44 75 LYS B O 1
ATOM 3223 N N . CYS B 1 76 ? -4.098 11.859 24.672 1 98.69 76 CYS B N 1
ATOM 3224 C CA . CYS B 1 76 ? -4.285 11.43 23.297 1 98.69 76 CYS B CA 1
ATOM 3225 C C . CYS B 1 76 ? -3.084 10.633 22.812 1 98.69 76 CYS B C 1
ATOM 3227 O O . CYS B 1 76 ? -2.043 10.602 23.469 1 98.69 76 CYS B O 1
ATOM 3229 N N . THR B 1 77 ? -3.23 9.93 21.734 1 98.88 77 THR B N 1
ATOM 3230 C CA . THR B 1 77 ? -2.154 9.172 21.109 1 98.88 77 THR B CA 1
ATOM 3231 C C . THR B 1 77 ? -1.529 9.969 19.969 1 98.88 77 THR B C 1
ATOM 3233 O O . THR B 1 77 ? -2.225 10.383 19.031 1 98.88 77 THR B O 1
ATOM 3236 N N . ILE B 1 78 ? -0.271 10.258 20.078 1 98.94 78 ILE B N 1
ATOM 3237 C CA . ILE B 1 78 ? 0.488 10.977 19.062 1 98.94 78 ILE B CA 1
ATOM 3238 C C . ILE B 1 78 ? 1.514 10.047 18.422 1 98.94 78 ILE B C 1
ATOM 3240 O O . ILE B 1 78 ? 2.348 9.461 19.125 1 98.94 78 ILE B O 1
ATOM 3244 N N . PHE B 1 79 ? 1.447 9.867 17.141 1 98.94 79 PHE B N 1
ATOM 3245 C CA . PHE B 1 79 ? 2.363 8.922 16.516 1 98.94 79 PHE B CA 1
ATOM 3246 C C . PHE B 1 79 ? 2.703 9.359 15.094 1 98.94 79 PHE B C 1
ATOM 3248 O O . PHE B 1 79 ? 2.189 10.367 14.609 1 98.94 79 PHE B O 1
ATOM 3255 N N . VAL B 1 80 ? 3.654 8.695 14.469 1 98.94 80 VAL B N 1
ATOM 3256 C CA . VAL B 1 80 ? 4.055 8.898 13.078 1 98.94 80 VAL B CA 1
ATOM 3257 C C . VAL B 1 80 ? 3.482 7.785 12.211 1 98.94 80 VAL B C 1
ATOM 3259 O O . VAL B 1 80 ? 3.568 6.605 12.562 1 98.94 80 VAL B O 1
ATOM 3262 N N . GLN B 1 81 ? 2.922 8.133 11.148 1 98.88 81 GLN B N 1
ATOM 3263 C CA . GLN B 1 81 ? 2.203 7.227 10.258 1 98.88 81 GLN B CA 1
ATOM 3264 C C . GLN B 1 81 ? 3.045 5.996 9.922 1 98.88 81 GLN B C 1
ATOM 3266 O O . GLN B 1 81 ? 2.594 4.863 10.094 1 98.88 81 GLN B O 1
ATOM 3271 N N . SER B 1 82 ? 4.297 6.191 9.5 1 98.75 82 SER B N 1
ATOM 3272 C CA . SER B 1 82 ? 5.152 5.121 9.008 1 98.75 82 SER B CA 1
ATOM 3273 C C . SER B 1 82 ? 5.629 4.227 10.148 1 98.75 82 SER B C 1
ATOM 3275 O O . SER B 1 82 ? 6.227 3.172 9.914 1 98.75 82 SER B O 1
ATOM 3277 N N . HIS B 1 83 ? 5.363 4.645 11.391 1 98.81 83 HIS B N 1
ATOM 3278 C CA . HIS B 1 83 ? 5.699 3.816 12.547 1 98.81 83 HIS B CA 1
ATOM 3279 C C . HIS B 1 83 ? 4.59 2.811 12.844 1 98.81 83 HIS B C 1
ATOM 3281 O O . HIS B 1 83 ? 4.734 1.968 13.727 1 98.81 83 HIS B O 1
ATOM 3287 N N . VAL B 1 84 ? 3.514 2.854 12.148 1 98.88 84 VAL B N 1
ATOM 3288 C CA . VAL B 1 84 ? 2.4 1.916 12.242 1 98.88 84 VAL B CA 1
ATOM 3289 C C . VAL B 1 84 ? 2.154 1.263 10.883 1 98.88 84 VAL B C 1
ATOM 3291 O O . VAL B 1 84 ? 1.22 1.633 10.172 1 98.88 84 VAL B O 1
ATOM 3294 N N . PRO B 1 85 ? 2.91 0.209 10.562 1 98.62 85 PRO B N 1
ATOM 3295 C CA . PRO B 1 85 ? 2.908 -0.385 9.227 1 98.62 85 PRO B CA 1
ATOM 3296 C C . PRO B 1 85 ? 1.543 -0.942 8.828 1 98.62 85 PRO B C 1
ATOM 3298 O O . PRO B 1 85 ? 1.29 -1.184 7.648 1 98.62 85 PRO B O 1
ATOM 3301 N N . GLN B 1 86 ? 0.654 -1.129 9.836 1 98.88 86 GLN B N 1
ATOM 3302 C CA . GLN B 1 86 ? -0.692 -1.63 9.578 1 98.88 86 GLN B CA 1
ATOM 3303 C C . GLN B 1 86 ? -1.443 -0.718 8.609 1 98.88 86 GLN B C 1
ATOM 3305 O O . GLN B 1 86 ? -2.281 -1.183 7.836 1 98.88 86 GLN B O 1
ATOM 3310 N N . HIS B 1 87 ? -1.106 0.598 8.594 1 98.94 87 HIS B N 1
ATOM 3311 C CA . HIS B 1 87 ? -1.711 1.53 7.648 1 98.94 87 HIS B CA 1
ATOM 3312 C C . HIS B 1 87 ? -1.464 1.094 6.211 1 98.94 87 HIS B C 1
ATOM 3314 O O . HIS B 1 87 ? -2.383 1.106 5.387 1 98.94 87 HIS B O 1
ATOM 3320 N N . ALA B 1 88 ? -0.248 0.667 5.957 1 98.88 88 ALA B N 1
ATOM 3321 C CA . ALA B 1 88 ? 0.138 0.286 4.602 1 98.88 88 ALA B CA 1
ATOM 3322 C C . ALA B 1 88 ? -0.591 -0.979 4.156 1 98.88 88 ALA B C 1
ATOM 3324 O O . ALA B 1 88 ? -1.025 -1.083 3.008 1 98.88 88 ALA B O 1
ATOM 3325 N N . GLU B 1 89 ? -0.722 -1.937 5.039 1 98.81 89 GLU B N 1
ATOM 3326 C CA . GLU B 1 89 ? -1.394 -3.189 4.707 1 98.81 89 GLU B CA 1
ATOM 3327 C C . GLU B 1 89 ? -2.873 -2.961 4.414 1 98.81 89 GLU B C 1
ATOM 3329 O O . GLU B 1 89 ? -3.408 -3.498 3.441 1 98.81 89 GLU B O 1
ATOM 3334 N N . LEU B 1 90 ? -3.516 -2.199 5.281 1 98.94 90 LEU B N 1
ATOM 3335 C CA . LEU B 1 90 ? -4.934 -1.936 5.055 1 98.94 90 LEU B CA 1
ATOM 3336 C C . LEU B 1 90 ? -5.137 -1.137 3.773 1 98.94 90 LEU B C 1
ATOM 3338 O O . LEU B 1 90 ? -6.105 -1.362 3.045 1 98.94 90 LEU B O 1
ATOM 3342 N N . HIS B 1 91 ? -4.254 -0.194 3.535 1 98.94 91 HIS B N 1
ATOM 3343 C CA . HIS B 1 91 ? -4.289 0.552 2.283 1 98.94 91 HIS B CA 1
ATOM 3344 C C . HIS B 1 91 ? -4.234 -0.386 1.082 1 98.94 91 HIS B C 1
ATOM 3346 O O . HIS B 1 91 ? -4.984 -0.21 0.117 1 98.94 91 HIS B O 1
ATOM 3352 N N . LEU B 1 92 ? -3.32 -1.336 1.157 1 98.94 92 LEU B N 1
ATOM 3353 C CA . LEU B 1 92 ? -3.195 -2.301 0.07 1 98.94 92 LEU B CA 1
ATOM 3354 C C . LEU B 1 92 ? -4.488 -3.088 -0.111 1 98.94 92 LEU B C 1
ATOM 3356 O O . LEU B 1 92 ? -4.961 -3.264 -1.236 1 98.94 92 LEU B O 1
ATOM 3360 N N . LEU B 1 93 ? -5.043 -3.549 0.961 1 98.81 93 LEU B N 1
ATOM 3361 C CA . LEU B 1 93 ? -6.305 -4.277 0.902 1 98.81 93 LEU B CA 1
ATOM 3362 C C . LEU B 1 93 ? -7.406 -3.41 0.302 1 98.81 93 LEU B C 1
ATOM 3364 O O . LEU B 1 93 ? -8.141 -3.855 -0.581 1 98.81 93 LEU B O 1
ATOM 3368 N N . PHE B 1 94 ? -7.535 -2.137 0.733 1 98.94 94 PHE B N 1
ATOM 3369 C CA . PHE B 1 94 ? -8.531 -1.217 0.202 1 98.94 94 PHE B CA 1
ATOM 3370 C C . PHE B 1 94 ? -8.297 -0.96 -1.282 1 98.94 94 PHE B C 1
ATOM 3372 O O . PHE B 1 94 ? -9.25 -0.784 -2.045 1 98.94 94 PHE B O 1
ATOM 3379 N N . SER B 1 95 ? -7.059 -0.902 -1.688 1 98.88 95 SER B N 1
ATOM 3380 C CA . SER B 1 95 ? -6.727 -0.657 -3.088 1 98.88 95 SER B CA 1
ATOM 3381 C C . SER B 1 95 ? -7.336 -1.722 -3.996 1 98.88 95 SER B C 1
ATOM 3383 O O . SER B 1 95 ? -7.699 -1.437 -5.137 1 98.88 95 SER B O 1
ATOM 3385 N N . MET B 1 96 ? -7.477 -2.949 -3.482 1 98.75 96 MET B N 1
ATOM 3386 C CA . MET B 1 96 ? -7.961 -4.074 -4.277 1 98.75 96 MET B CA 1
ATOM 3387 C C . MET B 1 96 ? -9.453 -3.928 -4.578 1 98.75 96 MET B C 1
ATOM 3389 O O . MET B 1 96 ? -9.945 -4.469 -5.566 1 98.75 96 MET B O 1
ATOM 3393 N N . ILE B 1 97 ? -10.156 -3.162 -3.779 1 98.62 97 ILE B N 1
ATOM 3394 C CA . ILE B 1 97 ? -11.609 -3.143 -3.918 1 98.62 97 ILE B CA 1
ATOM 3395 C C . ILE B 1 97 ? -12.07 -1.755 -4.359 1 98.62 97 ILE B C 1
ATOM 3397 O O . ILE B 1 97 ? -13.258 -1.535 -4.602 1 98.62 97 ILE B O 1
ATOM 3401 N N . THR B 1 98 ? -11.164 -0.769 -4.453 1 98.75 98 THR B N 1
ATOM 3402 C CA . THR B 1 98 ? -11.539 0.602 -4.789 1 98.75 98 THR B CA 1
ATOM 3403 C C . THR B 1 98 ? -11.492 0.823 -6.297 1 98.75 98 THR B C 1
ATOM 3405 O O . THR B 1 98 ? -10.422 0.754 -6.906 1 98.75 98 THR B O 1
ATOM 3408 N N . PRO B 1 99 ? -12.609 1.134 -6.898 1 97.94 99 PRO B N 1
ATOM 3409 C CA . PRO B 1 99 ? -12.594 1.447 -8.328 1 97.94 99 PRO B CA 1
ATOM 3410 C C . PRO B 1 99 ? -11.719 2.652 -8.664 1 97.94 99 PRO B C 1
ATOM 3412 O O . PRO B 1 99 ? -11.742 3.6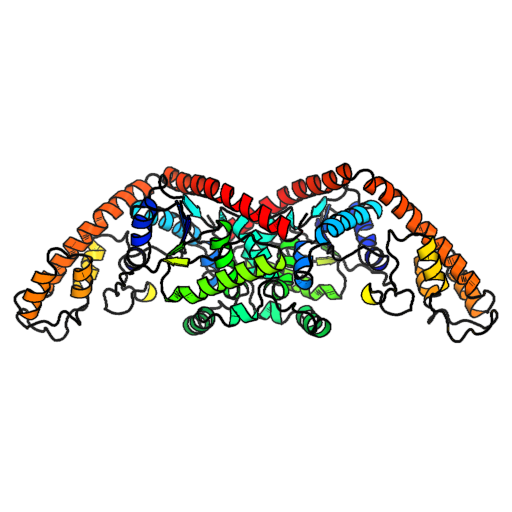56 -7.949 1 97.94 99 PRO B O 1
ATOM 3415 N N . LEU B 1 100 ? -11.008 2.484 -9.695 1 97.06 100 LEU B N 1
ATOM 3416 C CA . LEU B 1 100 ? -10.125 3.551 -10.148 1 97.06 100 LEU B CA 1
ATOM 3417 C C . LEU B 1 100 ? -10.906 4.836 -10.406 1 97.06 100 LEU B C 1
ATOM 3419 O O . LEU B 1 100 ? -10.414 5.93 -10.117 1 97.06 100 LEU B O 1
ATOM 3423 N N . SER B 1 101 ? -12.086 4.73 -10.906 1 96.56 101 SER B N 1
ATOM 3424 C CA . SER B 1 101 ? -12.914 5.875 -11.273 1 96.56 101 SER B CA 1
ATOM 3425 C C . SER B 1 101 ? -13.266 6.719 -10.055 1 96.56 101 SER B C 1
ATOM 3427 O O . SER B 1 101 ? -13.422 7.938 -10.156 1 96.56 101 SER B O 1
ATOM 3429 N N . TRP B 1 102 ? -13.453 6.09 -8.844 1 97.88 102 TRP B N 1
ATOM 3430 C CA . TRP B 1 102 ? -13.734 6.836 -7.625 1 97.88 102 TRP B CA 1
ATOM 3431 C C . TRP B 1 102 ? -12.625 7.836 -7.328 1 97.88 102 TRP B C 1
ATOM 3433 O O . TRP B 1 102 ? -12.891 8.961 -6.902 1 97.88 102 TRP B O 1
ATOM 3443 N N . LEU B 1 103 ? -11.406 7.43 -7.582 1 97.81 103 LEU B N 1
ATOM 3444 C CA . LEU B 1 103 ? -10.242 8.258 -7.273 1 97.81 103 LEU B CA 1
ATOM 3445 C C . LEU B 1 103 ? -10.109 9.398 -8.273 1 97.81 103 LEU B C 1
ATOM 3447 O O . LEU B 1 103 ? -9.82 10.539 -7.891 1 97.81 103 LEU B O 1
ATOM 3451 N N . TYR B 1 104 ? -10.438 9.125 -9.508 1 95.44 104 TYR B N 1
ATOM 3452 C CA . TYR B 1 104 ? -10.344 10.141 -10.547 1 95.44 104 TYR B CA 1
ATOM 3453 C C . TYR B 1 104 ? -11.43 11.195 -10.375 1 95.44 104 TYR B C 1
ATOM 3455 O O . TYR B 1 104 ? -11.266 12.344 -10.797 1 95.44 104 TYR B O 1
ATOM 3463 N N . ARG B 1 105 ? -12.414 10.828 -9.75 1 94.25 105 ARG B N 1
ATOM 3464 C CA . ARG B 1 105 ? -13.547 11.742 -9.609 1 94.25 105 ARG B CA 1
ATOM 3465 C C . ARG B 1 105 ? -13.406 12.602 -8.367 1 94.25 105 ARG B C 1
ATOM 3467 O O . ARG B 1 105 ? -14.18 13.547 -8.164 1 94.25 105 ARG B O 1
ATOM 3474 N N . CYS B 1 106 ? -12.469 12.305 -7.602 1 92.88 106 CYS B N 1
ATOM 3475 C CA . CYS B 1 106 ? -12.234 13.148 -6.438 1 92.88 106 CYS B CA 1
ATOM 3476 C C . CYS B 1 106 ? -11.891 14.57 -6.859 1 92.88 106 CYS B C 1
ATOM 3478 O O . CYS B 1 106 ? -10.93 14.789 -7.605 1 92.88 106 CYS B O 1
ATOM 3480 N N . PRO B 1 107 ? -12.625 15.531 -6.43 1 90.94 107 PRO B N 1
ATOM 3481 C CA . PRO B 1 107 ? -12.375 16.906 -6.852 1 90.94 107 PRO B CA 1
ATOM 3482 C C . PRO B 1 107 ? -10.992 17.406 -6.465 1 90.94 107 PRO B C 1
ATOM 3484 O O . PRO B 1 107 ? -10.375 18.188 -7.207 1 90.94 107 PRO B O 1
ATOM 3487 N N . THR B 1 108 ? -10.492 16.984 -5.418 1 88.19 108 THR B N 1
ATOM 3488 C CA . THR B 1 108 ? -9.188 17.438 -4.941 1 88.19 108 THR B CA 1
ATOM 3489 C C . THR B 1 108 ? -8.086 17 -5.902 1 88.19 108 THR B C 1
ATOM 3491 O O . THR B 1 108 ? -7.098 17.703 -6.09 1 88.19 108 THR B O 1
ATOM 3494 N N . TYR B 1 109 ? -8.266 15.852 -6.484 1 89.69 109 TYR B N 1
ATOM 3495 C CA . TYR B 1 109 ? -7.273 15.359 -7.426 1 89.69 109 TYR B CA 1
ATOM 3496 C C . TYR B 1 109 ? -7.148 16.281 -8.625 1 89.69 109 TYR B C 1
ATOM 3498 O O . TYR B 1 109 ? -6.043 16.719 -8.977 1 89.69 109 TYR B O 1
ATOM 3506 N N . LYS B 1 110 ? -8.195 16.609 -9.164 1 85.19 110 LYS B N 1
ATOM 3507 C CA . LYS B 1 110 ? -8.203 17.484 -10.336 1 85.19 110 LYS B CA 1
ATOM 3508 C C . LYS B 1 110 ? -7.648 18.859 -10 1 85.19 110 LYS B C 1
ATOM 3510 O O . LYS B 1 110 ? -6.844 19.406 -10.766 1 85.19 110 LYS B O 1
ATOM 3515 N N . ASP B 1 111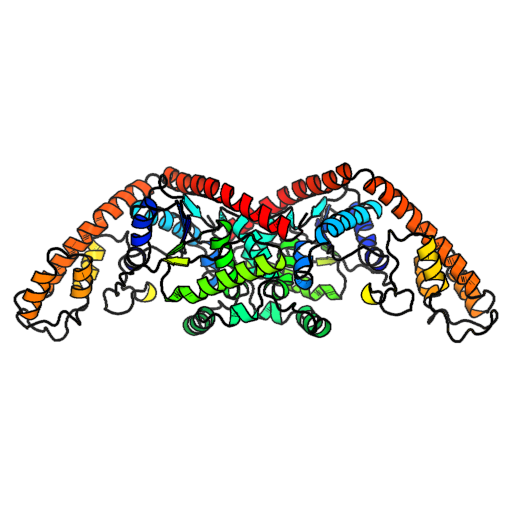 ? -8.039 19.312 -8.891 1 86.94 111 ASP B N 1
ATOM 3516 C CA . ASP B 1 111 ? -7.605 20.641 -8.461 1 86.94 111 ASP B CA 1
ATOM 3517 C C . ASP B 1 111 ? -6.098 20.688 -8.234 1 86.94 111 ASP B C 1
ATOM 3519 O O . ASP B 1 111 ? -5.422 21.609 -8.672 1 86.94 111 ASP B O 1
ATOM 3523 N N . GLN B 1 112 ? -5.625 19.672 -7.656 1 85.94 112 GLN B N 1
ATOM 3524 C CA . GLN B 1 112 ? -4.199 19.625 -7.363 1 85.94 112 GLN B CA 1
ATOM 3525 C C . GLN B 1 112 ? -3.381 19.438 -8.641 1 85.94 112 GLN B C 1
ATOM 3527 O O . GLN B 1 112 ? -2.311 20.031 -8.789 1 85.94 112 GLN B O 1
ATOM 3532 N N . MET B 1 113 ? -3.879 18.641 -9.523 1 84.25 113 MET B N 1
ATOM 3533 C CA . MET B 1 113 ? -3.201 18.438 -10.797 1 84.25 113 MET B CA 1
ATOM 3534 C C . MET B 1 113 ? -3.109 19.734 -11.586 1 84.25 113 MET B C 1
ATOM 3536 O O . MET B 1 113 ? -2.115 19.984 -12.273 1 84.25 113 MET B O 1
ATOM 3540 N N . ARG B 1 114 ? -4.094 20.562 -11.367 1 82 114 ARG B N 1
ATOM 3541 C CA . ARG B 1 114 ? -4.105 21.875 -12.023 1 82 114 ARG B CA 1
ATOM 3542 C C . ARG B 1 114 ? -3.17 22.844 -11.32 1 82 114 ARG B C 1
ATOM 3544 O O . ARG B 1 114 ? -2.396 23.547 -11.977 1 82 114 ARG B O 1
ATOM 3551 N N . GLU B 1 115 ? -3.219 22.828 -10.031 1 79.12 115 GLU B N 1
ATOM 3552 C CA . GLU B 1 115 ? -2.463 23.781 -9.234 1 79.12 115 GLU B CA 1
ATOM 3553 C C . GLU B 1 115 ? -0.972 23.469 -9.25 1 79.12 115 GLU B C 1
ATOM 3555 O O . GLU B 1 115 ? -0.135 24.375 -9.219 1 79.12 115 GLU B O 1
ATOM 3560 N N . LEU B 1 116 ? -0.69 22.172 -9.352 1 78.5 116 LEU B N 1
ATOM 3561 C CA . LEU B 1 116 ? 0.699 21.734 -9.273 1 78.5 116 LEU B CA 1
ATOM 3562 C C . LEU B 1 116 ? 1.178 21.203 -10.617 1 78.5 116 LEU B C 1
ATOM 3564 O O . LEU B 1 116 ? 1.924 20.219 -10.672 1 78.5 116 LEU B O 1
ATOM 3568 N N . LYS B 1 117 ? 0.737 21.781 -11.633 1 76 117 LYS B N 1
ATOM 3569 C CA . LYS B 1 117 ? 0.999 21.312 -12.992 1 76 117 LYS B CA 1
ATOM 3570 C C . LYS B 1 117 ? 2.496 21.281 -13.289 1 76 117 LYS B C 1
ATOM 3572 O O . LYS B 1 117 ? 2.961 20.484 -14.094 1 76 117 LYS B O 1
ATOM 3577 N N . GLU B 1 118 ? 3.18 22.109 -12.555 1 78.12 118 GLU B N 1
ATOM 3578 C CA . GLU B 1 118 ? 4.613 22.203 -12.82 1 78.12 118 GLU B CA 1
ATOM 3579 C C . GLU B 1 118 ? 5.383 21.125 -12.062 1 78.12 118 GLU B C 1
ATOM 3581 O O . GLU B 1 118 ? 6.559 20.875 -12.344 1 78.12 118 GLU B O 1
ATOM 3586 N N . ARG B 1 119 ? 4.621 20.422 -11.242 1 83.25 119 ARG B N 1
ATOM 3587 C CA . ARG B 1 119 ? 5.258 19.391 -10.445 1 83.25 119 ARG B CA 1
ATOM 3588 C C . ARG B 1 119 ? 4.977 18 -11.031 1 83.25 119 ARG B C 1
ATOM 3590 O O . ARG B 1 119 ? 3.945 17.797 -11.672 1 83.25 119 ARG B O 1
ATOM 3597 N N . ASN B 1 120 ? 5.891 17.125 -10.93 1 90.69 120 ASN B N 1
ATOM 3598 C CA . ASN B 1 120 ? 5.746 15.75 -11.398 1 90.69 120 ASN B CA 1
ATOM 3599 C C . ASN B 1 120 ? 5.066 14.875 -10.352 1 90.69 120 ASN B C 1
ATOM 3601 O O . ASN B 1 120 ? 5.645 13.891 -9.891 1 90.69 120 ASN B O 1
ATOM 3605 N N . ILE B 1 121 ? 3.754 15.258 -10.086 1 91.31 121 ILE B N 1
ATOM 3606 C CA . ILE B 1 121 ? 3.121 14.586 -8.953 1 91.31 121 ILE B CA 1
ATOM 3607 C C . ILE B 1 121 ? 2.146 13.523 -9.461 1 91.31 121 ILE B C 1
ATOM 3609 O O . ILE B 1 121 ? 1.44 12.898 -8.672 1 91.31 121 ILE B O 1
ATOM 3613 N N . ALA B 1 122 ? 2.049 13.367 -10.797 1 94.75 122 ALA B N 1
ATOM 3614 C CA . ALA B 1 122 ? 1.122 12.391 -11.359 1 94.75 122 ALA B CA 1
ATOM 3615 C C . ALA B 1 122 ? 1.632 10.969 -11.141 1 94.75 122 ALA B C 1
ATOM 3617 O O . ALA B 1 122 ? 1.845 10.227 -12.109 1 94.75 122 ALA B O 1
ATOM 3618 N N . THR B 1 123 ? 1.76 10.633 -9.938 1 97.94 123 THR B N 1
ATOM 3619 C CA . THR B 1 123 ? 2.23 9.305 -9.555 1 97.94 123 THR B CA 1
ATOM 3620 C C . THR B 1 123 ? 1.066 8.422 -9.117 1 97.94 123 THR B C 1
ATOM 3622 O O . THR B 1 123 ? -0.04 8.914 -8.883 1 97.94 123 THR B O 1
ATOM 3625 N N . TYR B 1 124 ? 1.342 7.141 -9.094 1 98.5 124 TYR B N 1
ATOM 3626 C CA . TYR B 1 124 ? 0.378 6.168 -8.594 1 98.5 124 TYR B CA 1
ATOM 3627 C C . TYR B 1 124 ? -0.027 6.488 -7.156 1 98.5 124 TYR B C 1
ATOM 3629 O O . TYR B 1 124 ? -1.213 6.465 -6.82 1 98.5 124 TYR B O 1
ATOM 3637 N N . GLY B 1 125 ? 0.932 6.875 -6.332 1 98.31 125 GLY B N 1
ATOM 3638 C CA . GLY B 1 125 ? 0.679 7.199 -4.938 1 98.31 125 GLY B CA 1
ATOM 3639 C C . GLY B 1 125 ? -0.161 8.445 -4.758 1 98.31 125 GLY B C 1
ATOM 3640 O O . GLY B 1 125 ? -0.999 8.516 -3.855 1 98.31 125 GLY B O 1
ATOM 3641 N N . PHE B 1 126 ? 0.026 9.406 -5.633 1 97.94 126 PHE B N 1
ATOM 3642 C CA . PHE B 1 126 ? -0.745 10.641 -5.551 1 97.94 126 PHE B CA 1
ATOM 3643 C C . PHE B 1 126 ? -2.213 10.391 -5.871 1 97.94 126 PHE B C 1
ATOM 3645 O O . PHE B 1 126 ? -3.102 10.867 -5.164 1 97.94 126 PHE B O 1
ATOM 3652 N N . LEU B 1 127 ? -2.438 9.609 -6.871 1 97.75 127 LEU B N 1
ATOM 3653 C CA . LEU B 1 127 ? -3.814 9.273 -7.215 1 97.75 127 LEU B CA 1
ATOM 3654 C C . LEU B 1 127 ? -4.496 8.539 -6.07 1 97.75 127 LEU B C 1
ATOM 3656 O O . LEU B 1 127 ? -5.688 8.742 -5.816 1 97.75 127 LEU B O 1
ATOM 3660 N N . GLY B 1 128 ? -3.738 7.676 -5.402 1 98.12 128 GLY B N 1
ATOM 3661 C CA . GLY B 1 128 ? -4.301 6.758 -4.426 1 98.12 128 GLY B CA 1
ATOM 3662 C C . GLY B 1 128 ? -4.32 7.32 -3.018 1 98.12 128 GLY B C 1
ATOM 3663 O O . GLY B 1 128 ? -4.734 6.637 -2.078 1 98.12 128 GLY B O 1
ATOM 3664 N N . TYR B 1 129 ? -3.898 8.578 -2.822 1 97.56 129 TYR B N 1
ATOM 3665 C CA . TYR B 1 129 ? -3.729 9.086 -1.464 1 97.56 129 TYR B CA 1
ATOM 3666 C C . TYR B 1 129 ? -5.059 9.117 -0.723 1 97.56 129 TYR B C 1
ATOM 3668 O O . TYR B 1 129 ? -5.105 8.93 0.495 1 97.56 129 TYR B O 1
ATOM 3676 N N . PRO B 1 130 ? -6.266 9.336 -1.399 1 98 130 PRO B N 1
ATOM 3677 C CA . PRO B 1 130 ? -7.52 9.25 -0.65 1 98 130 PRO B CA 1
ATOM 3678 C C . PRO B 1 130 ? -7.777 7.855 -0.088 1 98 130 PRO B C 1
ATOM 3680 O O . PRO B 1 130 ? -8.383 7.715 0.977 1 98 130 PRO B O 1
ATOM 3683 N N . CYS B 1 131 ? -7.367 6.852 -0.848 1 98.62 131 CYS B N 1
ATOM 3684 C CA . CYS B 1 131 ? -7.473 5.48 -0.361 1 98.62 131 CYS B CA 1
ATOM 3685 C C . CYS B 1 131 ? -6.602 5.27 0.872 1 98.62 131 CYS B C 1
ATOM 3687 O O . CYS B 1 131 ? -7.008 4.59 1.817 1 98.62 131 CYS B O 1
ATOM 3689 N N . LEU B 1 132 ? -5.344 5.812 0.845 1 98.81 132 LEU B N 1
ATOM 3690 C CA . LEU B 1 132 ? -4.473 5.762 2.012 1 98.81 132 LEU B CA 1
ATOM 3691 C C . LEU B 1 132 ? -5.102 6.488 3.195 1 98.81 132 LEU B C 1
ATOM 3693 O O . LEU B 1 132 ? -5.023 6.016 4.332 1 98.81 132 LEU B O 1
ATOM 3697 N N . GLN B 1 133 ? -5.738 7.637 2.943 1 98.69 133 GLN B N 1
ATOM 3698 C CA . GLN B 1 133 ? -6.438 8.391 3.982 1 98.69 133 GLN B CA 1
ATOM 3699 C C . GLN B 1 133 ? -7.555 7.559 4.609 1 98.69 133 GLN B C 1
ATOM 3701 O O . GLN B 1 133 ? -7.742 7.582 5.824 1 98.69 133 GLN B O 1
ATOM 3706 N N . ALA B 1 134 ? -8.289 6.852 3.764 1 98.88 134 ALA B N 1
ATOM 3707 C CA . ALA B 1 134 ? -9.336 5.965 4.266 1 98.88 134 ALA B CA 1
ATOM 3708 C C . ALA B 1 134 ? -8.766 4.918 5.215 1 98.88 134 ALA B C 1
ATOM 3710 O O . ALA B 1 134 ? -9.336 4.641 6.27 1 98.88 134 ALA B O 1
ATOM 3711 N N . ALA B 1 135 ? -7.641 4.328 4.844 1 98.94 135 ALA B N 1
ATOM 3712 C CA . ALA B 1 135 ? -6.98 3.35 5.703 1 98.94 135 ALA B CA 1
ATOM 3713 C C . ALA B 1 135 ? -6.574 3.975 7.035 1 98.94 135 ALA B C 1
ATOM 3715 O O . ALA B 1 135 ? -6.73 3.354 8.086 1 98.94 135 ALA B O 1
ATOM 3716 N N . ASP B 1 136 ? -6.051 5.215 7.012 1 98.88 136 ASP B N 1
ATOM 3717 C CA . ASP B 1 136 ? -5.641 5.922 8.219 1 98.88 136 ASP B CA 1
ATOM 3718 C C . ASP B 1 136 ? -6.809 6.059 9.195 1 98.88 136 ASP B C 1
ATOM 3720 O O . ASP B 1 136 ? -6.629 5.934 10.406 1 98.88 136 ASP B O 1
ATOM 3724 N N . ILE B 1 137 ? -7.953 6.352 8.648 1 98.88 137 ILE B N 1
ATOM 3725 C CA . ILE B 1 137 ? -9.125 6.656 9.461 1 98.88 137 ILE B CA 1
ATOM 3726 C C . ILE B 1 137 ? -9.75 5.355 9.961 1 98.88 137 ILE B C 1
ATOM 3728 O O . ILE B 1 137 ? -9.977 5.195 11.164 1 98.88 137 ILE B O 1
ATOM 3732 N N . LEU B 1 138 ? -9.953 4.414 9.109 1 98.94 138 LEU B N 1
ATOM 3733 C CA . LEU B 1 138 ? -10.805 3.26 9.375 1 98.94 138 LEU B CA 1
ATOM 3734 C C . LEU B 1 138 ? -10.062 2.223 10.211 1 98.94 138 LEU B C 1
ATOM 3736 O O . LEU B 1 138 ? -10.688 1.432 10.922 1 98.94 138 LEU B O 1
ATOM 3740 N N . ILE B 1 139 ? -8.711 2.236 10.133 1 98.94 139 ILE B N 1
ATOM 3741 C CA . ILE B 1 139 ? -7.949 1.228 10.867 1 98.94 139 ILE B CA 1
ATOM 3742 C C . ILE B 1 139 ? -8.156 1.413 12.367 1 98.94 139 ILE B C 1
ATOM 3744 O O . ILE B 1 139 ? -8.016 0.463 13.141 1 98.94 139 ILE B O 1
ATOM 3748 N N . TYR B 1 140 ? -8.508 2.611 12.805 1 98.88 140 TYR B N 1
ATOM 3749 C CA . TYR B 1 140 ? -8.789 2.881 14.211 1 98.88 140 TYR B CA 1
ATOM 3750 C C . TYR B 1 140 ? -10.289 2.895 14.469 1 98.88 140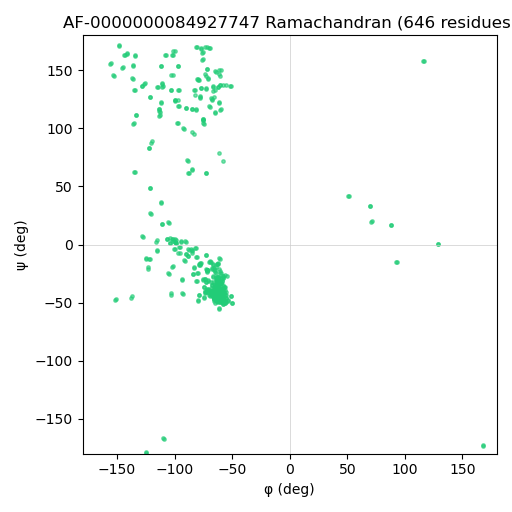 TYR B C 1
ATOM 3752 O O . TYR B 1 140 ? -10.734 3.225 15.57 1 98.88 140 TYR B O 1
ATOM 3760 N N . LYS B 1 141 ? -11.062 2.625 13.414 1 98.62 141 LYS B N 1
ATOM 3761 C CA . LYS B 1 141 ? -12.523 2.688 13.469 1 98.62 141 LYS B CA 1
ATOM 3762 C C . LYS B 1 141 ? -12.992 4.016 14.055 1 98.62 141 LYS B C 1
ATOM 3764 O O . LYS B 1 141 ? -13.859 4.043 14.93 1 98.62 141 LYS B O 1
ATOM 3769 N N . ALA B 1 142 ? -12.328 5.055 13.633 1 98.25 142 ALA B N 1
ATOM 3770 C CA . ALA B 1 142 ? -12.68 6.402 14.086 1 98.25 142 ALA B CA 1
ATOM 3771 C C . ALA B 1 142 ? -14.094 6.773 13.656 1 98.25 142 ALA B C 1
ATOM 3773 O O . ALA B 1 142 ? -14.477 6.555 12.508 1 98.25 142 ALA B O 1
ATOM 3774 N N . GLU B 1 143 ? -14.82 7.32 14.516 1 97.69 143 GLU B N 1
ATOM 3775 C CA . GLU B 1 143 ? -16.203 7.734 14.242 1 97.69 143 GLU B CA 1
ATOM 3776 C C . GLU B 1 143 ? -16.266 9.195 13.805 1 97.69 143 GLU B C 1
ATOM 3778 O O . GLU B 1 143 ? -17.188 9.594 13.094 1 97.69 143 GLU B O 1
ATOM 3783 N N . LEU B 1 144 ? -15.297 9.945 14.336 1 97.38 144 LEU B N 1
ATOM 3784 C CA . LEU B 1 144 ? -15.281 11.383 14.078 1 97.38 144 LEU B CA 1
ATOM 3785 C C . LEU B 1 144 ? -13.93 11.812 13.508 1 97.38 144 LEU B C 1
ATOM 3787 O O . LEU B 1 144 ? -12.883 11.328 13.945 1 97.38 144 LEU B O 1
ATOM 3791 N N . VAL B 1 145 ? -14.008 12.672 12.555 1 97.44 145 VAL B N 1
ATOM 3792 C CA . VAL B 1 145 ? -12.812 13.219 11.922 1 97.44 145 VAL B CA 1
ATOM 3793 C C . VAL B 1 145 ? -12.945 14.734 11.797 1 97.44 145 VAL B C 1
ATOM 3795 O O . VAL B 1 145 ? -13.773 15.227 11.023 1 97.44 145 VAL B O 1
ATOM 3798 N N . PRO B 1 146 ? -12.141 15.453 12.539 1 95.38 146 PRO B N 1
ATOM 3799 C CA . PRO B 1 146 ? -12.156 16.906 12.344 1 95.38 146 PRO B CA 1
ATOM 3800 C C . PRO B 1 146 ? -11.562 17.312 11 1 95.38 146 PRO B C 1
ATOM 3802 O O . PRO B 1 146 ? -10.391 17.031 10.727 1 95.38 146 PRO B O 1
ATOM 3805 N N . VAL B 1 147 ? -12.367 17.922 10.188 1 89.94 147 VAL B N 1
ATOM 3806 C CA . VAL B 1 147 ? -11.875 18.281 8.867 1 89.94 147 VAL B CA 1
ATOM 3807 C C . VAL B 1 147 ? -12.492 19.625 8.43 1 89.94 147 VAL B C 1
ATOM 3809 O O . VAL B 1 147 ? -13.539 20.016 8.945 1 89.94 147 VAL B O 1
ATOM 3812 N N . GLY B 1 148 ? -11.688 20.281 7.555 1 85.69 148 GLY B N 1
ATOM 3813 C CA . GLY B 1 148 ? -12.289 21.406 6.844 1 85.69 148 GLY B CA 1
ATOM 3814 C C . GLY B 1 148 ? -13.266 20.969 5.77 1 85.69 148 GLY B C 1
ATOM 3815 O O . GLY B 1 148 ? -13.328 19.781 5.414 1 85.69 148 GLY B O 1
ATOM 3816 N N . GLU B 1 149 ? -14.008 21.906 5.223 1 85.38 149 GLU B N 1
ATOM 3817 C CA . GLU B 1 149 ? -15 21.641 4.188 1 85.38 149 GLU B CA 1
ATOM 3818 C C . GLU B 1 149 ? -14.344 21.031 2.945 1 85.38 149 GLU B C 1
ATOM 3820 O O . GLU B 1 149 ? -14.953 20.219 2.26 1 85.38 149 GLU B O 1
ATOM 3825 N N . ASP B 1 150 ? -13.148 21.453 2.752 1 84.19 150 ASP B N 1
ATOM 3826 C CA . ASP B 1 150 ? -12.43 21.016 1.562 1 84.19 150 ASP B CA 1
ATOM 3827 C C . ASP B 1 150 ? -12.086 19.531 1.645 1 84.19 150 ASP B C 1
ATOM 3829 O O . ASP B 1 150 ? -11.758 18.906 0.634 1 84.19 150 ASP B O 1
ATOM 3833 N N . GLN B 1 151 ? -12.18 18.922 2.791 1 90.38 151 GLN B N 1
ATOM 3834 C CA . GLN B 1 151 ? -11.805 17.531 2.988 1 90.38 151 GLN B CA 1
ATOM 3835 C C . GLN B 1 151 ? -13.031 16.609 2.988 1 90.38 151 GLN B C 1
ATOM 3837 O O . GLN B 1 151 ? -12.898 15.391 3.037 1 90.38 151 GLN B O 1
ATOM 3842 N N . LEU B 1 152 ? -14.203 17.156 2.891 1 94 152 LEU B N 1
ATOM 3843 C CA . LEU B 1 152 ? -15.445 16.406 2.975 1 94 152 LEU B CA 1
ATOM 3844 C C . LEU B 1 152 ? -15.531 15.367 1.858 1 94 152 LEU B C 1
ATOM 3846 O O . LEU B 1 152 ? -15.977 14.242 2.086 1 94 152 LEU B O 1
ATOM 3850 N N . PRO B 1 153 ? -15.078 15.734 0.665 1 95.19 153 PRO B N 1
ATOM 3851 C CA . PRO B 1 153 ? -15.102 14.711 -0.382 1 95.19 153 PRO B CA 1
ATOM 3852 C C . PRO B 1 153 ? -14.258 13.492 -0.027 1 95.19 153 PRO B C 1
ATOM 3854 O O . PRO B 1 153 ? -14.656 12.359 -0.315 1 95.19 153 PRO B O 1
ATOM 3857 N N . HIS B 1 154 ? -13.125 13.688 0.565 1 96.56 154 HIS B N 1
ATOM 3858 C CA . HIS B 1 154 ? -12.281 12.578 0.983 1 96.56 154 HIS B CA 1
ATOM 3859 C C . HIS B 1 154 ? -12.961 11.742 2.057 1 96.56 154 HIS B C 1
ATOM 3861 O O . HIS B 1 154 ? -12.844 10.508 2.059 1 96.56 154 HIS B O 1
ATOM 3867 N N . LEU B 1 155 ? -13.633 12.375 2.928 1 97.31 155 LEU B N 1
ATOM 3868 C CA . LEU B 1 155 ? -14.352 11.656 3.973 1 97.31 155 LEU B CA 1
ATOM 3869 C C . LEU B 1 155 ? -15.484 10.828 3.379 1 97.31 155 LEU B C 1
ATOM 3871 O O . LEU B 1 155 ? -15.75 9.711 3.84 1 97.31 155 LEU B O 1
ATOM 3875 N N . GLU B 1 156 ? -16.156 11.43 2.4 1 97.81 156 GLU B N 1
ATOM 3876 C CA . GLU B 1 156 ? -17.203 10.672 1.73 1 97.81 156 GLU B CA 1
ATOM 3877 C C . GLU B 1 156 ? -16.625 9.438 1.032 1 97.81 156 GLU B C 1
ATOM 3879 O O . GLU B 1 156 ? -17.219 8.359 1.082 1 97.81 156 GLU B O 1
ATOM 3884 N N . LEU B 1 157 ? -15.539 9.641 0.361 1 98.25 157 LEU B N 1
ATOM 3885 C CA . LEU B 1 157 ? -14.883 8.5 -0.267 1 98.25 157 LEU B CA 1
ATOM 3886 C C . LEU B 1 157 ? -14.516 7.441 0.771 1 98.25 157 LEU B C 1
ATOM 3888 O O . LEU B 1 157 ? -14.625 6.242 0.509 1 98.25 157 LEU B O 1
ATOM 3892 N N . THR B 1 158 ? -14.016 7.902 1.94 1 98.69 158 THR B N 1
ATOM 3893 C CA . THR B 1 158 ? -13.719 6.992 3.039 1 98.69 158 THR B CA 1
ATOM 3894 C C . THR B 1 158 ? -14.945 6.168 3.41 1 98.69 158 THR B C 1
ATOM 3896 O O . THR B 1 158 ? -14.859 4.953 3.594 1 98.69 158 THR B O 1
ATOM 3899 N N . ARG B 1 159 ? -16.094 6.793 3.479 1 98.75 159 ARG B N 1
ATOM 3900 C CA . ARG B 1 159 ? -17.344 6.094 3.789 1 98.75 159 ARG B CA 1
ATOM 3901 C C . ARG B 1 159 ? -17.688 5.094 2.695 1 98.75 159 ARG B C 1
ATOM 3903 O O . ARG B 1 159 ? -18.156 3.986 2.986 1 98.75 159 ARG B O 1
ATOM 3910 N N . GLU B 1 160 ? -17.484 5.488 1.463 1 98.69 160 GLU B N 1
ATOM 3911 C CA . GLU B 1 160 ? -17.766 4.598 0.342 1 98.69 160 GLU B CA 1
ATOM 3912 C C . GLU B 1 160 ? -16.906 3.348 0.395 1 98.69 160 GLU B C 1
ATOM 3914 O O . GLU B 1 160 ? -17.391 2.236 0.164 1 98.69 160 GLU B O 1
ATOM 3919 N N . ILE B 1 161 ? -15.688 3.508 0.691 1 98.88 161 ILE B N 1
ATOM 3920 C CA . ILE B 1 161 ? -14.766 2.381 0.789 1 98.88 161 ILE B CA 1
ATOM 3921 C C . ILE B 1 161 ? -15.172 1.479 1.95 1 98.88 161 ILE B C 1
ATOM 3923 O O . ILE B 1 161 ? -15.172 0.252 1.821 1 98.88 161 ILE B O 1
ATOM 3927 N N . ALA B 1 162 ? -15.523 2.107 3.068 1 98.88 162 ALA B N 1
ATOM 3928 C CA . ALA B 1 162 ? -16 1.342 4.215 1 98.88 162 ALA B CA 1
ATOM 3929 C C . ALA B 1 162 ? -17.234 0.514 3.846 1 98.88 162 ALA B C 1
ATOM 3931 O O . ALA B 1 162 ? -17.297 -0.683 4.137 1 98.88 162 ALA B O 1
ATOM 3932 N N . ARG B 1 163 ? -18.188 1.133 3.186 1 98.75 163 ARG B N 1
ATOM 3933 C CA . ARG B 1 163 ? -19.422 0.449 2.781 1 98.75 163 ARG B CA 1
ATOM 3934 C C . ARG B 1 163 ? -19.109 -0.709 1.838 1 98.75 163 ARG B C 1
ATOM 3936 O O . ARG B 1 163 ? -19.688 -1.791 1.966 1 98.75 163 ARG B O 1
ATOM 3943 N N . ARG B 1 164 ? -18.297 -0.446 0.908 1 98.69 164 ARG B N 1
ATOM 3944 C CA . ARG B 1 164 ? -17.969 -1.472 -0.075 1 98.69 164 ARG B CA 1
ATOM 3945 C C . ARG B 1 164 ? -17.297 -2.67 0.591 1 98.69 164 ARG B C 1
ATOM 3947 O O . ARG B 1 164 ? -17.641 -3.818 0.294 1 98.69 164 ARG B O 1
ATOM 3954 N N . PHE B 1 165 ? -16.328 -2.412 1.46 1 98.88 165 PHE B N 1
ATOM 3955 C CA . PHE B 1 165 ? -15.695 -3.498 2.193 1 98.88 165 PHE B CA 1
ATOM 3956 C C . PHE B 1 165 ? -16.719 -4.309 2.967 1 98.88 165 PHE B C 1
ATOM 3958 O O . PHE B 1 165 ? -16.734 -5.539 2.902 1 98.88 165 PHE B O 1
ATOM 3965 N N . ASN B 1 166 ? -17.531 -3.551 3.711 1 98.88 166 ASN B N 1
ATOM 3966 C CA . ASN B 1 166 ? -18.547 -4.199 4.52 1 98.88 166 ASN B CA 1
ATOM 3967 C C . ASN B 1 166 ? -19.5 -5.043 3.662 1 98.88 166 ASN B C 1
ATOM 3969 O O . ASN B 1 166 ? -19.922 -6.121 4.082 1 98.88 166 ASN B O 1
ATOM 3973 N N . PHE B 1 167 ? -19.812 -4.543 2.518 1 98.62 167 PHE B N 1
ATOM 3974 C CA . PHE B 1 167 ? -20.688 -5.258 1.596 1 98.62 167 PHE B CA 1
ATOM 3975 C C . PHE B 1 167 ? -20.016 -6.527 1.087 1 98.62 167 PHE B C 1
ATOM 3977 O O . PHE B 1 167 ? -20.641 -7.594 1.061 1 98.62 167 PHE B O 1
ATOM 3984 N N . LEU B 1 168 ? -18.781 -6.453 0.7 1 98.5 168 LEU B N 1
ATOM 3985 C CA . LEU B 1 168 ? -18.047 -7.555 0.088 1 98.5 168 LEU B CA 1
ATOM 3986 C C . LEU B 1 168 ? -17.703 -8.617 1.124 1 98.5 168 LEU B C 1
ATOM 3988 O O . LEU B 1 168 ? -17.781 -9.812 0.844 1 98.5 168 LEU B O 1
ATOM 3992 N N . TYR B 1 169 ? -17.281 -8.195 2.379 1 98.44 169 TYR B N 1
ATOM 3993 C CA . TYR B 1 169 ? -16.578 -9.117 3.266 1 98.44 169 TYR B CA 1
ATOM 3994 C C . TYR B 1 169 ? -17.281 -9.219 4.613 1 98.44 169 TYR B C 1
ATOM 3996 O O . TYR B 1 169 ? -16.938 -10.07 5.438 1 98.44 169 TYR B O 1
ATOM 4004 N N . GLY B 1 170 ? -18.188 -8.344 4.871 1 98 170 GLY B N 1
ATOM 4005 C CA . GLY B 1 170 ? -18.891 -8.328 6.141 1 98 170 GLY B CA 1
ATOM 4006 C C . GLY B 1 170 ? -18.641 -7.07 6.953 1 98 170 GLY B C 1
ATOM 4007 O O . GLY B 1 170 ? -17.594 -6.43 6.801 1 98 170 GLY B O 1
ATOM 4008 N N . GLN B 1 171 ? -19.562 -6.754 7.883 1 98.19 171 GLN B N 1
ATOM 4009 C CA . GLN B 1 171 ? -19.531 -5.527 8.672 1 98.19 171 GLN B CA 1
ATOM 4010 C C . GLN B 1 171 ? -18.266 -5.441 9.508 1 98.19 171 GLN B C 1
ATOM 4012 O O . GLN B 1 171 ? -18.062 -6.234 10.43 1 98.19 171 GLN B O 1
ATOM 4017 N N . THR B 1 172 ? -17.438 -4.465 9.227 1 98.56 172 THR B N 1
ATOM 4018 C CA . THR B 1 172 ? -16.172 -4.297 9.922 1 98.56 172 THR B CA 1
ATOM 4019 C C . THR B 1 172 ? -15.922 -2.828 10.258 1 98.56 172 THR B C 1
ATOM 4021 O O . THR B 1 172 ? -15.539 -2.5 11.383 1 98.56 172 THR B O 1
ATOM 4024 N N . PHE B 1 173 ? -16.188 -1.976 9.273 1 98.81 173 PHE B N 1
ATOM 4025 C CA . PHE B 1 173 ? -15.781 -0.585 9.43 1 98.81 173 PHE B CA 1
ATOM 4026 C C . PHE B 1 173 ? -16.984 0.324 9.586 1 98.81 173 PHE B C 1
ATOM 4028 O O . PHE B 1 173 ? -18 0.147 8.891 1 98.81 173 PHE B O 1
ATOM 4035 N N . PRO B 1 174 ? -16.938 1.31 10.477 1 98.56 174 PRO B N 1
ATOM 4036 C CA . PRO B 1 174 ? -17.969 2.334 10.57 1 98.56 174 PRO B CA 1
ATOM 4037 C C . PRO B 1 174 ? -17.859 3.398 9.484 1 98.56 174 PRO B C 1
ATOM 4039 O O . PRO B 1 174 ? -16.875 3.416 8.734 1 98.56 174 PRO B O 1
ATOM 4042 N N . GLU B 1 175 ? -18.844 4.188 9.383 1 98.56 175 GLU B N 1
ATOM 4043 C CA . GLU B 1 175 ? -18.797 5.367 8.523 1 98.56 175 GLU B CA 1
ATOM 4044 C C . GLU B 1 175 ? -18.453 6.621 9.328 1 98.56 175 GLU B C 1
ATOM 4046 O O . GLU B 1 175 ? -19.312 7.152 10.047 1 98.56 175 GLU B O 1
ATOM 4051 N N . PRO B 1 176 ? -17.234 7.102 9.211 1 98.5 176 PRO B N 1
ATOM 4052 C CA . PRO B 1 176 ? -16.828 8.258 10.008 1 98.5 176 PRO B CA 1
ATOM 4053 C C . PRO B 1 176 ? -17.609 9.523 9.656 1 98.5 176 PRO B C 1
ATOM 4055 O O . PRO B 1 176 ? -18.016 9.703 8.508 1 98.5 176 PRO B O 1
ATOM 4058 N N . GLN B 1 177 ? -17.797 10.383 10.641 1 97.62 177 GLN B N 1
ATOM 4059 C CA . GLN B 1 177 ? -18.469 11.664 10.469 1 97.62 177 GLN B CA 1
ATOM 4060 C C . GLN B 1 177 ? -17.5 12.828 10.648 1 97.62 177 GLN B C 1
ATOM 4062 O O . GLN B 1 177 ? -16.5 12.703 11.344 1 97.62 177 GLN B O 1
ATOM 4067 N N . ALA B 1 178 ? -17.844 13.906 10.016 1 96 178 ALA B N 1
ATOM 4068 C CA . ALA B 1 178 ? -17 15.094 10.117 1 96 178 ALA B CA 1
ATOM 4069 C C . ALA B 1 178 ? -17.312 15.875 11.391 1 96 178 ALA B C 1
ATOM 4071 O O . ALA B 1 178 ? -18.469 15.977 11.805 1 96 178 ALA B O 1
ATOM 4072 N N . ILE B 1 179 ? -16.359 16.25 12.086 1 93.44 179 ILE B N 1
ATOM 4073 C CA . ILE B 1 179 ? -16.469 17.359 13.016 1 93.44 179 ILE B CA 1
ATOM 4074 C C . ILE B 1 179 ? -16.047 18.656 12.312 1 93.44 179 ILE B C 1
ATOM 4076 O O . ILE B 1 179 ? -14.859 18.906 12.094 1 93.44 179 ILE B O 1
ATOM 4080 N N . LEU B 1 180 ? -17.125 19.312 11.938 1 83.25 180 LEU B N 1
ATOM 4081 C CA . LEU B 1 180 ? -16.797 20.531 11.234 1 83.25 180 LEU B CA 1
ATOM 4082 C C . LEU B 1 180 ? -16.312 21.609 12.203 1 83.25 180 LEU B C 1
ATOM 4084 O O . LEU B 1 180 ? -16.969 21.875 13.219 1 83.25 180 LEU B O 1
ATOM 4088 N N . ASN B 1 181 ? -15.102 21.812 12.203 1 68.56 181 ASN B N 1
ATOM 4089 C CA . ASN B 1 181 ? -14.555 22.844 13.086 1 68.56 181 ASN B CA 1
ATOM 4090 C C . ASN B 1 181 ? -14.766 24.234 12.531 1 68.56 181 ASN B C 1
ATOM 4092 O O . ASN B 1 181 ? -14.758 24.438 11.312 1 68.56 181 ASN B O 1
ATOM 4096 N N . THR B 1 182 ? -15.391 25.078 13.398 1 65.06 182 THR B N 1
ATOM 4097 C CA . THR B 1 182 ? -15.328 26.5 13.078 1 65.06 182 THR B CA 1
ATOM 4098 C C . THR B 1 182 ? -13.875 26.969 12.984 1 65.06 182 THR B C 1
ATOM 4100 O O . THR B 1 182 ? -13.195 27.094 14 1 65.06 182 THR B O 1
ATOM 4103 N N . VAL B 1 183 ? -13.227 26.531 11.891 1 66.12 183 VAL B N 1
ATOM 4104 C CA . VAL B 1 183 ? -11.828 26.891 11.711 1 66.12 183 VAL B CA 1
ATOM 4105 C C . VAL B 1 183 ? -11.695 28.391 11.5 1 66.12 183 VAL B C 1
ATOM 4107 O O . VAL B 1 183 ? -12.562 29.016 10.891 1 66.12 183 VAL B O 1
ATOM 4110 N N . LYS B 1 184 ? -10.836 28.969 12.336 1 77 184 LYS B N 1
ATOM 4111 C CA . LYS B 1 184 ? -10.43 30.344 12.086 1 77 184 LYS B CA 1
ATOM 4112 C C . LYS B 1 184 ? -9.43 30.422 10.938 1 77 184 LYS B C 1
ATOM 4114 O O . LYS B 1 184 ? -8.344 29.859 11.016 1 77 184 LYS B O 1
ATOM 4119 N N . VAL B 1 185 ? -9.945 30.906 9.891 1 78.69 185 VAL B N 1
ATOM 4120 C CA . VAL B 1 185 ? -9.031 31.078 8.766 1 78.69 185 VAL B CA 1
ATOM 4121 C C . VAL B 1 185 ? -8.242 32.375 8.938 1 78.69 185 VAL B C 1
ATOM 4123 O O . VAL B 1 185 ? -8.836 33.469 9.031 1 78.69 185 VAL B O 1
ATOM 4126 N N . LEU B 1 186 ? -6.992 32.219 9.078 1 88.5 186 LEU B N 1
ATOM 4127 C CA . LEU B 1 186 ? -6.105 33.375 9.203 1 88.5 186 LEU B CA 1
ATOM 4128 C C . LEU B 1 186 ? -5.422 33.688 7.875 1 88.5 186 LEU B C 1
ATOM 4130 O O . LEU B 1 186 ? -4.801 32.812 7.277 1 88.5 186 LEU B O 1
ATOM 4134 N N . VAL B 1 187 ? -5.578 34.875 7.422 1 90.69 187 VAL B N 1
ATOM 4135 C CA . VAL B 1 187 ? -4.922 35.281 6.184 1 90.69 187 VAL B CA 1
ATOM 4136 C C . VAL B 1 187 ? -3.436 35.531 6.441 1 90.69 187 VAL B C 1
ATOM 4138 O O . VAL B 1 187 ? -3.012 35.656 7.594 1 90.69 187 VAL B O 1
ATOM 4141 N N . GLY B 1 188 ? -2.684 35.594 5.348 1 94.81 188 GLY B N 1
ATOM 4142 C CA . GLY B 1 188 ? -1.272 35.938 5.465 1 94.81 188 GLY B CA 1
ATOM 4143 C C . GLY B 1 188 ? -1.032 37.375 5.879 1 94.81 188 GLY B C 1
ATOM 4144 O O . GLY B 1 188 ? -1.958 38.188 5.875 1 94.81 188 GLY B O 1
ATOM 4145 N N . THR B 1 189 ? 0.193 37.656 6.207 1 95.69 189 THR B N 1
ATOM 4146 C CA . THR B 1 189 ? 0.547 39 6.691 1 95.69 189 THR B CA 1
ATOM 4147 C C . THR B 1 189 ? 0.378 40.031 5.59 1 95.69 189 THR B C 1
ATOM 4149 O O . THR B 1 189 ? 0.356 41.25 5.859 1 95.69 189 THR B O 1
ATOM 4152 N N . ASP B 1 190 ? 0.291 39.562 4.344 1 94.06 190 ASP B N 1
ATOM 4153 C CA . ASP B 1 190 ? 0.111 40.469 3.217 1 94.06 190 ASP B CA 1
ATOM 4154 C C . ASP B 1 190 ? -1.352 40.531 2.781 1 94.06 190 ASP B C 1
ATOM 4156 O O . ASP B 1 190 ? -1.678 41.125 1.753 1 94.06 190 ASP B O 1
ATOM 4160 N N . GLY B 1 191 ? -2.246 39.812 3.451 1 91.81 191 GLY B N 1
ATOM 4161 C CA . GLY B 1 191 ? -3.67 39.812 3.148 1 91.81 191 GLY B CA 1
ATOM 4162 C C . GLY B 1 191 ? -4.09 38.719 2.186 1 91.81 191 GLY B C 1
ATOM 4163 O O . GLY B 1 191 ? -5.281 38.469 1.999 1 91.81 191 GLY B O 1
ATOM 4164 N N . ARG B 1 192 ? -3.152 38.188 1.575 1 90.75 192 ARG B N 1
ATOM 4165 C CA . ARG B 1 192 ? -3.436 37.031 0.705 1 90.75 192 ARG B CA 1
ATOM 4166 C C . ARG B 1 192 ? -3.555 35.75 1.51 1 90.75 192 ARG B C 1
ATOM 4168 O O . ARG B 1 192 ? -3.404 35.75 2.732 1 90.75 192 ARG B O 1
ATOM 4175 N N . LYS B 1 193 ? -3.99 34.719 0.914 1 87.94 193 LYS B N 1
ATOM 4176 C CA . LYS B 1 193 ? -3.994 33.438 1.572 1 87.94 193 LYS B CA 1
ATOM 4177 C C . LYS B 1 193 ? -2.623 33.094 2.158 1 87.94 193 LYS B C 1
ATOM 4179 O O . LYS B 1 193 ? -1.598 33.344 1.521 1 87.94 193 LYS B O 1
ATOM 4184 N N . MET B 1 194 ? -2.658 32.594 3.33 1 90.44 194 MET B N 1
ATOM 4185 C CA . MET B 1 194 ? -1.403 32.25 3.998 1 90.44 194 MET B CA 1
ATOM 4186 C C . MET B 1 194 ? -0.71 31.094 3.295 1 90.44 194 MET B C 1
ATOM 4188 O O . MET B 1 194 ? -1.343 30.078 2.994 1 90.44 194 MET B O 1
ATOM 4192 N N . SER B 1 195 ? 0.5 31.312 2.932 1 87.88 195 SER B N 1
ATOM 4193 C CA . SER B 1 195 ? 1.293 30.266 2.275 1 87.88 195 SER B CA 1
ATOM 4194 C C . SER B 1 195 ? 2.783 30.484 2.52 1 87.88 195 SER B C 1
ATOM 4196 O O . SER B 1 195 ? 3.262 31.609 2.535 1 87.88 195 SER B O 1
ATOM 4198 N N . LYS B 1 196 ? 3.42 29.359 2.619 1 85.69 196 LYS B N 1
ATOM 4199 C CA . LYS B 1 196 ? 4.867 29.422 2.795 1 85.69 196 LYS B CA 1
ATOM 4200 C C . LYS B 1 196 ? 5.547 30.016 1.57 1 85.69 196 LYS B C 1
ATOM 4202 O O . LYS B 1 196 ? 6.504 30.797 1.699 1 85.69 196 LYS B O 1
ATOM 4207 N N . SER B 1 197 ? 5.062 29.719 0.451 1 84.38 197 SER B N 1
ATOM 4208 C CA . SER B 1 197 ? 5.66 30.156 -0.807 1 84.38 197 SER B CA 1
ATOM 4209 C C . SER B 1 197 ? 5.574 31.672 -0.958 1 84.38 197 SER B C 1
ATOM 4211 O O . SER B 1 197 ? 6.418 32.281 -1.617 1 84.38 197 SER B O 1
ATOM 4213 N N . TYR B 1 198 ? 4.633 32.312 -0.247 1 89.94 198 TYR B N 1
ATOM 4214 C CA . TYR B 1 198 ? 4.469 33.75 -0.327 1 89.94 198 TYR B CA 1
ATOM 4215 C C . TYR B 1 198 ? 5.309 34.438 0.735 1 89.94 198 TYR B C 1
ATOM 4217 O O . TYR B 1 198 ? 5.43 35.688 0.725 1 89.94 198 TYR B O 1
ATOM 4225 N N . GLY B 1 199 ? 5.75 33.719 1.625 1 90.19 199 GLY B N 1
ATOM 4226 C CA . GLY B 1 199 ? 6.516 34.281 2.715 1 90.19 199 GLY B CA 1
ATOM 4227 C C . GLY B 1 199 ? 5.664 35.094 3.67 1 90.19 199 GLY B C 1
ATOM 4228 O O . GLY B 1 199 ? 6.168 36 4.34 1 90.19 199 GLY B O 1
ATOM 4229 N N . ASN B 1 200 ? 4.395 34.875 3.652 1 94.88 200 ASN B N 1
ATOM 4230 C CA . ASN B 1 200 ? 3.486 35.719 4.453 1 94.88 200 ASN B CA 1
ATOM 4231 C C . ASN B 1 200 ? 2.998 34.938 5.688 1 94.88 200 ASN B C 1
ATOM 4233 O O . ASN B 1 200 ? 1.933 35.25 6.223 1 94.88 200 ASN B O 1
ATOM 4237 N N . THR B 1 201 ? 3.738 33.875 6.059 1 96 201 THR B N 1
ATOM 4238 C CA . THR B 1 201 ? 3.359 33.062 7.207 1 96 201 THR B CA 1
ATOM 4239 C C . THR B 1 201 ? 4.133 33.5 8.453 1 96 201 THR B C 1
ATOM 4241 O O . THR B 1 201 ? 5.184 34.125 8.352 1 96 201 THR B O 1
ATOM 4244 N N . ILE B 1 202 ? 3.572 33.281 9.609 1 97 202 ILE B N 1
ATOM 4245 C CA . ILE B 1 202 ? 4.254 33.375 10.891 1 97 202 ILE B CA 1
ATOM 4246 C C . ILE B 1 202 ? 4.352 31.984 11.523 1 97 202 ILE B C 1
ATOM 4248 O O . ILE B 1 202 ? 3.338 31.406 11.922 1 97 202 ILE B O 1
ATOM 4252 N N . ALA B 1 203 ? 5.535 31.453 11.609 1 97 203 ALA B N 1
ATOM 4253 C CA . ALA B 1 203 ? 5.738 30.109 12.164 1 97 203 ALA B CA 1
ATOM 4254 C C . ALA B 1 203 ? 5.531 30.109 13.672 1 97 203 ALA B C 1
ATOM 4256 O O . ALA B 1 203 ? 5.766 31.125 14.344 1 97 203 ALA B O 1
ATOM 4257 N N . LEU B 1 204 ? 5.109 29 14.211 1 97.62 204 LEU B N 1
ATOM 4258 C CA . LEU B 1 204 ? 4.938 28.875 15.648 1 97.62 204 LEU B CA 1
ATOM 4259 C C . LEU B 1 204 ? 6.266 29.047 16.375 1 97.62 204 LEU B C 1
ATOM 4261 O O . LEU B 1 204 ? 6.297 29.531 17.516 1 97.62 204 LEU B O 1
ATOM 4265 N N . SER B 1 205 ? 7.344 28.688 15.68 1 96.69 205 SER B N 1
ATOM 4266 C CA . SER B 1 205 ? 8.672 28.734 16.266 1 96.69 205 SER B CA 1
ATOM 4267 C C . SER B 1 205 ? 9.422 30 15.859 1 96.69 205 SER B C 1
ATOM 4269 O O . SER B 1 205 ? 10.602 30.156 16.172 1 96.69 205 SER B O 1
ATOM 4271 N N . GLU B 1 206 ? 8.812 30.875 15.156 1 96.5 206 GLU B N 1
ATOM 4272 C CA . GLU B 1 206 ? 9.484 32.062 14.617 1 96.5 206 GLU B CA 1
ATOM 4273 C C . GLU B 1 206 ? 9.914 33 15.734 1 96.5 206 GLU B C 1
ATOM 4275 O O . GLU B 1 206 ? 9.164 33.219 16.688 1 96.5 206 GLU B O 1
ATOM 4280 N N . ASP B 1 207 ? 11.109 33.469 15.562 1 96.75 207 ASP B N 1
ATOM 4281 C CA . ASP B 1 207 ? 11.617 34.375 16.578 1 96.75 207 ASP B CA 1
ATOM 4282 C C . ASP B 1 207 ? 10.75 35.625 16.656 1 96.75 207 ASP B C 1
ATOM 4284 O O . ASP B 1 207 ? 10.281 36.156 15.625 1 96.75 207 ASP B O 1
ATOM 4288 N N . LEU B 1 208 ? 10.609 36.188 17.859 1 97.88 208 LEU B N 1
ATOM 4289 C CA . LEU B 1 208 ? 9.664 37.25 18.109 1 97.88 208 LEU B CA 1
ATOM 4290 C C . LEU B 1 208 ? 10.094 38.531 17.391 1 97.88 208 LEU B C 1
ATOM 4292 O O . LEU B 1 208 ? 9.258 39.344 16.984 1 97.88 208 LEU B O 1
ATOM 4296 N N . GLU B 1 209 ? 11.414 38.719 17.266 1 98 209 GLU B N 1
ATOM 4297 C CA . GLU B 1 209 ? 11.867 39.875 16.516 1 98 209 GLU B CA 1
ATOM 4298 C C . GLU B 1 209 ? 11.453 39.781 15.055 1 98 209 GLU B C 1
ATOM 4300 O O . GLU B 1 209 ? 11.094 40.812 14.445 1 98 209 GLU B O 1
ATOM 4305 N N . SER B 1 210 ? 11.633 38.656 14.539 1 97.69 210 SER B N 1
ATOM 4306 C CA . SER B 1 210 ? 11.164 38.406 13.172 1 97.69 210 SER B CA 1
ATOM 4307 C C . SER B 1 210 ? 9.656 38.594 13.062 1 97.69 210 SER B C 1
ATOM 4309 O O . SER B 1 210 ? 9.164 39.188 12.109 1 97.69 210 SER B O 1
ATOM 4311 N N . VAL B 1 211 ? 8.922 38.094 14.016 1 98.19 211 VAL B N 1
ATOM 4312 C CA . VAL B 1 211 ? 7.473 38.25 14.047 1 98.19 211 VAL B CA 1
ATOM 4313 C C . VAL B 1 211 ? 7.117 39.75 14.102 1 98.19 211 VAL B C 1
ATOM 4315 O O . VAL B 1 211 ? 6.211 40.188 13.398 1 98.19 211 VAL B O 1
ATOM 4318 N N . ARG B 1 212 ? 7.855 40.469 14.914 1 98.25 212 ARG B N 1
ATOM 4319 C CA . ARG B 1 212 ? 7.625 41.906 15.023 1 98.25 212 ARG B CA 1
ATOM 4320 C C . ARG B 1 212 ? 7.766 42.562 13.664 1 98.25 212 ARG B C 1
ATOM 4322 O O . ARG B 1 212 ? 6.902 43.344 13.266 1 98.25 212 ARG B O 1
ATOM 4329 N N . LYS B 1 213 ? 8.828 42.25 13.016 1 97.88 213 LYS B N 1
ATOM 4330 C CA . LYS B 1 213 ? 9.078 42.844 11.703 1 97.88 213 LYS B CA 1
ATOM 4331 C C . LYS B 1 213 ? 7.941 42.531 10.734 1 97.88 213 LYS B C 1
ATOM 4333 O O . LYS B 1 213 ? 7.488 43.406 10 1 97.88 213 LYS B O 1
ATOM 4338 N N . LYS B 1 214 ? 7.461 41.312 10.766 1 97.69 214 LYS B N 1
ATOM 4339 C CA . LYS B 1 214 ? 6.371 40.906 9.875 1 97.69 214 LYS B CA 1
ATOM 4340 C C . LYS B 1 214 ? 5.078 41.625 10.227 1 97.69 214 LYS B C 1
ATOM 4342 O O . LYS B 1 214 ? 4.367 42.094 9.336 1 97.69 214 LYS B O 1
ATOM 4347 N N . VAL B 1 215 ? 4.793 41.75 11.5 1 98.06 215 VAL B N 1
ATOM 4348 C CA . VAL B 1 215 ? 3.574 42.406 11.953 1 98.06 215 VAL B CA 1
ATOM 4349 C C . VAL B 1 215 ? 3.613 43.875 11.562 1 98.06 215 VAL B C 1
ATOM 4351 O O . VAL B 1 215 ? 2.627 44.438 11.062 1 98.06 215 VAL B O 1
ATOM 4354 N N . MET B 1 216 ? 4.789 44.531 11.727 1 97.56 216 MET B N 1
ATOM 4355 C CA . MET B 1 216 ? 4.926 45.938 11.43 1 97.56 216 MET B CA 1
ATOM 4356 C C . MET B 1 216 ? 4.793 46.219 9.938 1 97.56 216 MET B C 1
ATOM 4358 O O . MET B 1 216 ? 4.48 47.312 9.523 1 97.56 216 MET B O 1
ATOM 4362 N N . ASN B 1 217 ? 4.992 45.188 9.156 1 96.31 217 ASN B N 1
ATOM 4363 C CA . ASN B 1 217 ? 4.934 45.344 7.707 1 96.31 217 ASN B CA 1
ATOM 4364 C C . ASN B 1 217 ? 3.607 44.844 7.137 1 96.31 217 ASN B C 1
ATOM 4366 O O . ASN B 1 217 ? 3.43 44.812 5.918 1 96.31 217 ASN B O 1
ATOM 4370 N N . MET B 1 218 ? 2.682 44.438 7.965 1 96.88 218 MET B N 1
ATOM 4371 C CA . MET B 1 218 ? 1.387 43.938 7.504 1 96.88 218 MET B CA 1
ATOM 4372 C C . MET B 1 218 ? 0.632 45 6.734 1 96.88 218 MET B C 1
ATOM 4374 O O . MET B 1 218 ? 0.75 46.188 7.047 1 96.88 218 MET B O 1
ATOM 4378 N N . VAL B 1 219 ? -0.142 44.594 5.84 1 92.81 219 VAL B N 1
ATOM 4379 C CA . VAL B 1 219 ? -0.931 45.5 5.02 1 92.81 219 VAL B CA 1
ATOM 4380 C C . VAL B 1 219 ? -2.143 46 5.809 1 92.81 219 VAL B C 1
ATOM 4382 O O . VAL B 1 219 ? -2.867 45.188 6.406 1 92.81 219 VAL B O 1
ATOM 4385 N N . THR B 1 220 ? -2.289 47.281 5.852 1 93.62 220 THR B N 1
ATOM 4386 C CA . THR B 1 220 ? -3.432 47.875 6.52 1 93.62 220 THR B CA 1
ATOM 4387 C C . THR B 1 220 ? -4.391 48.5 5.504 1 93.62 220 THR B C 1
ATOM 4389 O O . THR B 1 220 ? -4.363 48.125 4.324 1 93.62 220 THR B O 1
ATOM 4392 N N . ASP B 1 221 ? -5.348 49.312 5.945 1 93 221 ASP B N 1
ATOM 4393 C CA . ASP B 1 221 ? -6.297 50.031 5.113 1 93 221 ASP B CA 1
ATOM 4394 C C . ASP B 1 221 ? -5.586 51.062 4.242 1 93 221 ASP B C 1
ATOM 4396 O O . ASP B 1 221 ? -5.09 52.062 4.75 1 93 221 ASP B O 1
ATOM 4400 N N . PRO B 1 222 ? -5.609 50.844 2.939 1 89.81 222 PRO B N 1
ATOM 4401 C CA . PRO B 1 222 ? -4.898 51.75 2.053 1 89.81 222 PRO B CA 1
ATOM 4402 C C . PRO B 1 222 ? -5.5 53.156 2.062 1 89.81 222 PRO B C 1
ATOM 4404 O O . PRO B 1 222 ? -4.828 54.125 1.69 1 89.81 222 PRO B O 1
ATOM 4407 N N . ALA B 1 223 ? -6.652 53.188 2.471 1 90.69 223 ALA B N 1
ATOM 4408 C CA . ALA B 1 223 ? -7.316 54.5 2.469 1 90.69 223 ALA B CA 1
ATOM 4409 C C . ALA B 1 223 ? -6.84 55.375 3.631 1 90.69 223 ALA B C 1
ATOM 4411 O O . ALA B 1 223 ? -7.066 56.562 3.648 1 90.69 223 ALA B O 1
ATOM 4412 N N . ARG B 1 224 ? -6.211 54.75 4.594 1 90.75 224 ARG B N 1
ATOM 4413 C CA . ARG B 1 224 ? -5.691 55.5 5.734 1 90.75 224 ARG B CA 1
ATOM 4414 C C . ARG B 1 224 ? -4.316 56.062 5.426 1 90.75 224 ARG B C 1
ATOM 4416 O O . ARG B 1 224 ? -3.293 55.406 5.66 1 90.75 224 ARG B O 1
ATOM 4423 N N . ILE B 1 225 ? -4.266 57.25 5.035 1 87.19 225 ILE B N 1
ATOM 4424 C CA . ILE B 1 225 ? -3.035 57.906 4.621 1 87.19 225 ILE B CA 1
ATOM 4425 C C . ILE B 1 225 ? -2.41 58.625 5.812 1 87.19 225 ILE B C 1
ATOM 4427 O O . ILE B 1 225 ? -1.203 58.531 6.043 1 87.19 225 ILE B O 1
ATOM 4431 N N . ARG B 1 226 ? -3.248 59.25 6.535 1 90.62 226 ARG B N 1
ATOM 4432 C CA . ARG B 1 226 ? -2.775 59.938 7.727 1 90.62 226 ARG B CA 1
ATOM 4433 C C . ARG B 1 226 ? -3.197 59.219 8.992 1 90.62 226 ARG B C 1
ATOM 4435 O O . ARG B 1 226 ? -4.188 58.469 8.992 1 90.62 226 ARG B O 1
ATOM 4442 N N . LYS B 1 227 ? -2.59 59.5 10.078 1 87.81 227 LYS B N 1
ATOM 4443 C CA . LYS B 1 227 ? -2.766 58.844 11.367 1 87.81 227 LYS B CA 1
ATOM 4444 C C . LYS B 1 227 ? -4.207 58.969 11.852 1 87.81 227 LYS B C 1
ATOM 4446 O O . LYS B 1 227 ? -4.746 58.031 12.453 1 87.81 227 LYS B O 1
ATOM 4451 N N . ASN B 1 228 ? -4.812 60.125 11.492 1 90.69 228 ASN B N 1
ATOM 4452 C CA . ASN B 1 228 ? -6.133 60.406 12.047 1 90.69 228 ASN B CA 1
ATOM 4453 C C . ASN B 1 228 ? -7.234 60.125 11.023 1 90.69 228 ASN B C 1
ATOM 4455 O O . ASN B 1 228 ? -8.406 60.438 11.281 1 90.69 228 ASN B O 1
ATOM 4459 N N . ASP B 1 229 ? -6.816 59.594 9.883 1 94.44 229 ASP B N 1
ATOM 4460 C CA . ASP B 1 229 ? -7.832 59.219 8.906 1 94.44 229 ASP B CA 1
ATOM 4461 C C . ASP B 1 229 ? -8.688 58.062 9.414 1 94.44 229 ASP B C 1
ATOM 4463 O O . ASP B 1 229 ? -8.172 57.125 10 1 94.44 229 ASP B O 1
ATOM 4467 N N . PRO B 1 230 ? -10.055 58.25 9.273 1 94.88 230 PRO B N 1
ATOM 4468 C CA . PRO B 1 230 ? -10.883 57.094 9.633 1 94.88 230 PRO B CA 1
ATOM 4469 C C . PRO B 1 230 ? -10.5 55.844 8.875 1 94.88 230 PRO B C 1
ATOM 4471 O O . PRO B 1 230 ? -10.188 55.906 7.684 1 94.88 230 PRO B O 1
ATOM 4474 N N . GLY B 1 231 ? -10.461 54.688 9.617 1 95.06 231 GLY B N 1
ATOM 4475 C CA . GLY B 1 231 ? -10.07 53.438 9.008 1 95.06 231 GLY B CA 1
ATOM 4476 C C . GLY B 1 231 ? -11.258 52.531 8.664 1 95.06 231 GLY B C 1
ATOM 4477 O O . GLY B 1 231 ? -12.383 52.812 9.062 1 95.06 231 GLY B O 1
ATOM 4478 N N . HIS B 1 232 ? -11.07 51.562 7.914 1 96.12 232 HIS B N 1
ATOM 4479 C CA . HIS B 1 232 ? -12.016 50.5 7.539 1 96.12 232 HIS B CA 1
ATOM 4480 C C . HIS B 1 232 ? -11.508 49.125 7.965 1 96.12 232 HIS B C 1
ATOM 4482 O O . HIS B 1 232 ? -10.898 48.406 7.164 1 96.12 232 HIS B O 1
ATOM 4488 N N . PRO B 1 233 ? -11.852 48.75 9.172 1 95.5 233 PRO B N 1
ATOM 4489 C CA . PRO B 1 233 ? -11.336 47.5 9.711 1 95.5 233 PRO B CA 1
ATOM 4490 C C . PRO B 1 233 ? -11.648 46.281 8.82 1 95.5 233 PRO B C 1
ATOM 4492 O O . PRO B 1 233 ? -10.883 45.312 8.781 1 95.5 233 PRO B O 1
ATOM 4495 N N . GLU B 1 234 ? -12.734 46.375 8.023 1 93.06 234 GLU B N 1
ATOM 4496 C CA . GLU B 1 234 ? -13.203 45.219 7.246 1 93.06 234 GLU B CA 1
ATOM 4497 C C . GLU B 1 234 ? -12.234 44.906 6.117 1 93.06 234 GLU B C 1
ATOM 4499 O O . GLU B 1 234 ? -12.273 43.781 5.57 1 93.06 234 GLU B O 1
ATOM 4504 N N . VAL B 1 235 ? -11.328 45.75 5.746 1 93.69 235 VAL B N 1
ATOM 4505 C CA . VAL B 1 235 ? -10.398 45.5 4.648 1 93.69 235 VAL B CA 1
ATOM 4506 C C . VAL B 1 235 ? -8.969 45.438 5.188 1 93.69 235 VAL B C 1
ATOM 4508 O O . VAL B 1 235 ? -8.016 45.312 4.414 1 93.69 235 VAL B O 1
ATOM 4511 N N . CYS B 1 236 ? -8.766 45.562 6.52 1 95.19 236 CYS B N 1
ATOM 4512 C CA . CYS B 1 236 ? -7.445 45.656 7.141 1 95.19 236 CYS B CA 1
ATOM 4513 C C . CYS B 1 236 ? -6.984 44.281 7.648 1 95.19 236 CYS B C 1
ATOM 4515 O O . CYS B 1 236 ? -7.645 43.688 8.492 1 95.19 236 CYS B O 1
ATOM 4517 N N . THR B 1 237 ? -5.82 43.812 7.215 1 95.88 237 THR B N 1
ATOM 4518 C CA . THR B 1 237 ? -5.246 42.531 7.633 1 95.88 237 THR B CA 1
ATOM 4519 C C . THR B 1 237 ? -4.918 42.531 9.125 1 95.88 237 THR B C 1
ATOM 4521 O O . THR B 1 237 ? -5.133 41.531 9.82 1 95.88 237 THR B O 1
ATOM 4524 N N . VAL B 1 238 ? -4.445 43.625 9.555 1 96.75 238 VAL B N 1
ATOM 4525 C CA . VAL B 1 238 ? -4.078 43.781 10.953 1 96.75 238 VAL B CA 1
ATOM 4526 C C . VAL B 1 238 ? -5.309 43.562 11.836 1 96.75 238 VAL B C 1
ATOM 4528 O O . VAL B 1 238 ? -5.238 42.875 12.859 1 96.75 238 VAL B O 1
ATOM 4531 N N . PHE B 1 239 ? -6.383 44.156 11.43 1 96 239 PHE B N 1
ATOM 4532 C CA . PHE B 1 239 ? -7.602 44 12.219 1 96 239 PHE B CA 1
ATOM 4533 C C . PHE B 1 239 ? -8.094 42.562 12.211 1 96 239 PHE B C 1
ATOM 4535 O O . PHE B 1 239 ? -8.602 42.094 13.227 1 96 239 PHE B O 1
ATOM 4542 N N . ALA B 1 240 ? -7.973 41.906 11.117 1 94.25 240 ALA B N 1
ATOM 4543 C CA . ALA B 1 240 ? -8.336 40.469 11.047 1 94.25 240 ALA B CA 1
ATOM 4544 C C . ALA B 1 240 ? -7.574 39.688 12.094 1 94.25 240 ALA B C 1
ATOM 4546 O O . ALA B 1 240 ? -8.133 38.781 12.719 1 94.25 240 ALA B O 1
ATOM 4547 N N . TYR B 1 241 ? -6.371 39.969 12.289 1 96.75 241 TYR B N 1
ATOM 4548 C CA . TYR B 1 241 ? -5.562 39.281 13.289 1 96.75 241 TYR B CA 1
ATOM 4549 C C . TYR B 1 241 ? -6.008 39.688 14.695 1 96.75 241 TYR B C 1
ATOM 4551 O O . TYR B 1 241 ? -6.004 38.844 15.602 1 96.75 241 TYR B O 1
ATOM 4559 N N . HIS B 1 242 ? -6.344 40.969 14.859 1 96.5 242 HIS B N 1
ATOM 4560 C CA . HIS B 1 242 ? -6.848 41.375 16.156 1 96.5 242 HIS B CA 1
ATOM 4561 C C . HIS B 1 242 ? -8.078 40.594 16.562 1 96.5 242 HIS B C 1
ATOM 4563 O O . HIS B 1 242 ? -8.273 40.281 17.75 1 96.5 242 HIS B O 1
ATOM 4569 N N . GLN B 1 243 ? -8.906 40.25 15.641 1 94.75 243 GLN B N 1
ATOM 4570 C CA . GLN B 1 243 ? -10.117 39.5 15.906 1 94.75 243 GLN B CA 1
ATOM 4571 C C . GLN B 1 243 ? -9.789 38.125 16.516 1 94.75 243 GLN B C 1
ATOM 4573 O O . GLN B 1 243 ? -10.602 37.562 17.234 1 94.75 243 GLN B O 1
ATOM 4578 N N . ILE B 1 244 ? -8.602 37.688 16.312 1 94.19 244 ILE B N 1
ATOM 4579 C CA . ILE B 1 244 ? -8.195 36.375 16.766 1 94.19 244 ILE B CA 1
ATOM 4580 C C . ILE B 1 244 ? -7.332 36.5 18.031 1 94.19 244 ILE B C 1
ATOM 4582 O O . ILE B 1 244 ? -7.555 35.812 19.016 1 94.19 244 ILE B O 1
ATOM 4586 N N . PHE B 1 245 ? -6.414 37.469 18.016 1 96.38 245 PHE B N 1
ATOM 4587 C CA . PHE B 1 245 ? -5.375 37.5 19.031 1 96.38 245 PHE B CA 1
ATOM 4588 C C . PHE B 1 245 ? -5.703 38.531 20.109 1 96.38 245 PHE B C 1
ATOM 4590 O O . PHE B 1 245 ? -5.102 38.531 21.188 1 96.38 245 PHE B O 1
ATOM 4597 N N . SER B 1 246 ? -6.602 39.469 19.781 1 94.88 246 SER B N 1
ATOM 4598 C CA . SER B 1 246 ? -6.844 40.625 20.656 1 94.88 246 SER B CA 1
ATOM 4599 C C . SER B 1 246 ? -8.305 40.688 21.078 1 94.88 246 SER B C 1
ATOM 4601 O O . SER B 1 246 ? -8.93 41.75 20.984 1 94.88 246 SER B O 1
ATOM 4603 N N . GLN B 1 247 ? -8.797 39.656 21.5 1 91.75 247 GLN B N 1
ATOM 4604 C CA . GLN B 1 247 ? -10.227 39.594 21.766 1 91.75 247 GLN B CA 1
ATOM 4605 C C . GLN B 1 247 ? -10.648 40.594 22.828 1 91.75 247 GLN B C 1
ATOM 4607 O O . GLN B 1 247 ? -11.734 41.156 22.75 1 91.75 247 GLN B O 1
ATOM 4612 N N . GLU B 1 248 ? -9.828 40.875 23.766 1 93.38 248 GLU B N 1
ATOM 4613 C CA . GLU B 1 248 ? -10.156 41.75 24.891 1 93.38 248 GLU B CA 1
ATOM 4614 C C . GLU B 1 248 ? -10.258 43.219 24.438 1 93.38 248 GLU B C 1
ATOM 4616 O O . GLU B 1 248 ? -10.945 44.031 25.062 1 93.38 248 GLU B O 1
ATOM 4621 N N . ILE B 1 249 ? -9.633 43.5 23.328 1 94.75 249 ILE B N 1
ATOM 4622 C CA . ILE B 1 249 ? -9.57 44.938 22.969 1 94.75 249 ILE B CA 1
ATOM 4623 C C . ILE B 1 249 ? -10.07 45.125 21.531 1 94.75 249 ILE B C 1
ATOM 4625 O O . ILE B 1 249 ? -9.938 46.188 20.969 1 94.75 249 ILE B O 1
ATOM 4629 N N . VAL B 1 250 ? -10.578 44.125 20.953 1 95.75 250 VAL B N 1
ATOM 4630 C CA . VAL B 1 250 ? -10.906 44.156 19.531 1 95.75 250 VAL B CA 1
ATOM 4631 C C . VAL B 1 250 ? -11.984 45.219 19.281 1 95.75 250 VAL B C 1
ATOM 4633 O O . VAL B 1 250 ? -11.93 45.938 18.297 1 95.75 250 VAL B O 1
ATOM 4636 N N . ALA B 1 251 ? -12.969 45.281 20.125 1 96.56 251 ALA B N 1
ATOM 4637 C CA . ALA B 1 251 ? -14.039 46.25 19.984 1 96.56 251 ALA B CA 1
ATOM 4638 C C . ALA B 1 251 ? -13.508 47.688 20.062 1 96.56 251 ALA B C 1
ATOM 4640 O O . ALA B 1 251 ? -13.859 48.531 19.25 1 96.56 251 ALA B O 1
ATOM 4641 N N . GLU B 1 252 ? -12.719 47.875 21.047 1 96.94 252 GLU B N 1
ATOM 4642 C CA . GLU B 1 252 ? -12.094 49.156 21.203 1 96.94 252 GLU B CA 1
ATOM 4643 C C . GLU B 1 252 ? -11.195 49.5 20.016 1 96.94 252 GLU B C 1
ATOM 4645 O O . GLU B 1 252 ? -11.188 50.625 19.531 1 96.94 252 GLU B O 1
ATOM 4650 N N . THR B 1 253 ? -10.445 48.594 19.578 1 96.62 253 THR B N 1
ATOM 4651 C CA . THR B 1 253 ? -9.555 48.781 18.438 1 96.62 253 THR B CA 1
ATOM 4652 C C . THR B 1 253 ? -10.344 49.156 17.188 1 96.62 253 THR B C 1
ATOM 4654 O O . THR B 1 253 ? -9.938 50.031 16.422 1 96.62 253 THR B O 1
ATOM 4657 N N . GLU B 1 254 ? -11.461 48.469 17 1 96.81 254 GLU B N 1
ATOM 4658 C CA . GLU B 1 254 ? -12.32 48.75 15.859 1 96.81 254 GLU B CA 1
ATOM 4659 C C . GLU B 1 254 ? -12.844 50.188 15.922 1 96.81 254 GLU B C 1
ATOM 4661 O O . GLU B 1 254 ? -12.781 50.906 14.93 1 96.81 254 GLU B O 1
ATOM 4666 N N . GLU B 1 255 ? -13.344 50.531 17.047 1 96.94 255 GLU B N 1
ATOM 4667 C CA . GLU B 1 255 ? -13.898 51.875 17.234 1 96.94 255 GLU B CA 1
ATOM 4668 C C . GLU B 1 255 ? -12.828 52.938 17.016 1 96.94 255 GLU B C 1
ATOM 4670 O O . GLU B 1 255 ? -13.055 53.938 16.312 1 96.94 255 GLU B O 1
ATOM 4675 N N . ASP B 1 256 ? -11.703 52.719 17.641 1 96.62 256 ASP B N 1
ATOM 4676 C CA . ASP B 1 256 ? -10.602 53.656 17.516 1 96.62 256 ASP B CA 1
ATOM 4677 C C . ASP B 1 256 ? -10.125 53.781 16.078 1 96.62 256 ASP B C 1
ATOM 4679 O O . ASP B 1 256 ? -9.789 54.875 15.617 1 96.62 256 ASP B O 1
ATOM 4683 N N . CYS B 1 257 ? -10.094 52.719 15.359 1 96.5 257 CYS B N 1
ATOM 4684 C CA . CYS B 1 257 ? -9.695 52.719 13.961 1 96.5 257 CYS B CA 1
ATOM 4685 C C . CYS B 1 257 ? -10.688 53.5 13.109 1 96.5 257 CYS B C 1
ATOM 4687 O O . CYS B 1 257 ? -10.297 54.375 12.352 1 96.5 257 CYS B O 1
ATOM 4689 N N . ARG B 1 258 ? -11.961 53.188 13.312 1 96.69 258 ARG B N 1
ATOM 4690 C CA . ARG B 1 258 ? -13.016 53.812 12.523 1 96.69 258 ARG B CA 1
ATOM 4691 C C . ARG B 1 258 ? -13.078 55.312 12.789 1 96.69 258 ARG B C 1
ATOM 4693 O O . ARG B 1 258 ? -13.414 56.125 11.898 1 96.69 258 ARG B O 1
ATOM 4700 N N . GLN B 1 259 ? -12.719 55.688 13.992 1 96.44 259 GLN B N 1
ATOM 4701 C CA . GLN B 1 259 ? -12.797 57.094 14.375 1 96.44 259 GLN B CA 1
ATOM 4702 C C . GLN B 1 259 ? -11.453 57.781 14.18 1 96.44 259 GLN B C 1
ATOM 4704 O O . GLN B 1 259 ? -11.312 59 14.477 1 96.44 259 GLN B O 1
ATOM 4709 N N . GLY B 1 260 ? -10.5 57.094 13.781 1 94.81 260 GLY B N 1
ATOM 4710 C CA . GLY B 1 260 ? -9.188 57.656 13.547 1 94.81 260 GLY B CA 1
ATOM 4711 C C . GLY B 1 260 ? -8.477 58.062 14.828 1 94.81 260 GLY B C 1
ATOM 4712 O O . GLY B 1 260 ? -7.727 59.031 14.852 1 94.81 260 GLY B O 1
ATOM 4713 N N . ARG B 1 261 ? -8.734 57.312 15.859 1 95.62 261 ARG B N 1
ATOM 4714 C CA . ARG B 1 261 ? -8.18 57.656 17.156 1 95.62 261 ARG B CA 1
ATOM 4715 C C . ARG B 1 261 ? -6.902 56.875 17.438 1 95.62 261 ARG B C 1
ATOM 4717 O O . ARG B 1 261 ? -6.176 57.156 18.391 1 95.62 261 ARG B O 1
ATOM 4724 N N . ILE B 1 262 ? -6.586 55.938 16.562 1 95.19 262 ILE B N 1
ATOM 4725 C CA . ILE B 1 262 ? -5.375 55.156 16.703 1 95.19 262 ILE B CA 1
ATOM 4726 C C . ILE B 1 262 ? -4.656 55.062 15.359 1 95.19 262 ILE B C 1
ATOM 4728 O O . ILE B 1 262 ? -5.289 54.875 14.32 1 95.19 262 ILE B O 1
ATOM 4732 N N . GLY B 1 263 ? -3.352 55.312 15.383 1 94.88 263 GLY B N 1
ATOM 4733 C CA . GLY B 1 263 ? -2.559 55.125 14.18 1 94.88 263 GLY B CA 1
ATOM 4734 C C . GLY B 1 263 ? -2.273 53.656 13.875 1 94.88 263 GLY B C 1
ATOM 4735 O O . GLY B 1 263 ? -2.283 52.812 14.773 1 94.88 263 GLY B O 1
ATOM 4736 N N . CYS B 1 264 ? -1.956 53.438 12.617 1 96.06 264 CYS B N 1
ATOM 4737 C CA . CYS B 1 264 ? -1.712 52.062 12.18 1 96.06 264 CYS B CA 1
ATOM 4738 C C . CYS B 1 264 ? -0.494 51.469 12.883 1 96.06 264 CYS B C 1
ATOM 4740 O O . CYS B 1 264 ? -0.466 50.281 13.195 1 96.06 264 CYS B O 1
ATOM 4742 N N . VAL B 1 265 ? 0.559 52.219 13.141 1 96 265 VAL B N 1
ATOM 4743 C CA . VAL B 1 265 ? 1.778 51.75 13.789 1 96 265 VAL B CA 1
ATOM 4744 C C . VAL B 1 265 ? 1.464 51.312 15.219 1 96 265 VAL B C 1
ATOM 4746 O O . VAL B 1 265 ? 1.874 50.219 15.633 1 96 265 VAL B O 1
ATOM 4749 N N . GLU B 1 266 ? 0.726 52.125 15.891 1 95.81 266 GLU B N 1
ATOM 4750 C CA . GLU B 1 266 ? 0.343 51.781 17.25 1 95.81 266 GLU B CA 1
ATOM 4751 C C . GLU B 1 266 ? -0.55 50.531 17.281 1 95.81 266 GLU B C 1
ATOM 4753 O O . GLU B 1 266 ? -0.411 49.688 18.156 1 95.81 266 GLU B O 1
ATOM 4758 N N . CYS B 1 267 ? -1.481 50.469 16.359 1 97.19 267 CYS B N 1
ATOM 4759 C CA . CYS B 1 267 ? -2.367 49.312 16.234 1 97.19 267 CYS B CA 1
ATOM 4760 C C . CYS B 1 267 ? -1.566 48.031 16.016 1 97.19 267 CYS B C 1
ATOM 4762 O O . CYS B 1 267 ? -1.859 47 16.641 1 97.19 267 CYS B O 1
ATOM 4764 N N . LYS B 1 268 ? -0.546 48.094 15.227 1 97.81 268 LYS B N 1
ATOM 4765 C CA . LYS B 1 268 ? 0.323 46.969 14.953 1 97.81 268 LYS B CA 1
ATOM 4766 C C . LYS B 1 268 ? 1.134 46.594 16.188 1 97.81 268 LYS B C 1
ATOM 4768 O O . LYS B 1 268 ? 1.353 45.406 16.453 1 97.81 268 LYS B O 1
ATOM 4773 N N . LYS B 1 269 ? 1.572 47.562 16.875 1 97.75 269 LYS B N 1
ATOM 4774 C CA . LYS B 1 269 ? 2.326 47.281 18.094 1 97.75 269 LYS B CA 1
ATOM 4775 C C . LYS B 1 269 ? 1.479 46.5 19.094 1 97.75 269 LYS B C 1
ATOM 4777 O O . LYS B 1 269 ? 1.959 45.562 19.719 1 97.75 269 LYS B O 1
ATOM 4782 N N . ARG B 1 270 ? 0.231 46.938 19.25 1 97.44 270 ARG B N 1
ATOM 4783 C CA . ARG B 1 270 ? -0.69 46.219 20.125 1 97.44 270 ARG B CA 1
ATOM 4784 C C . ARG B 1 270 ? -0.905 44.781 19.656 1 97.44 270 ARG B C 1
ATOM 4786 O O . ARG B 1 270 ? -0.949 43.844 20.469 1 97.44 270 ARG B O 1
ATOM 4793 N N . LEU B 1 271 ? -1.062 44.688 18.391 1 98.12 271 LEU B N 1
ATOM 4794 C CA . LEU B 1 271 ? -1.234 43.344 17.844 1 98.12 271 LEU B CA 1
ATOM 4795 C C . LEU B 1 271 ? -0.02 42.469 18.125 1 98.12 271 LEU B C 1
ATOM 4797 O O . LEU B 1 271 ? -0.166 41.312 18.531 1 98.12 271 LEU B O 1
ATOM 4801 N N . PHE B 1 272 ? 1.191 43 17.891 1 98.25 272 PHE B N 1
ATOM 4802 C CA . PHE B 1 272 ? 2.42 42.25 18.141 1 98.25 272 PHE B CA 1
ATOM 4803 C C . PHE B 1 272 ? 2.49 41.781 19.578 1 98.25 272 PHE B C 1
ATOM 4805 O O . PHE B 1 272 ? 2.887 40.625 19.859 1 98.25 272 PHE B O 1
ATOM 4812 N N . GLU B 1 273 ? 2.111 42.625 20.5 1 98 273 GLU B N 1
ATOM 4813 C CA . GLU B 1 273 ? 2.119 42.25 21.906 1 98 273 GLU B CA 1
ATOM 4814 C C . GLU B 1 273 ? 1.219 41.062 22.156 1 98 273 GLU B C 1
ATOM 4816 O O . GLU B 1 273 ? 1.588 40.125 22.906 1 98 273 GLU B O 1
ATOM 4821 N N . ASN B 1 274 ? 0.077 41.094 21.578 1 97.94 274 ASN B N 1
ATOM 4822 C CA . ASN B 1 274 ? -0.87 40 21.781 1 97.94 274 ASN B CA 1
ATOM 4823 C C . ASN B 1 274 ? -0.401 38.719 21.094 1 97.94 274 ASN B C 1
ATOM 4825 O O . ASN B 1 274 ? -0.569 37.625 21.625 1 97.94 274 ASN B O 1
ATOM 4829 N N . ILE B 1 275 ? 0.136 38.812 19.875 1 98.19 275 ILE B N 1
ATOM 4830 C CA . ILE B 1 275 ? 0.687 37.656 19.188 1 98.19 275 ILE B CA 1
ATOM 4831 C C . ILE B 1 275 ? 1.841 37.094 20 1 98.19 275 ILE B C 1
ATOM 4833 O O . ILE B 1 275 ? 1.967 35.875 20.125 1 98.19 275 ILE B O 1
ATOM 4837 N N . SER B 1 276 ? 2.648 38 20.531 1 98.12 276 SER B N 1
ATOM 4838 C CA . SER B 1 276 ? 3.77 37.562 21.359 1 98.12 276 SER B CA 1
ATOM 4839 C C . SER B 1 276 ? 3.289 36.781 22.594 1 98.12 276 SER B C 1
ATOM 4841 O O . SER B 1 276 ? 3.865 35.75 22.953 1 98.12 276 SER B O 1
ATOM 4843 N N . ARG B 1 277 ? 2.262 37.312 23.234 1 97.56 277 ARG B N 1
ATOM 4844 C CA . ARG B 1 277 ? 1.695 36.656 24.391 1 97.56 277 ARG B CA 1
ATOM 4845 C C . ARG B 1 277 ? 1.2 35.25 24.031 1 97.56 277 ARG B C 1
ATOM 4847 O O . ARG B 1 277 ? 1.289 34.344 24.844 1 97.56 277 ARG B O 1
ATOM 4854 N N . PHE B 1 278 ? 0.657 35.125 22.891 1 97.5 278 PHE B N 1
ATOM 4855 C CA . PHE B 1 278 ? 0.159 33.844 22.391 1 97.5 278 PHE B CA 1
ATOM 4856 C C . PHE B 1 278 ? 1.312 32.906 22.094 1 97.5 278 PHE B C 1
ATOM 4858 O O . PHE B 1 278 ? 1.273 31.719 22.469 1 97.5 278 PHE B O 1
ATOM 4865 N N . LEU B 1 279 ? 2.4 33.344 21.438 1 98.31 279 LEU B N 1
ATOM 4866 C CA . LEU B 1 279 ? 3.484 32.531 20.922 1 98.31 279 LEU B CA 1
ATOM 4867 C C . LEU B 1 279 ? 4.469 32.156 22.016 1 98.31 279 LEU B C 1
ATOM 4869 O O . LEU B 1 279 ? 5.082 31.094 21.984 1 98.31 279 LEU B O 1
ATOM 4873 N N . GLU B 1 280 ? 4.625 33.031 22.984 1 98 280 GLU B N 1
ATOM 4874 C CA . GLU B 1 280 ? 5.691 32.875 23.969 1 98 280 GLU B CA 1
ATOM 4875 C C . GLU B 1 280 ? 5.594 31.547 24.703 1 98 280 GLU B C 1
ATOM 4877 O O . GLU B 1 280 ? 6.586 30.828 24.828 1 98 280 GLU B O 1
ATOM 4882 N N . PRO B 1 281 ? 4.363 31.234 25.266 1 98 281 PRO B N 1
ATOM 4883 C CA . PRO B 1 281 ? 4.273 29.938 25.953 1 98 281 PRO B CA 1
ATOM 4884 C C . PRO B 1 281 ? 4.566 28.766 25.031 1 98 281 PRO B C 1
ATOM 4886 O O . PRO B 1 281 ? 5.176 27.781 25.453 1 98 281 PRO B O 1
ATOM 4889 N N . ILE B 1 282 ? 4.133 28.766 23.812 1 98.31 282 ILE B N 1
ATOM 4890 C CA . ILE B 1 282 ? 4.391 27.719 22.828 1 98.31 282 ILE B CA 1
ATOM 4891 C C . ILE B 1 282 ? 5.891 27.609 22.578 1 98.31 282 ILE B C 1
ATOM 4893 O O . ILE B 1 282 ? 6.453 26.516 22.594 1 98.31 282 ILE B O 1
ATOM 4897 N N . GLN B 1 283 ? 6.527 28.766 22.391 1 98.31 283 GLN B N 1
ATOM 4898 C CA . GLN B 1 283 ? 7.949 28.797 22.062 1 98.31 283 GLN B CA 1
ATOM 4899 C C . GLN B 1 283 ? 8.789 28.328 23.25 1 98.31 283 GLN B C 1
ATOM 4901 O O . GLN B 1 283 ? 9.812 27.672 23.078 1 98.31 283 GLN B O 1
ATOM 4906 N N . SER B 1 284 ? 8.383 28.734 24.438 1 98.19 284 SER B N 1
ATOM 4907 C CA . SER B 1 284 ? 9.07 28.266 25.641 1 98.19 284 SER B CA 1
ATOM 4908 C C . SER B 1 284 ? 9.016 26.734 25.75 1 98.19 284 SER B C 1
ATOM 4910 O O . SER B 1 284 ? 10.039 26.094 25.984 1 98.19 284 SER B O 1
ATOM 4912 N N . LYS B 1 285 ? 7.82 26.219 25.578 1 98.25 285 LYS B N 1
ATOM 4913 C CA . LYS B 1 285 ? 7.664 24.766 25.625 1 98.25 285 LYS B CA 1
ATOM 4914 C C . LYS B 1 285 ? 8.453 24.094 24.516 1 98.25 285 LYS B C 1
ATOM 4916 O O . LYS B 1 285 ? 9.039 23.016 24.703 1 98.25 285 LYS B O 1
ATOM 4921 N N . ARG B 1 286 ? 8.438 24.625 23.344 1 97.88 286 ARG B N 1
ATOM 4922 C CA . ARG B 1 286 ? 9.219 24.094 22.234 1 97.88 286 ARG B CA 1
ATOM 4923 C C . ARG B 1 286 ? 10.695 23.969 22.609 1 97.88 286 ARG B C 1
ATOM 4925 O O . ARG B 1 286 ? 11.328 22.953 22.344 1 97.88 286 ARG B O 1
ATOM 4932 N N . ARG B 1 287 ? 11.203 25.062 23.172 1 97.62 287 ARG B N 1
ATOM 4933 C CA . ARG B 1 287 ? 12.609 25.062 23.578 1 97.62 287 ARG B CA 1
ATOM 4934 C C . ARG B 1 287 ? 12.898 23.938 24.562 1 97.62 287 ARG B C 1
ATOM 4936 O O . ARG B 1 287 ? 13.93 23.266 24.453 1 97.62 287 ARG B O 1
ATOM 4943 N N . GLU B 1 288 ? 12.023 23.75 25.469 1 98.25 288 GLU B N 1
ATOM 4944 C CA . GLU B 1 288 ? 12.164 22.641 26.406 1 98.25 288 GLU B CA 1
ATOM 4945 C C . GLU B 1 288 ? 12.211 21.297 25.688 1 98.25 288 GLU B C 1
ATOM 4947 O O . GLU B 1 288 ? 13.07 20.469 25.984 1 98.25 288 GLU B O 1
ATOM 4952 N N . LEU B 1 289 ? 11.336 21.094 24.797 1 98.44 289 LEU B N 1
ATOM 4953 C CA . LEU B 1 289 ? 11.219 19.828 24.062 1 98.44 289 LEU B CA 1
ATOM 4954 C C . LEU B 1 289 ? 12.422 19.625 23.156 1 98.44 289 LEU B C 1
ATOM 4956 O O . LEU B 1 289 ? 12.898 18.5 23 1 98.44 289 LEU B O 1
ATOM 4960 N N . GLU B 1 290 ? 12.883 20.703 22.516 1 97.12 290 GLU B N 1
ATOM 4961 C CA . GLU B 1 290 ? 14.07 20.625 21.656 1 97.12 290 GLU B CA 1
ATOM 4962 C C . GLU B 1 290 ? 15.297 20.203 22.453 1 97.12 290 GLU B C 1
ATOM 4964 O O . GLU B 1 290 ? 16.203 19.562 21.922 1 97.12 290 GLU B O 1
ATOM 4969 N N . ASN B 1 291 ? 15.289 20.531 23.719 1 97.38 291 ASN B N 1
ATOM 4970 C CA . ASN B 1 291 ? 16.391 20.172 24.609 1 97.38 291 ASN B CA 1
ATOM 4971 C C . ASN B 1 291 ? 16.203 18.797 25.219 1 97.38 291 ASN B C 1
ATOM 4973 O O . ASN B 1 291 ? 17.062 18.312 25.969 1 97.38 291 ASN B O 1
ATOM 4977 N N . ASP B 1 292 ? 15.102 18.172 24.969 1 97.94 292 ASP B N 1
ATOM 4978 C CA . ASP B 1 292 ? 14.812 16.828 25.453 1 97.94 292 ASP B CA 1
ATOM 4979 C C . ASP B 1 292 ? 14.234 15.961 24.328 1 97.94 292 ASP B C 1
ATOM 4981 O O . ASP B 1 292 ? 13.125 15.445 24.453 1 97.94 292 ASP B O 1
ATOM 4985 N N . LEU B 1 293 ? 15 15.781 23.359 1 97.75 293 LEU B N 1
ATOM 4986 C CA . LEU B 1 293 ? 14.555 15.039 22.188 1 97.75 293 LEU B CA 1
ATOM 4987 C C . LEU B 1 293 ? 14.227 13.594 22.547 1 97.75 293 LEU B C 1
ATOM 4989 O O . LEU B 1 293 ? 13.406 12.961 21.875 1 97.75 293 LEU B O 1
ATOM 4993 N N . ASP B 1 294 ? 14.891 13.07 23.578 1 98.31 294 ASP B N 1
ATOM 4994 C CA . ASP B 1 294 ? 14.578 11.719 24.031 1 98.31 294 ASP B CA 1
ATOM 4995 C C . ASP B 1 294 ? 13.109 11.609 24.438 1 98.31 294 ASP B C 1
ATOM 4997 O O . ASP B 1 294 ? 12.461 10.594 24.172 1 98.31 294 ASP B O 1
ATOM 5001 N N . TYR B 1 295 ? 12.719 12.656 25.156 1 98.56 295 TYR B N 1
ATOM 5002 C CA . TYR B 1 295 ? 11.305 12.68 25.531 1 98.56 295 TYR B CA 1
ATOM 5003 C C . TYR B 1 295 ? 10.414 12.672 24.297 1 98.56 295 TYR B C 1
ATOM 5005 O O . TYR B 1 295 ? 9.438 11.914 24.234 1 98.56 295 TYR B O 1
ATOM 5013 N N . VAL B 1 296 ? 10.695 13.477 23.312 1 98.69 296 VAL B N 1
ATOM 5014 C CA . VAL B 1 296 ? 9.906 13.586 22.078 1 98.69 296 VAL B CA 1
ATOM 5015 C C . VAL B 1 296 ? 9.867 12.234 21.375 1 98.69 296 VAL B C 1
ATOM 5017 O O . VAL B 1 296 ? 8.797 11.758 20.984 1 98.69 296 VAL B O 1
ATOM 5020 N N . LEU B 1 297 ? 11.008 11.641 21.219 1 98.62 297 LEU B N 1
ATOM 5021 C CA . LEU B 1 297 ? 11.094 10.336 20.578 1 98.62 297 LEU B CA 1
ATOM 5022 C C . LEU B 1 297 ? 10.352 9.281 21.375 1 98.62 297 LEU B C 1
ATOM 5024 O O . LEU B 1 297 ? 9.766 8.352 20.812 1 98.62 297 LEU B O 1
ATOM 5028 N N . GLY B 1 298 ? 10.406 9.422 22.656 1 98.75 298 GLY B N 1
ATOM 5029 C CA . GLY B 1 298 ? 9.633 8.539 23.516 1 98.75 298 GLY B CA 1
ATOM 5030 C C . GLY B 1 298 ? 8.133 8.648 23.297 1 98.75 298 GLY B C 1
ATOM 5031 O O . GLY B 1 298 ? 7.43 7.641 23.266 1 98.75 298 GLY B O 1
ATOM 5032 N N . VAL B 1 299 ? 7.652 9.891 23.156 1 98.81 299 VAL B N 1
ATOM 5033 C CA . VAL B 1 299 ? 6.238 10.133 22.891 1 98.81 299 VAL B CA 1
ATOM 5034 C C . VAL B 1 299 ? 5.844 9.469 21.562 1 98.81 299 VAL B C 1
ATOM 5036 O O . VAL B 1 299 ? 4.801 8.812 21.484 1 98.81 299 VAL B O 1
ATOM 5039 N N . ILE B 1 300 ? 6.688 9.602 20.594 1 98.81 300 ILE B N 1
ATOM 5040 C CA . ILE B 1 300 ? 6.438 9.016 19.281 1 98.81 300 ILE B CA 1
ATOM 5041 C C . ILE B 1 300 ? 6.371 7.496 19.391 1 98.81 300 ILE B C 1
ATOM 5043 O O . ILE B 1 300 ? 5.438 6.871 18.875 1 98.81 300 ILE B O 1
ATOM 5047 N N . SER B 1 301 ? 7.332 6.949 20.062 1 98.75 301 SER B N 1
ATOM 5048 C CA . SER B 1 301 ? 7.43 5.496 20.203 1 98.75 301 SER B CA 1
ATOM 5049 C C . SER B 1 301 ? 6.246 4.938 20.984 1 98.75 301 SER B C 1
ATOM 5051 O O . SER B 1 301 ? 5.66 3.926 20.594 1 98.75 301 SER B O 1
ATOM 5053 N N . GLU B 1 302 ? 5.961 5.57 22.078 1 98.81 302 GLU B N 1
ATOM 5054 C CA . GLU B 1 302 ? 4.828 5.129 22.891 1 98.81 302 GLU B CA 1
ATOM 5055 C C . GLU B 1 302 ? 3.51 5.309 22.141 1 98.81 302 GLU B C 1
ATOM 5057 O O . GLU B 1 302 ? 2.625 4.453 22.203 1 98.81 302 GLU B O 1
ATOM 5062 N N . GLY B 1 303 ? 3.404 6.426 21.469 1 98.88 303 GLY B N 1
ATOM 5063 C CA . GLY B 1 303 ? 2.23 6.637 20.641 1 98.88 303 GLY B CA 1
ATOM 5064 C C . GLY B 1 303 ? 2.062 5.582 19.562 1 98.88 303 GLY B C 1
ATOM 5065 O O . GLY B 1 303 ? 0.953 5.098 19.328 1 98.88 303 GLY B O 1
ATOM 5066 N N . ALA B 1 304 ? 3.143 5.238 18.938 1 98.88 304 ALA B N 1
ATOM 5067 C CA . ALA B 1 304 ? 3.115 4.203 17.906 1 98.88 304 ALA B CA 1
ATOM 5068 C C . ALA B 1 304 ? 2.697 2.857 18.5 1 98.88 304 ALA B C 1
ATOM 5070 O O . ALA B 1 304 ? 1.94 2.109 17.875 1 98.88 304 ALA B O 1
ATOM 5071 N N . ARG B 1 305 ? 3.277 2.539 19.625 1 98.81 305 ARG B N 1
ATOM 5072 C CA . ARG B 1 305 ? 2.92 1.293 20.297 1 98.81 305 ARG B CA 1
ATOM 5073 C C . ARG B 1 305 ? 1.419 1.221 20.547 1 98.81 305 ARG B C 1
ATOM 5075 O O . ARG B 1 305 ? 0.776 0.219 20.234 1 98.81 305 ARG B O 1
ATOM 5082 N N . LYS B 1 306 ? 0.844 2.281 21.109 1 98.75 306 LYS B N 1
ATOM 5083 C CA . LYS B 1 306 ? -0.587 2.344 21.391 1 98.75 306 LYS B CA 1
ATOM 5084 C C . LYS B 1 306 ? -1.403 2.24 20.109 1 98.75 306 LYS B C 1
ATOM 5086 O O . LYS B 1 306 ? -2.398 1.515 20.062 1 98.75 306 LYS B O 1
ATOM 5091 N N . ALA B 1 307 ? -0.985 2.963 19.125 1 98.88 307 ALA B N 1
ATOM 5092 C CA . ALA B 1 307 ? -1.679 2.955 17.844 1 98.88 307 ALA B CA 1
ATOM 5093 C C . ALA B 1 307 ? -1.643 1.566 17.203 1 98.88 307 ALA B C 1
ATOM 5095 O O . ALA B 1 307 ? -2.652 1.092 16.688 1 98.88 307 ALA B O 1
ATOM 5096 N N . ARG B 1 308 ? -0.492 0.885 17.266 1 98.88 308 ARG B N 1
ATOM 5097 C CA . ARG B 1 308 ? -0.325 -0.437 16.672 1 98.88 308 ARG B CA 1
ATOM 5098 C C . ARG B 1 308 ? -1.236 -1.458 17.344 1 98.88 308 ARG B C 1
ATOM 5100 O O . ARG B 1 308 ? -1.738 -2.377 16.703 1 98.88 308 ARG B O 1
ATOM 5107 N N . GLU B 1 309 ? -1.379 -1.326 18.578 1 98.62 309 GLU B N 1
ATOM 5108 C CA . GLU B 1 309 ? -2.234 -2.262 19.297 1 98.62 309 GLU B CA 1
ATOM 5109 C C . GLU B 1 309 ? -3.65 -2.268 18.734 1 98.62 309 GLU B C 1
ATOM 5111 O O . GLU B 1 309 ? -4.211 -3.33 18.453 1 98.62 309 GLU B O 1
ATOM 5116 N N . ILE B 1 310 ? -4.195 -1.12 18.5 1 98.56 310 ILE B N 1
ATOM 5117 C CA . ILE B 1 310 ? -5.543 -0.994 17.953 1 98.56 310 ILE B CA 1
ATOM 5118 C C . ILE B 1 310 ? -5.539 -1.352 16.469 1 98.56 310 ILE B C 1
ATOM 5120 O O . ILE B 1 310 ? -6.391 -2.113 16 1 98.56 310 ILE B O 1
ATOM 5124 N N . ALA B 1 311 ? -4.566 -0.816 15.773 1 98.88 311 ALA B N 1
ATOM 5125 C CA . ALA B 1 311 ? -4.469 -1.013 14.328 1 98.88 311 ALA B CA 1
ATOM 5126 C C . ALA B 1 311 ? -4.305 -2.49 13.984 1 98.88 311 ALA B C 1
ATOM 5128 O O . ALA B 1 311 ? -4.887 -2.977 13.008 1 98.88 311 ALA B O 1
ATOM 5129 N N . SER B 1 312 ? -3.504 -3.186 14.766 1 98.81 312 SER B N 1
ATOM 5130 C CA . SER B 1 312 ? -3.26 -4.602 14.508 1 98.81 312 SER B CA 1
ATOM 5131 C C . SER B 1 312 ? -4.539 -5.418 14.656 1 98.81 312 SER B C 1
ATOM 5133 O O . SER B 1 312 ? -4.785 -6.34 13.883 1 98.81 312 SER B O 1
ATOM 5135 N N . THR B 1 313 ? -5.27 -5.113 15.633 1 98.75 313 THR B N 1
ATOM 5136 C CA . THR B 1 313 ? -6.523 -5.82 15.867 1 98.75 313 THR B CA 1
ATOM 5137 C C . THR B 1 313 ? -7.492 -5.605 14.711 1 98.75 313 THR B C 1
ATOM 5139 O O . THR B 1 313 ? -8.07 -6.566 14.188 1 98.75 313 THR B O 1
ATOM 5142 N N . THR B 1 314 ? -7.664 -4.359 14.336 1 98.88 314 THR B N 1
ATOM 5143 C CA . THR B 1 314 ? -8.57 -4.031 13.242 1 98.88 314 THR B CA 1
ATOM 5144 C C . THR B 1 314 ? -8.094 -4.672 11.938 1 98.88 314 THR B C 1
ATOM 5146 O O . THR B 1 314 ? -8.898 -5.215 11.18 1 98.88 314 THR B O 1
ATOM 5149 N N . LEU B 1 315 ? -6.793 -4.574 11.703 1 98.88 315 LEU B N 1
ATOM 5150 C CA . LEU B 1 315 ? -6.23 -5.125 10.477 1 98.88 315 LEU B CA 1
ATOM 5151 C C . LEU B 1 315 ? -6.445 -6.633 10.406 1 98.88 315 LEU B C 1
ATOM 5153 O O . LEU B 1 315 ? -6.785 -7.168 9.352 1 98.88 315 LEU B O 1
ATOM 5157 N N . GLN B 1 316 ? -6.191 -7.309 11.484 1 98.69 316 GLN B N 1
ATOM 5158 C CA . GLN B 1 316 ? -6.379 -8.758 11.508 1 98.69 316 GLN B CA 1
ATOM 5159 C C . GLN B 1 316 ? -7.828 -9.125 11.203 1 98.69 316 GLN B C 1
ATOM 5161 O O . GLN B 1 316 ? -8.086 -10.07 10.461 1 98.69 316 GLN B O 1
ATOM 5166 N N . GLU B 1 317 ? -8.727 -8.375 11.797 1 98.75 317 GLU B N 1
ATOM 5167 C CA . GLU B 1 317 ? -10.141 -8.594 11.492 1 98.75 317 GLU B CA 1
ATOM 5168 C C . GLU B 1 317 ? -10.422 -8.422 10.008 1 98.75 317 GLU B C 1
ATOM 5170 O O . GLU B 1 317 ? -11.117 -9.242 9.406 1 98.75 317 GLU B O 1
ATOM 5175 N N . ALA B 1 318 ? -9.898 -7.359 9.438 1 98.81 318 ALA B N 1
ATOM 5176 C CA . ALA B 1 318 ? -10.109 -7.078 8.023 1 98.81 318 ALA B CA 1
ATOM 5177 C C . ALA B 1 318 ? -9.508 -8.172 7.148 1 98.81 318 ALA B C 1
ATOM 5179 O O . ALA B 1 318 ? -10.133 -8.617 6.184 1 98.81 318 ALA B O 1
ATOM 5180 N N . LYS B 1 319 ? -8.312 -8.617 7.469 1 98.62 319 LYS B N 1
ATOM 5181 C CA . LYS B 1 319 ? -7.648 -9.672 6.707 1 98.62 319 LYS B CA 1
ATOM 5182 C C . LYS B 1 319 ? -8.438 -10.977 6.77 1 98.62 319 LYS B C 1
ATOM 5184 O O . LYS B 1 319 ? -8.609 -11.656 5.754 1 98.62 319 LYS B O 1
ATOM 5189 N N . ASP B 1 320 ? -8.898 -11.281 7.945 1 98.31 320 ASP B N 1
ATOM 5190 C CA . ASP B 1 320 ? -9.703 -12.484 8.117 1 98.31 320 ASP B CA 1
ATOM 5191 C C . ASP B 1 320 ? -10.977 -12.422 7.27 1 98.31 320 ASP B C 1
ATOM 5193 O O . ASP B 1 320 ? -11.336 -13.398 6.609 1 98.31 320 ASP B O 1
ATOM 5197 N N . ARG B 1 321 ? -11.648 -11.281 7.324 1 98.12 321 ARG B N 1
ATOM 5198 C CA . ARG B 1 321 ? -12.883 -11.094 6.566 1 98.12 321 ARG B CA 1
ATOM 5199 C C . ARG B 1 321 ? -12.617 -11.18 5.066 1 98.12 321 ARG B C 1
ATOM 5201 O O . ARG B 1 321 ? -13.469 -11.664 4.312 1 98.12 321 ARG B O 1
ATOM 5208 N N . ALA B 1 322 ? -11.453 -10.742 4.652 1 98.31 322 ALA B N 1
ATOM 5209 C CA . ALA B 1 322 ? -11.102 -10.727 3.238 1 98.31 322 ALA B CA 1
ATOM 5210 C C . ALA B 1 322 ? -10.617 -12.102 2.781 1 98.31 322 ALA B C 1
ATOM 5212 O O . ALA B 1 322 ? -10.281 -12.297 1.61 1 98.31 322 ALA B O 1
ATOM 5213 N N . GLY B 1 323 ? -10.508 -13.078 3.658 1 97.94 323 GLY B N 1
ATOM 5214 C CA . GLY B 1 323 ? -10.227 -14.461 3.303 1 97.94 323 GLY B CA 1
ATOM 5215 C C . GLY B 1 323 ? -8.742 -14.766 3.223 1 97.94 323 GLY B C 1
ATOM 5216 O O . GLY B 1 323 ? -8.344 -15.773 2.627 1 97.94 323 GLY B O 1
ATOM 5217 N N . LEU B 1 324 ? -7.922 -13.883 3.805 1 98.25 324 LEU B N 1
ATOM 5218 C CA . LEU B 1 324 ? -6.484 -14.117 3.816 1 98.25 324 LEU B CA 1
ATOM 5219 C C . LEU B 1 324 ? -6.102 -15.109 4.91 1 98.25 324 LEU B C 1
ATOM 5221 O O . LEU B 1 324 ? -6.668 -15.078 6.004 1 98.25 324 LEU B O 1
ATOM 5225 N N . LEU B 1 325 ? -5.125 -15.961 4.605 1 96.12 325 LEU B N 1
ATOM 5226 C CA . LEU B 1 325 ? -4.668 -16.984 5.547 1 96.12 325 LEU B CA 1
ATOM 5227 C C . LEU B 1 325 ? -3.883 -16.344 6.691 1 96.12 325 LEU B C 1
ATOM 5229 O O . LEU B 1 325 ? -2.963 -15.562 6.457 1 96.12 325 LEU B O 1
#

pLDDT: mean 95.63, std 5.09, range [65.06, 98.94]

Nearest PDB structures (foldseek):
  2g36-assembly1_A-2  TM=9.614E-01  e=8.993E-35  Thermotoga maritima
  6ncr-assembly3_A  TM=9.496E-01  e=4.759E-29  Chlamydia trachomatis D/UW-3/CX
  2a4m-assembly2_B  TM=9.490E-01  e=4.956E-28  Deinococcus radiodurans
  3tzl-assembly1_A  TM=9.295E-01  e=1.117E-25  Campylobacter jejuni subsp. jejuni NCTC 11168 = ATCC 700819
  5tev-assembly1_A  TM=9.249E-01  e=1.472E-23  Neisseria gonorrhoeae FA 1090

Foldseek 3Di:
DAEEEDEDELLDFAFPQNCLQPLVVVLVVLVPHAYEYEHEDVLSCLQCVVDCPCSVVSRLNVLLLSVLSHDDLVSYFYAYPVLQCLLVVQLVVLVVQDDLVLLVPQPVLVVCCVVVVVGPNPDPCNSSVLSSVLSRCFLLLHQEYEDEPSCVSSLVVSQVSQVRLCVVQNNQHDRHDYDDDPRLQQDFLARHRDDVVVVRTGGLQDDLVVVLVSLQPGAAAPVCPDQQDAGDLVRGNLLSLCVPQVVVCSVVLNVCNRRSVGGPNRSSVVSSVSVCVSSVSSNVSSVVCVVVVVVSVVSHNVSSVVSNVSSVVSSVVSCVSVPHD/DAEEEDEDELLDFAFPQCCLQPLVVVLVCLVPHAYEYEHELVLSCLQCVVDCPCSVVSRLNVLLLSVLSHDDLVSYFYAYPVLQCLLVVQLVVLVVQDDLVLLVPQPVLVVCCVVVVVGPNPDPCNSSVLSSVLSRCFLLLHQEYEDEPSCVSSLVVSQVSQVRLCVVQNRQHDRHDYDDDPRLQQAFLARHRDDVVVVRTGGLQDDLVVVLVSLQPGAAAPVCPDLQDAGDLVSGNLLSLCVPQVVVCSVVLNVCNRRSVGGPNRSSVVSSVSVCVSSVSSNVSSVVCVVVVVVSVVSHNVSSVVSNVSSVVSSVVSCVSVPHD

Solvent-accessible surface area (backbone atoms only — not comparable to full-atom values): 33168 Å² total; per-residue (Å²): 126,62,32,33,39,46,68,45,57,29,81,49,82,58,24,52,53,51,36,44,53,45,47,55,57,50,46,58,43,32,78,77,30,46,29,38,40,31,37,28,54,65,64,34,27,30,77,36,55,81,66,30,88,54,35,35,59,20,42,54,49,42,53,43,49,45,45,28,68,54,47,47,74,90,50,28,40,38,24,44,45,78,63,30,62,55,42,35,45,44,20,52,57,50,27,30,72,34,48,39,65,62,47,68,63,33,63,64,53,55,51,45,53,61,75,41,59,90,49,93,40,66,15,44,25,37,59,41,40,56,54,44,50,29,22,63,41,49,37,65,52,24,46,34,29,68,41,57,80,88,45,47,64,50,48,50,51,30,32,50,51,26,49,50,47,23,70,68,44,44,88,78,52,62,68,52,39,75,38,74,56,88,52,50,82,55,63,11,45,70,59,43,78,54,35,75,92,74,66,28,58,54,43,54,77,52,53,65,69,60,48,42,54,48,48,70,64,35,39,58,39,83,80,40,78,50,55,58,38,53,38,51,58,91,70,13,39,58,49,58,47,25,66,70,55,30,64,92,46,32,68,59,50,47,51,28,28,46,64,15,72,45,34,70,68,58,53,32,51,54,45,43,53,34,47,45,63,62,37,45,62,31,38,53,42,32,53,54,45,70,74,33,50,66,58,54,52,44,46,35,51,53,16,20,53,58,49,36,58,50,24,48,54,44,45,50,52,50,40,51,48,58,22,54,118,126,62,32,33,39,45,68,47,58,30,80,49,82,59,25,54,53,50,36,45,53,45,48,55,56,49,46,58,44,32,78,75,32,46,29,40,40,32,36,29,53,63,64,34,27,29,77,35,55,83,66,30,87,55,34,36,59,20,45,52,49,43,53,43,50,45,43,29,70,55,47,45,77,90,50,27,38,38,24,43,44,77,66,29,62,53,42,34,45,44,22,52,57,50,26,31,72,34,48,36,65,64,45,69,64,34,64,65,52,56,50,45,53,62,74,41,59,91,48,92,41,68,16,44,26,38,59,42,43,56,54,44,51,28,22,63,40,48,37,66,51,24,46,33,29,68,40,58,81,87,44,46,63,51,48,51,50,30,30,49,51,27,50,49,48,24,69,67,45,43,88,77,50,63,66,51,38,74,38,72,58,90,52,51,83,53,61,12,45,70,58,44,79,54,33,75,90,72,65,29,59,56,43,54,77,53,52,65,69,58,48,43,56,47,47,70,64,35,39,58,39,82,80,39,80,48,57,58,36,53,39,50,61,92,71,14,41,58,47,57,46,25,66,71,53,30,65,93,47,34,66,59,50,48,52,29,28,46,64,14,71,43,33,69,68,59,52,32,51,55,44,42,54,35,48,45,64,62,37,46,61,30,37,53,43,31,53,54,43,70,74,34,50,67,58,54,52,45,48,34,51,52,17,19,52,58,51,36,59,49,24,49,53,42,44,51,52,51,39,51,46,56,23,55,117

Radius of gyration: 31.92 Å; Cα contacts (8 Å, |Δi|>4): 1102; chains: 2; bounding box: 46×110×69 Å